Protein AF-A0A804L1J5-F1 (afdb_monomer)

pLDDT: mean 78.16, std 24.47, range [20.45, 98.81]

Foldseek 3Di:
DDDPPPVVVVVVPPDPPPDAWDKAKDDKDFQFAPDDADQDWADFFPQLQVAFFWDKDKAKFDDQAADCPCVLVLLSVLQNHLCNLVQLLQFFWDADPVRGIITRSPRRHEIEIEMEIAAAPCSVPDVLFDDCNRVVSQFDDDPPDPGSRSHRQKHWYWYAYPSNMIMIMIIHGQSSADLVLVVLSVVCSVCSSVVHHRPDRFDRHPCVNHADVVHDDPDPPCVPDDFDDDPLRVVVVVDDDDTGDDDDDPVNLVVQFCLLCVVVPDPGDDSCLSVLLVVVLVVCVVSVPDLPGDDDDFDWADCQVVDPDDPDRRHGTDRDDPPVSVVSSVSSNVSNLVVPVVPVPSNPPSPPPDDDDDDDDDDDDDRDPPDPPRDDDDD

Radius of gyration: 24.92 Å; Cα contacts (8 Å, |Δi|>4): 531; chains: 1; bounding box: 66×62×69 Å

Mean predicted aligned error: 11.74 Å

Nearest PDB structures (foldseek):
  5kjv-assembly2_B  TM=8.142E-01  e=4.757E-25  Coleus scutellarioides
  5kjs-assembly1_A  TM=8.021E-01  e=4.110E-24  Arabidopsis thaliana
  6dd2-assembly2_B  TM=7.872E-01  e=3.160E-23  Selaginella moellendorffii
  6dd2-assembly1_A  TM=8.219E-01  e=1.437E-20  Selaginella moellendorffii
  6lpw-assembly1_B  TM=8.010E-01  e=3.756E-19  Arabidopsis thaliana

InterPro domains:
  IPR023213 Chloramphenicol acetyltransferase-like domain superfamily [G3DSA:3.30.559.10] (17-226)
  IPR023213 Chloramphenicol acetyltransferase-like domain superfamily [G3DSA:3.30.559.10] (227-311)
  IPR050317 Plant and Fungal Acyltransferase [PTHR31642] (28-308)

Solvent-accessible surface area (backbone atoms only — not comparable to full-atom values): 23106 Å² total; per-residue (Å²): 138,85,82,94,70,78,65,71,78,66,61,79,76,72,72,87,66,76,84,72,91,55,66,53,72,53,76,76,41,65,45,31,35,73,50,94,63,78,76,46,78,43,75,53,32,72,53,27,65,74,44,82,47,74,46,75,51,76,46,81,44,85,36,99,49,84,80,46,86,55,48,58,60,44,51,51,55,13,45,13,52,40,27,52,72,47,37,67,39,15,13,38,47,45,68,45,97,85,72,40,65,30,30,41,19,74,47,64,18,23,41,40,29,48,29,42,31,91,42,48,67,75,76,75,55,68,77,82,47,61,42,68,80,63,57,46,69,51,28,69,74,71,85,87,51,87,49,74,58,68,39,52,38,27,30,38,17,36,34,40,26,74,51,30,22,36,32,45,8,32,34,34,37,35,45,72,25,23,77,66,26,46,51,49,52,52,49,36,31,53,29,37,50,69,74,41,77,60,92,72,73,75,54,84,71,44,70,87,56,54,76,60,87,74,75,79,84,90,66,88,58,68,80,78,56,86,74,85,75,51,75,66,58,55,56,59,73,71,49,87,84,82,68,79,70,83,89,76,54,71,66,60,51,51,54,46,27,48,56,42,30,68,85,65,79,40,88,73,64,53,70,64,39,41,49,52,19,50,51,53,51,52,50,44,59,74,67,61,63,56,89,85,61,83,84,83,90,85,58,76,28,80,60,71,85,73,51,93,70,71,90,63,40,61,48,48,56,42,66,64,63,54,75,65,55,55,50,50,24,52,55,34,32,58,35,56,47,66,74,42,80,88,61,58,83,79,64,79,79,68,83,82,75,79,86,79,87,74,94,71,85,94,69,89,78,77,86,74,84,85,63,82,78,69,84,75,85,78,134

Organism: Musa acuminata subsp. malaccensis (NCBI:txid214687)

Sequence (379 aa):
MVSEHGEAAAEENLTAKMFQLSVEQGEASLVPPEKETERVLYFLSNLDQNIAVIVRTVYCFKSPDQGNEKAGDVIREALSKVLVHYYPLAGRLTVSSERKLIVDCTGEGAVFVEAIADCEMEQIGDIAKPDPSMLGKLVYDVPGAKNMLEIPPLVAQVTKFKCGGFILGLAMNHCMFDGLGAMEFVNSWCETARGLPLSVPPFMDRTVLEARDPPLLEFPHHEFREIPDSPRTISLYQEEMLYKSFYFDPHRIEHLKSRATGDGVLHSCTTFEALSALVWRARTAALRVEHDQQTKLLFAVDGRGASREAVLVRGGTGSEGSEDDHGRIHEVCHRLLRGDQSEAASYRNASDNHLVQADFPRHGLRVGEAGAVGAGGIA

Secondary structure (DSSP, 8-state):
-----SSHHHHTTS--------EEE---EEE--SS-----EEE--HHHHS---EEEEEEEE--SSS--TTHHHHHHHHHHHHTTTSGGGGSEEEE-TTS-EEEE-----EEEEEEEESS-GGGG--TTS--HHHHGGGS---TT--SGGGS-SEEEEEEEETTS-EEEEEEEETTT--HHHHHHHHHHHHHHHTTPPPSSPPP---GGGPPPSS----S--GGG---PPPHHHHHHTTSPPPP------HHHHHHHHHHHHTTSSSS---HHHHHHHHHHHHHHHHHT--TT--------B-GGGT-SS----S---B----HHHHHHHHHHHHHHHHT-TTTTTSSTTSS-S--------------------------

Structure (mmCIF, N/CA/C/O backbone):
data_AF-A0A804L1J5-F1
#
_entry.id   AF-A0A804L1J5-F1
#
loop_
_atom_site.group_PDB
_atom_site.id
_atom_site.type_symbol
_atom_site.label_atom_id
_atom_site.label_alt_id
_atom_site.label_comp_id
_atom_site.label_asym_id
_atom_site.label_entity_id
_atom_site.label_seq_id
_atom_site.pdbx_PDB_ins_code
_atom_site.Cartn_x
_atom_site.Cartn_y
_atom_site.Cartn_z
_atom_site.occupancy
_atom_site.B_iso_or_equiv
_atom_site.auth_seq_id
_atom_site.auth_comp_id
_atom_site.auth_asym_id
_atom_site.auth_atom_id
_atom_site.pdbx_PDB_model_num
ATOM 1 N N . MET A 1 1 ? 41.853 36.250 35.404 1.00 33.12 1 MET A N 1
ATOM 2 C CA . MET A 1 1 ? 41.734 35.939 33.963 1.00 33.12 1 MET A CA 1
ATOM 3 C C . MET A 1 1 ? 42.213 34.504 33.795 1.00 33.12 1 MET A C 1
ATOM 5 O O . MET A 1 1 ? 43.406 34.278 33.894 1.00 33.12 1 MET A O 1
ATOM 9 N N . VAL A 1 2 ? 41.328 33.548 34.085 1.00 31.73 2 VAL A N 1
ATOM 10 C CA . VAL A 1 2 ? 40.518 32.759 33.126 1.00 31.73 2 VAL A CA 1
ATOM 11 C C . VAL A 1 2 ? 41.376 31.773 32.329 1.00 31.73 2 VAL A C 1
ATOM 13 O O . VAL A 1 2 ? 42.109 32.168 31.432 1.00 31.73 2 VAL A O 1
ATOM 16 N N . SER A 1 3 ? 41.222 30.486 32.635 1.00 31.06 3 SER A N 1
ATOM 17 C CA . SER A 1 3 ? 40.802 29.506 31.624 1.00 31.06 3 SER A CA 1
ATOM 18 C C . SER A 1 3 ? 40.162 28.298 32.318 1.00 31.06 3 SER A C 1
ATOM 20 O O . SER A 1 3 ? 40.757 27.242 32.500 1.00 31.06 3 SER A O 1
ATOM 22 N N . GLU A 1 4 ? 38.908 28.499 32.724 1.00 38.34 4 GLU A N 1
ATOM 23 C CA . GLU A 1 4 ? 37.916 27.443 32.941 1.00 38.34 4 GLU A CA 1
ATOM 24 C C . GLU A 1 4 ? 37.546 26.836 31.574 1.00 38.34 4 GLU A C 1
ATOM 26 O O . GLU A 1 4 ? 36.521 27.174 30.996 1.00 38.34 4 GLU A O 1
ATOM 31 N N . HIS A 1 5 ? 38.404 26.004 30.984 1.00 38.53 5 HIS A N 1
ATOM 32 C CA . HIS A 1 5 ? 38.094 25.338 29.703 1.00 38.53 5 HIS A CA 1
ATOM 33 C C . HIS A 1 5 ? 38.388 23.829 29.708 1.00 38.53 5 HIS A C 1
ATOM 35 O O . HIS A 1 5 ? 38.413 23.201 28.655 1.00 38.53 5 HIS A O 1
ATOM 41 N N . GLY A 1 6 ? 38.582 23.233 30.891 1.00 33.94 6 GLY A N 1
ATOM 42 C CA . GLY A 1 6 ? 38.856 21.798 31.043 1.00 33.94 6 GLY A CA 1
ATOM 43 C C . GLY A 1 6 ? 37.666 20.932 31.472 1.00 33.94 6 GLY A C 1
ATOM 44 O O . GLY A 1 6 ? 37.711 19.728 31.251 1.00 33.94 6 GLY A O 1
ATOM 45 N N . GLU A 1 7 ? 36.609 21.513 32.050 1.00 34.03 7 GLU A N 1
ATOM 46 C CA . GLU A 1 7 ? 35.455 20.751 32.574 1.00 34.03 7 GLU A CA 1
ATOM 47 C C . GLU A 1 7 ? 34.210 20.813 31.672 1.00 34.03 7 GLU A C 1
ATOM 49 O O . GLU A 1 7 ? 33.418 19.877 31.666 1.00 34.03 7 GLU A O 1
ATOM 54 N N . ALA A 1 8 ? 34.082 21.824 30.803 1.00 35.75 8 ALA A N 1
ATOM 55 C CA . ALA A 1 8 ? 32.923 21.962 29.909 1.00 35.75 8 ALA A CA 1
ATOM 56 C C . ALA A 1 8 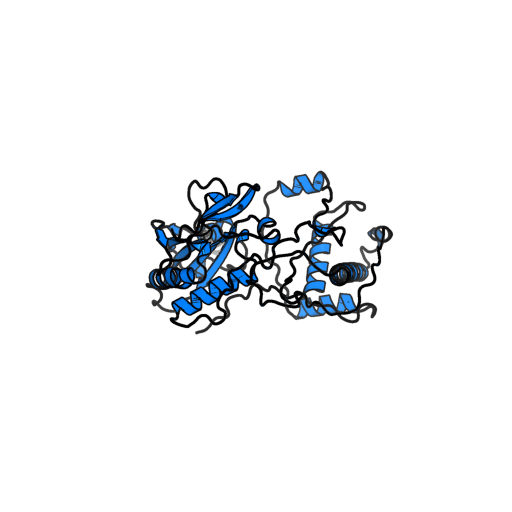? 32.917 20.972 28.722 1.00 35.75 8 ALA A C 1
ATOM 58 O O . ALA A 1 8 ? 31.867 20.699 28.153 1.00 35.75 8 ALA A O 1
ATOM 59 N N . ALA A 1 9 ? 34.069 20.397 28.357 1.00 34.94 9 ALA A N 1
ATOM 60 C CA . ALA A 1 9 ? 34.169 19.412 27.270 1.00 34.94 9 ALA A CA 1
ATOM 61 C C . ALA A 1 9 ? 33.899 17.963 27.727 1.00 34.94 9 ALA A C 1
ATOM 63 O O . ALA A 1 9 ? 33.833 17.056 26.898 1.00 34.94 9 ALA A O 1
ATOM 64 N N . ALA A 1 10 ? 33.751 17.736 29.037 1.00 31.44 10 ALA A N 1
ATOM 65 C CA . ALA A 1 10 ? 33.447 16.427 29.614 1.00 31.44 10 ALA A CA 1
ATOM 66 C C . ALA A 1 10 ? 31.962 16.264 30.000 1.00 31.44 10 ALA A C 1
ATOM 68 O O . ALA A 1 10 ? 31.524 15.138 30.231 1.00 31.44 10 ALA A O 1
ATOM 69 N N . GLU A 1 11 ? 31.173 17.346 30.001 1.00 32.41 11 GLU A N 1
ATOM 70 C CA . GLU A 1 11 ? 29.721 17.308 30.250 1.00 32.41 11 GLU A CA 1
ATOM 71 C C . GLU A 1 11 ? 28.862 17.246 28.971 1.00 32.41 11 GLU A C 1
ATOM 73 O O . GLU A 1 11 ? 27.702 16.851 29.045 1.00 32.41 11 GLU A O 1
ATOM 78 N N . GLU A 1 12 ? 29.418 17.499 27.780 1.00 34.03 12 GLU A N 1
ATOM 79 C CA . GLU A 1 12 ? 28.693 17.338 26.499 1.00 34.03 12 GLU A CA 1
ATOM 80 C C . GLU A 1 12 ? 28.608 15.884 25.994 1.00 34.03 12 GLU A C 1
ATOM 82 O O . GLU A 1 12 ? 28.005 15.616 24.957 1.00 34.03 12 GLU A O 1
ATOM 87 N N . ASN A 1 13 ? 29.165 14.918 26.735 1.00 38.91 13 ASN A N 1
ATOM 88 C CA . ASN A 1 13 ? 29.140 13.494 26.371 1.00 38.91 13 ASN A CA 1
ATOM 89 C C . ASN A 1 13 ? 28.249 12.631 27.284 1.00 38.91 13 ASN A C 1
ATOM 91 O O . ASN A 1 13 ? 28.328 11.401 27.280 1.00 38.91 13 ASN A O 1
ATOM 95 N N . LEU A 1 14 ? 27.363 13.267 28.055 1.00 41.00 14 LEU A N 1
ATOM 96 C CA . LEU A 1 14 ? 26.318 12.599 28.824 1.00 41.00 14 LEU A CA 1
ATOM 97 C C . LEU A 1 14 ? 24.977 12.716 28.088 1.00 41.00 14 LEU A C 1
ATOM 99 O O . LEU A 1 14 ? 24.255 13.701 28.182 1.00 41.00 14 LEU A O 1
ATOM 103 N N . THR A 1 15 ? 24.614 11.622 27.415 1.00 42.25 15 THR A N 1
ATOM 104 C CA . THR A 1 15 ? 23.247 11.259 27.003 1.00 42.25 15 THR A CA 1
ATOM 105 C C . THR A 1 15 ? 22.626 11.972 25.794 1.00 42.25 15 THR A C 1
ATOM 107 O O . THR A 1 15 ? 21.500 12.456 25.861 1.00 42.25 15 THR A O 1
ATOM 110 N N . ALA A 1 16 ? 23.209 11.808 24.602 1.00 43.53 16 ALA A N 1
ATOM 111 C CA . ALA A 1 16 ? 22.346 11.551 23.444 1.00 43.53 16 ALA A CA 1
ATOM 112 C C . ALA A 1 16 ? 21.761 10.136 23.607 1.00 43.53 16 ALA A C 1
ATOM 114 O O . ALA A 1 16 ? 22.229 9.174 23.001 1.00 43.53 16 ALA A O 1
ATOM 115 N N . LYS A 1 17 ? 20.781 9.969 24.509 1.00 50.00 17 LYS A N 1
ATOM 116 C CA . LYS A 1 17 ? 19.948 8.761 24.503 1.00 50.00 17 LYS A CA 1
ATOM 117 C C . LYS A 1 17 ? 19.371 8.674 23.095 1.00 50.00 17 LYS A C 1
ATOM 119 O O . LYS A 1 17 ? 18.612 9.558 22.705 1.00 50.00 17 LYS A O 1
ATOM 124 N N . MET A 1 18 ? 19.756 7.650 22.331 1.00 66.88 18 MET A N 1
ATOM 125 C CA . MET A 1 18 ? 19.078 7.342 21.075 1.00 66.88 18 MET A CA 1
ATOM 126 C C . MET A 1 18 ? 17.587 7.261 21.391 1.00 66.88 18 MET A C 1
ATOM 128 O O . MET A 1 18 ? 17.177 6.465 22.238 1.00 66.88 18 MET A O 1
ATOM 132 N N . PHE A 1 19 ? 16.799 8.148 20.786 1.00 81.00 19 PHE A N 1
ATOM 133 C CA . PHE A 1 19 ? 15.357 8.131 20.950 1.00 81.00 19 PHE A CA 1
ATOM 134 C C . PHE A 1 19 ? 14.851 6.765 20.487 1.00 81.00 19 PHE A C 1
ATOM 136 O O . PHE A 1 19 ? 15.069 6.367 19.343 1.00 81.00 19 PHE A O 1
ATOM 143 N N . GLN A 1 20 ? 14.216 6.030 21.394 1.00 83.88 20 GLN A N 1
ATOM 144 C CA . GLN A 1 20 ? 13.633 4.736 21.090 1.00 83.88 20 GLN A CA 1
ATOM 145 C C . GLN A 1 20 ? 12.122 4.867 21.183 1.00 83.88 20 GLN A C 1
ATOM 147 O O . GLN A 1 20 ? 11.570 5.062 22.265 1.00 83.88 20 GLN A O 1
ATOM 152 N N . LEU A 1 21 ? 11.456 4.737 20.038 1.00 90.19 21 LEU A N 1
ATOM 153 C CA . LEU A 1 21 ? 10.003 4.747 19.986 1.00 90.19 21 LEU A CA 1
ATOM 154 C C . LEU A 1 21 ? 9.443 3.561 20.789 1.00 90.19 21 LEU A C 1
ATOM 156 O O . LEU A 1 21 ? 9.771 2.400 20.509 1.00 90.19 21 LEU A O 1
ATOM 160 N N . SER A 1 22 ? 8.594 3.869 21.766 1.00 91.94 22 SER A N 1
ATOM 161 C CA . SER A 1 22 ? 7.787 2.908 22.516 1.00 91.94 22 SER A CA 1
ATOM 162 C C . SER A 1 22 ? 6.323 3.108 22.143 1.00 91.94 22 SER A C 1
ATOM 164 O O . SER A 1 22 ? 5.825 4.233 22.204 1.00 91.94 22 SER A O 1
ATOM 166 N N . VAL A 1 23 ? 5.660 2.028 21.738 1.00 95.44 23 VAL A N 1
ATOM 167 C CA . VAL A 1 23 ? 4.247 2.018 21.352 1.00 95.44 23 VAL A CA 1
ATOM 168 C C . VAL A 1 23 ? 3.551 0.963 22.198 1.00 95.44 23 VAL A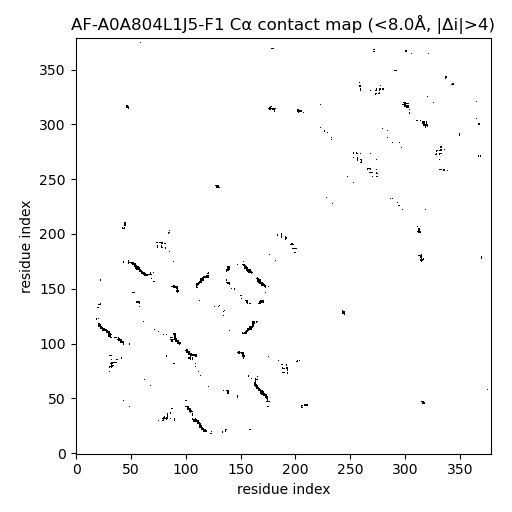 C 1
ATOM 170 O O . VAL A 1 23 ? 3.905 -0.213 22.134 1.00 95.44 23 VAL A O 1
ATOM 173 N N . GLU A 1 24 ? 2.577 1.386 22.992 1.00 96.69 24 GLU A N 1
ATOM 174 C CA . GLU A 1 24 ? 1.679 0.501 23.722 1.00 96.69 24 GLU A CA 1
ATOM 175 C C . GLU A 1 24 ? 0.472 0.201 22.832 1.00 96.69 24 GLU A C 1
ATOM 177 O O . GLU A 1 24 ? -0.347 1.079 22.558 1.00 96.69 24 GLU A O 1
ATOM 182 N N . GLN A 1 25 ? 0.399 -1.027 22.323 1.00 96.44 25 GLN A N 1
ATOM 183 C CA . GLN A 1 25 ? -0.711 -1.498 21.498 1.00 96.44 25 GLN A CA 1
ATOM 184 C C . GLN A 1 25 ? -1.848 -1.998 22.393 1.00 96.44 25 GLN A C 1
ATOM 186 O O . GLN A 1 25 ? -1.617 -2.781 23.314 1.00 96.44 25 GLN A O 1
ATOM 191 N N . GLY A 1 26 ? -3.071 -1.558 22.108 1.00 95.50 26 GLY A N 1
ATOM 192 C CA . GLY A 1 26 ? -4.281 -2.082 22.729 1.00 95.50 26 GLY A CA 1
ATOM 193 C C . GLY A 1 26 ? -4.686 -3.450 22.174 1.00 95.50 26 GLY A C 1
ATOM 194 O O . GLY A 1 26 ? -3.988 -4.062 21.364 1.00 95.50 26 GLY A O 1
ATOM 195 N N . GLU A 1 27 ? -5.853 -3.927 22.605 1.00 96.12 27 GLU A N 1
ATOM 196 C CA . GLU A 1 27 ? -6.418 -5.183 22.116 1.00 96.12 27 GLU A CA 1
ATOM 197 C C . GLU A 1 27 ? -6.824 -5.069 20.639 1.00 96.12 27 GLU A C 1
ATOM 199 O O . GLU A 1 27 ? -7.492 -4.117 20.221 1.00 96.12 27 GLU A O 1
ATOM 204 N N . ALA A 1 28 ? -6.417 -6.058 19.842 1.00 97.44 28 ALA A N 1
ATOM 205 C CA . ALA A 1 28 ? -6.827 -6.159 18.452 1.00 97.44 28 ALA A CA 1
ATOM 206 C C . ALA A 1 28 ? -8.290 -6.579 18.345 1.00 97.44 28 ALA A C 1
ATOM 208 O O . ALA A 1 28 ? -8.759 -7.482 19.031 1.00 97.44 28 ALA A O 1
ATOM 209 N N . SER A 1 29 ? -9.002 -5.935 17.430 1.00 97.44 29 SER A N 1
ATOM 210 C CA . SER A 1 29 ? -10.422 -6.175 17.188 1.00 97.44 29 SER A CA 1
ATOM 211 C C . SER A 1 29 ? -10.684 -6.328 15.698 1.00 97.44 29 SER A C 1
ATOM 213 O O . SER A 1 29 ? -9.943 -5.789 14.876 1.00 97.44 29 SER A O 1
ATOM 215 N N . LEU A 1 30 ? -11.738 -7.059 15.347 1.00 98.31 30 LEU A N 1
ATOM 216 C CA . LEU A 1 30 ? -12.201 -7.154 13.969 1.00 98.31 30 LEU A CA 1
ATOM 217 C C . LEU A 1 30 ? -13.267 -6.092 13.706 1.00 98.31 30 LEU A C 1
ATOM 219 O O . LEU A 1 30 ? -14.214 -5.947 14.480 1.00 98.31 30 LEU A O 1
ATOM 223 N N . VAL A 1 31 ? -13.109 -5.358 12.608 1.00 98.75 31 VAL A N 1
ATOM 224 C CA . VAL A 1 31 ? -14.075 -4.372 12.120 1.00 98.75 31 VAL A CA 1
ATOM 225 C C . VAL A 1 31 ? -14.792 -4.970 10.911 1.00 98.75 31 VAL A C 1
ATOM 227 O O . VAL A 1 31 ? -14.225 -4.961 9.813 1.00 98.75 31 VAL A O 1
ATOM 230 N N . PRO A 1 32 ? -16.002 -5.529 11.089 1.00 98.56 32 PRO A N 1
ATOM 231 C CA . PRO A 1 32 ? -16.785 -6.054 9.981 1.00 98.56 32 PRO A CA 1
ATOM 232 C C . PRO A 1 32 ? -17.377 -4.911 9.138 1.00 98.56 32 PRO A C 1
ATOM 234 O O . PRO A 1 32 ? -17.463 -3.769 9.611 1.00 98.56 32 PRO A O 1
ATOM 237 N N . PRO A 1 33 ? -17.825 -5.199 7.905 1.00 98.62 33 PRO A N 1
ATOM 238 C CA . PRO A 1 33 ? -18.632 -4.266 7.130 1.00 98.62 33 PRO A CA 1
ATOM 239 C C . PRO A 1 33 ? -19.902 -3.852 7.896 1.00 98.62 33 PRO A C 1
ATOM 241 O O . PRO A 1 33 ? -20.498 -4.664 8.600 1.00 98.62 33 PRO A O 1
ATOM 244 N N . GLU A 1 34 ? -20.343 -2.599 7.745 1.00 98.44 34 GLU A N 1
ATOM 245 C CA . GLU A 1 34 ? -21.527 -2.055 8.444 1.00 98.44 34 GLU A CA 1
ATOM 246 C C . GLU A 1 34 ? -22.817 -2.814 8.080 1.00 98.44 34 GLU A C 1
ATOM 248 O O . GLU A 1 34 ? -23.763 -2.899 8.864 1.00 98.44 34 GLU A O 1
ATOM 253 N N . LYS A 1 35 ? -22.859 -3.365 6.867 1.00 97.62 35 LYS A N 1
ATOM 254 C CA . LYS A 1 35 ? -23.992 -4.100 6.303 1.00 97.62 35 LYS A CA 1
ATOM 255 C C . LYS A 1 35 ? -23.518 -5.459 5.824 1.00 97.62 35 LYS A C 1
ATOM 257 O O . LYS A 1 35 ? -22.356 -5.606 5.461 1.00 97.62 35 LYS A O 1
ATOM 262 N N . GLU A 1 36 ? -24.424 -6.431 5.778 1.00 96.81 36 GLU A N 1
ATOM 263 C CA . GLU A 1 36 ? -24.100 -7.735 5.204 1.00 96.81 36 GLU A CA 1
ATOM 264 C C . GLU A 1 36 ? -23.660 -7.584 3.741 1.00 96.81 36 GLU A C 1
ATOM 266 O O . GLU A 1 36 ? -24.314 -6.911 2.942 1.00 96.81 36 GLU A O 1
ATOM 271 N N . THR A 1 37 ? -22.522 -8.194 3.423 1.00 96.88 37 THR A N 1
ATOM 272 C CA . THR A 1 37 ? -21.909 -8.202 2.095 1.00 96.88 37 THR A CA 1
ATOM 273 C C . THR A 1 37 ? -22.022 -9.585 1.470 1.00 96.88 37 THR A C 1
ATOM 275 O O . THR A 1 37 ? -22.339 -10.571 2.139 1.00 96.88 37 THR A O 1
ATOM 278 N N . GLU A 1 38 ? -21.733 -9.673 0.177 1.00 92.12 38 GLU A N 1
ATOM 279 C CA . GLU A 1 38 ? -21.726 -10.942 -0.542 1.00 92.12 38 GLU A CA 1
ATOM 280 C C . GLU A 1 38 ? -20.745 -11.942 0.090 1.00 92.12 38 GLU A C 1
ATOM 282 O O . GLU A 1 38 ? -19.582 -11.624 0.346 1.00 92.12 38 GLU A O 1
ATOM 287 N N . ARG A 1 39 ? -21.229 -13.166 0.334 1.00 95.12 39 ARG A N 1
ATOM 288 C CA . ARG A 1 39 ? -20.425 -14.290 0.829 1.00 95.12 39 ARG A CA 1
ATOM 289 C C . ARG A 1 39 ? -20.045 -15.186 -0.338 1.00 95.12 39 ARG A C 1
ATOM 291 O O . ARG A 1 39 ? -20.744 -16.148 -0.654 1.00 95.12 39 ARG A O 1
ATOM 298 N N . VAL A 1 40 ? -18.972 -14.805 -1.016 1.00 96.19 40 VAL A N 1
ATOM 299 C CA . VAL A 1 40 ? -18.487 -15.441 -2.243 1.00 96.19 40 VAL A CA 1
ATOM 300 C C . VAL A 1 40 ? -17.008 -15.788 -2.131 1.00 96.19 40 VAL A C 1
ATOM 302 O O . VAL A 1 40 ? -16.281 -15.226 -1.313 1.00 96.19 40 VAL A O 1
ATOM 305 N N . LEU A 1 41 ? -16.557 -16.699 -2.991 1.00 97.00 41 LEU A N 1
ATOM 306 C CA . LEU A 1 41 ? -15.136 -16.870 -3.263 1.00 97.00 41 LEU A CA 1
ATOM 307 C C . LEU A 1 41 ? -14.732 -15.848 -4.322 1.00 97.00 41 LEU A C 1
ATOM 309 O O . LEU A 1 41 ? -15.104 -15.959 -5.489 1.00 97.00 41 LEU A O 1
ATOM 313 N N . TYR A 1 42 ? -13.996 -14.838 -3.895 1.00 96.19 42 TYR A N 1
ATOM 314 C CA . TYR A 1 42 ? -13.536 -13.749 -4.731 1.00 96.19 42 TYR A CA 1
ATOM 315 C C . TYR A 1 42 ? -12.293 -14.161 -5.524 1.00 96.19 42 TYR A C 1
ATOM 317 O O . TYR A 1 42 ? -11.266 -14.555 -4.958 1.00 96.19 42 TYR A O 1
ATOM 325 N N . PHE A 1 43 ? -12.408 -14.072 -6.847 1.00 95.44 43 PHE A N 1
ATOM 326 C CA . PHE A 1 43 ? -11.356 -14.418 -7.794 1.00 95.44 43 PHE A CA 1
ATOM 327 C C . PHE A 1 43 ? -10.193 -13.418 -7.734 1.00 95.44 43 PHE A C 1
ATOM 329 O O . PHE A 1 43 ? -10.411 -12.208 -7.741 1.00 95.44 43 PHE A O 1
ATOM 336 N N . LEU A 1 44 ? -8.960 -13.932 -7.727 1.00 94.38 44 LEU A N 1
ATOM 337 C CA . LEU A 1 44 ? -7.735 -13.155 -7.916 1.00 94.38 44 LEU A CA 1
ATOM 338 C C . LEU A 1 44 ? -7.100 -13.541 -9.255 1.00 94.38 44 LEU A C 1
ATOM 340 O O . LEU A 1 44 ? -6.895 -14.723 -9.548 1.00 94.38 44 LEU A O 1
ATOM 344 N N . SER A 1 45 ? -6.789 -12.532 -10.062 1.00 92.19 45 SER A N 1
ATOM 345 C CA . SER A 1 45 ? -6.226 -12.701 -11.401 1.00 92.19 45 SER A CA 1
ATOM 346 C C . SER A 1 45 ? -4.778 -13.200 -11.356 1.00 92.19 45 SER A C 1
ATOM 348 O O . SER A 1 45 ? -4.135 -13.234 -10.305 1.00 92.19 45 SER A O 1
ATOM 350 N N . ASN A 1 46 ? -4.213 -13.549 -12.514 1.00 89.50 46 ASN A N 1
ATOM 351 C CA . ASN A 1 46 ? -2.793 -13.909 -12.594 1.00 89.50 46 ASN A CA 1
ATOM 352 C C . ASN A 1 46 ? -1.874 -12.752 -12.153 1.00 89.50 46 ASN A C 1
ATOM 354 O O . ASN A 1 46 ? -0.822 -13.004 -11.571 1.00 89.50 46 ASN A O 1
ATOM 358 N N . LEU A 1 47 ? -2.276 -11.493 -12.376 1.00 87.25 47 LEU A N 1
ATOM 359 C CA . LEU A 1 47 ? -1.503 -10.323 -11.941 1.00 87.25 47 LEU A CA 1
ATOM 360 C C . LEU A 1 47 ? -1.467 -10.194 -10.414 1.00 87.25 47 LEU A C 1
ATOM 362 O O . LEU A 1 47 ? -0.439 -9.832 -9.849 1.00 87.25 47 LEU A O 1
ATOM 366 N N . ASP A 1 48 ? -2.557 -10.562 -9.749 1.00 89.25 48 ASP A N 1
ATOM 367 C CA . ASP A 1 48 ? -2.684 -10.500 -8.289 1.00 89.25 48 ASP A CA 1
ATOM 368 C C . ASP A 1 48 ? -1.840 -11.560 -7.581 1.00 89.25 48 ASP A C 1
ATOM 370 O O . ASP A 1 48 ? -1.455 -11.400 -6.423 1.00 89.25 48 ASP A O 1
ATOM 374 N N . GLN A 1 49 ? -1.536 -12.649 -8.284 1.00 85.81 49 GLN A N 1
ATOM 375 C CA . GLN A 1 49 ? -0.735 -13.750 -7.759 1.00 85.81 49 GLN A CA 1
ATOM 376 C C . GLN A 1 49 ? 0.772 -13.508 -7.880 1.00 85.81 49 GLN A C 1
ATOM 378 O O . GLN A 1 49 ? 1.544 -14.155 -7.175 1.00 85.81 49 GLN A O 1
ATOM 383 N N . ASN A 1 50 ? 1.199 -12.560 -8.720 1.00 76.25 50 ASN A N 1
ATOM 384 C CA . ASN A 1 50 ? 2.618 -12.271 -8.936 1.00 76.25 50 ASN A CA 1
ATOM 385 C C . ASN A 1 50 ? 3.292 -11.622 -7.720 1.00 76.25 50 ASN A C 1
ATOM 387 O O . ASN A 1 50 ? 4.494 -11.797 -7.522 1.00 76.25 50 ASN A O 1
ATOM 391 N N . ILE A 1 51 ? 2.543 -10.866 -6.910 1.00 75.06 51 ILE A N 1
ATOM 392 C CA . ILE A 1 51 ? 3.085 -10.133 -5.763 1.00 75.06 51 ILE A CA 1
ATOM 393 C C . ILE A 1 51 ? 2.283 -10.484 -4.512 1.00 75.06 51 ILE A C 1
ATOM 395 O O . ILE A 1 51 ? 1.321 -9.825 -4.127 1.00 75.06 51 ILE A O 1
ATOM 399 N N . ALA A 1 52 ? 2.723 -11.551 -3.858 1.00 78.06 52 ALA A N 1
ATOM 400 C CA . ALA A 1 52 ? 2.099 -12.109 -2.671 1.00 78.06 52 ALA A CA 1
ATOM 401 C C . ALA A 1 52 ? 2.835 -11.634 -1.398 1.00 78.06 52 ALA A C 1
ATOM 403 O O . ALA A 1 52 ? 3.451 -12.423 -0.682 1.00 78.06 52 ALA A O 1
ATOM 404 N N . VAL A 1 53 ? 2.832 -10.318 -1.146 1.00 86.19 53 VAL A N 1
ATOM 405 C CA . VAL A 1 53 ? 3.523 -9.700 0.006 1.00 86.19 53 VAL A CA 1
ATOM 406 C C . VAL A 1 53 ? 2.602 -8.767 0.787 1.00 86.19 53 VAL A C 1
ATOM 408 O O . VAL A 1 53 ? 1.647 -8.216 0.244 1.00 86.19 53 VAL A O 1
ATOM 411 N N . ILE A 1 54 ? 2.911 -8.553 2.066 1.00 90.62 54 ILE A N 1
ATOM 412 C CA . ILE A 1 54 ? 2.246 -7.528 2.874 1.00 90.62 54 ILE A CA 1
ATOM 413 C C . ILE A 1 54 ? 2.986 -6.203 2.696 1.00 90.62 54 ILE A C 1
ATOM 415 O O . ILE A 1 54 ? 4.154 -6.079 3.067 1.00 90.62 54 ILE A O 1
ATOM 419 N N . VAL A 1 55 ? 2.296 -5.203 2.155 1.00 91.56 55 VAL A N 1
ATOM 420 C CA . VAL A 1 55 ? 2.800 -3.833 2.039 1.00 91.56 55 VAL A CA 1
ATOM 421 C C . VAL A 1 55 ? 2.462 -3.078 3.311 1.00 91.56 55 VAL A C 1
ATOM 423 O O . VAL A 1 55 ? 1.308 -3.057 3.741 1.00 91.56 55 VAL A O 1
ATOM 426 N N . ARG A 1 56 ? 3.473 -2.437 3.899 1.00 92.81 56 ARG A N 1
ATOM 427 C CA . ARG A 1 56 ? 3.317 -1.595 5.084 1.00 92.81 56 ARG A CA 1
ATOM 428 C C . ARG A 1 56 ? 3.429 -0.125 4.713 1.00 92.81 56 ARG A C 1
ATOM 430 O O . ARG A 1 56 ? 4.391 0.272 4.060 1.00 92.81 56 ARG A O 1
ATOM 437 N N . THR A 1 57 ? 2.479 0.684 5.162 1.00 93.12 57 THR A N 1
ATOM 438 C CA . THR A 1 57 ? 2.477 2.140 4.954 1.00 93.12 57 THR A CA 1
ATOM 439 C C . THR A 1 57 ? 2.124 2.858 6.244 1.00 93.12 57 THR A C 1
ATOM 441 O O . THR A 1 57 ? 1.316 2.357 7.020 1.00 93.12 57 THR A O 1
ATOM 444 N N . VAL A 1 58 ? 2.681 4.048 6.450 1.00 93.50 58 VAL A N 1
ATOM 445 C CA . VAL A 1 58 ? 2.368 4.911 7.594 1.00 93.50 58 VAL A CA 1
ATOM 446 C C . VAL A 1 58 ? 1.924 6.284 7.097 1.00 93.50 58 VAL A C 1
ATOM 448 O O . VAL A 1 58 ? 2.576 6.875 6.238 1.00 93.50 58 VAL A O 1
ATOM 451 N N . TYR A 1 59 ? 0.825 6.796 7.645 1.00 93.44 59 TYR A N 1
ATOM 452 C CA . TYR A 1 59 ? 0.289 8.125 7.348 1.00 93.44 59 TYR A CA 1
ATOM 453 C C . TYR A 1 59 ? 0.310 8.962 8.617 1.00 93.44 59 TYR A C 1
ATOM 455 O O . TYR A 1 59 ? -0.213 8.547 9.648 1.00 93.44 59 TYR A O 1
ATOM 463 N N . CYS A 1 60 ? 0.937 10.130 8.543 1.00 92.44 60 CYS A N 1
ATOM 464 C CA . CYS A 1 60 ? 1.200 10.986 9.690 1.00 92.44 60 CYS A CA 1
ATOM 465 C C . CYS A 1 60 ? 0.278 12.203 9.677 1.00 92.44 60 CYS A C 1
ATOM 467 O O . CYS A 1 60 ? 0.264 12.969 8.713 1.00 92.44 60 CYS A O 1
ATOM 469 N N . PHE A 1 61 ? -0.462 12.385 10.768 1.00 91.94 61 PHE A N 1
ATOM 470 C CA . PHE A 1 61 ? -1.413 13.470 10.949 1.00 91.94 61 PHE A CA 1
ATOM 471 C C . PHE A 1 61 ? -0.947 14.341 12.109 1.00 91.94 61 PHE A C 1
ATOM 473 O O . PHE A 1 61 ? -1.037 13.972 13.283 1.00 91.94 61 PHE A O 1
ATOM 480 N N . LYS A 1 62 ? -0.394 15.507 11.763 1.00 89.50 62 LYS A N 1
ATOM 481 C CA . LYS A 1 62 ? 0.018 16.521 12.737 1.00 89.50 62 LYS A CA 1
ATOM 482 C C . LYS A 1 62 ? -1.214 17.217 13.293 1.00 89.50 62 LYS A C 1
ATOM 484 O O . LYS A 1 62 ? -2.137 17.519 12.546 1.00 89.50 62 LYS A O 1
ATOM 489 N N . SER A 1 63 ? -1.180 17.511 14.586 1.00 82.38 63 SER A N 1
ATOM 490 C CA . SER A 1 63 ? -2.163 18.366 15.236 1.00 82.38 63 SER A CA 1
ATOM 491 C C . SER A 1 63 ? -1.416 19.479 15.959 1.00 82.38 63 SER A C 1
ATOM 493 O O . SER A 1 63 ? -0.552 19.155 16.774 1.00 82.38 63 SER A O 1
ATOM 495 N N . PRO A 1 64 ? -1.672 20.761 15.647 1.00 67.06 64 PRO A N 1
ATOM 496 C CA . PRO A 1 64 ? -1.122 21.868 16.424 1.00 67.06 64 PRO A CA 1
ATOM 497 C C . PRO A 1 64 ? -1.816 22.012 17.790 1.00 67.06 64 PRO A C 1
ATOM 499 O O . PRO A 1 64 ? -1.194 22.510 18.721 1.00 67.06 64 PRO A O 1
ATOM 502 N N . ASP A 1 65 ? -3.056 21.524 17.917 1.00 65.00 65 ASP A N 1
ATOM 503 C CA . ASP A 1 65 ? -3.870 21.567 19.137 1.00 65.00 65 ASP A CA 1
ATOM 504 C C . ASP A 1 65 ? -4.414 20.173 19.515 1.00 65.00 65 ASP A C 1
ATOM 506 O O . ASP A 1 65 ? -4.441 19.248 18.697 1.00 65.00 65 ASP A O 1
ATOM 510 N N . GLN A 1 66 ? -4.891 20.020 20.754 1.00 64.62 66 GLN A N 1
ATOM 511 C CA . GLN A 1 66 ? -5.713 18.874 21.171 1.00 64.62 66 GLN A CA 1
ATOM 512 C C . GLN A 1 66 ? -7.048 18.898 20.393 1.00 64.62 66 GLN A C 1
ATOM 514 O O . GLN A 1 66 ? -7.660 19.957 20.253 1.00 64.62 66 GLN A O 1
ATOM 519 N N . GLY A 1 67 ? -7.478 17.763 19.834 1.00 67.38 67 GLY A N 1
ATOM 520 C CA . GLY A 1 67 ? -8.636 17.701 18.926 1.00 67.38 67 GLY A CA 1
ATOM 521 C C . GLY A 1 67 ? -8.814 16.391 18.145 1.00 67.38 67 GLY A C 1
ATOM 522 O O . GLY A 1 67 ? -9.880 16.151 17.576 1.00 67.38 67 GLY A O 1
ATOM 523 N N . ASN A 1 68 ? -7.803 15.514 18.130 1.00 82.25 68 ASN A N 1
ATOM 524 C CA . ASN A 1 68 ? -7.861 14.202 17.468 1.00 82.25 68 ASN A CA 1
ATOM 525 C C . ASN A 1 68 ? -8.089 13.037 18.448 1.00 82.25 68 ASN A C 1
ATOM 527 O O . ASN A 1 68 ? -7.794 11.884 18.129 1.00 82.25 68 ASN A O 1
ATOM 531 N N . GLU A 1 69 ? -8.620 13.289 19.646 1.00 85.19 69 GLU A N 1
ATOM 532 C CA . GLU A 1 69 ? -8.810 12.258 20.680 1.00 85.19 69 GLU A CA 1
ATOM 533 C C . GLU A 1 69 ? -9.694 11.107 20.171 1.00 85.19 69 GLU A C 1
ATOM 535 O O . GLU A 1 69 ? -9.454 9.934 20.478 1.00 85.19 69 GLU A O 1
ATOM 540 N N . LYS A 1 70 ? -10.673 11.455 19.325 1.00 90.50 70 LYS A N 1
ATOM 541 C CA . LYS A 1 70 ? -11.633 10.544 18.687 1.00 90.50 70 LYS A CA 1
ATOM 542 C C . LYS A 1 70 ? -11.183 10.005 17.327 1.00 90.50 70 LYS A C 1
ATOM 544 O O . LYS A 1 70 ? -11.972 9.347 16.657 1.00 90.50 70 LYS A O 1
ATOM 549 N N . ALA A 1 71 ? -9.946 10.268 16.890 1.00 93.06 71 ALA A N 1
ATOM 550 C CA . ALA A 1 71 ? -9.476 9.818 15.577 1.00 93.06 71 ALA A CA 1
ATOM 551 C C . ALA A 1 71 ? -9.612 8.296 15.410 1.00 93.06 71 ALA A C 1
ATOM 553 O O . ALA A 1 71 ? -10.086 7.840 14.376 1.00 93.06 71 ALA A O 1
ATOM 554 N N . GLY A 1 72 ? -9.277 7.524 16.450 1.00 96.00 72 GLY A N 1
ATOM 555 C CA . GLY A 1 72 ? -9.451 6.067 16.461 1.00 96.00 72 GLY A CA 1
ATOM 556 C C . GLY A 1 72 ? -10.896 5.642 16.191 1.00 96.00 72 GLY A C 1
ATOM 557 O O . GLY A 1 72 ? -11.131 4.853 15.279 1.00 96.00 72 GLY A O 1
ATOM 558 N N . ASP A 1 73 ? -11.859 6.229 16.908 1.00 96.75 73 ASP A N 1
ATOM 559 C CA . ASP A 1 73 ? -13.290 5.931 16.759 1.00 96.75 73 ASP A CA 1
ATOM 560 C C . ASP A 1 73 ? -13.806 6.278 15.358 1.00 96.75 73 ASP A C 1
ATOM 562 O O . ASP A 1 73 ? -14.446 5.454 14.708 1.00 96.75 73 ASP A O 1
ATOM 566 N N . VAL A 1 74 ? -13.486 7.481 14.866 1.00 97.38 74 VAL A N 1
ATOM 567 C CA . VAL A 1 74 ? -13.927 7.962 13.546 1.00 97.38 74 VAL A CA 1
ATOM 568 C C . VAL A 1 74 ? -13.361 7.086 12.431 1.00 97.38 74 VAL A C 1
ATOM 570 O O . VAL A 1 74 ? -14.090 6.676 11.529 1.00 97.38 74 VAL A O 1
ATOM 573 N N . ILE A 1 75 ? -12.066 6.769 12.497 1.00 98.19 75 ILE A N 1
ATOM 574 C CA . ILE A 1 75 ? -11.386 5.935 11.503 1.00 98.19 75 ILE A CA 1
ATOM 575 C C . ILE A 1 75 ? -11.960 4.510 11.528 1.00 98.19 75 ILE A C 1
ATOM 577 O O . ILE A 1 75 ? -12.242 3.944 10.470 1.00 98.19 75 ILE A O 1
ATOM 581 N N . ARG A 1 76 ? -12.197 3.946 12.717 1.00 98.62 76 ARG A N 1
ATOM 582 C CA . ARG A 1 76 ? -12.815 2.625 12.903 1.00 98.62 76 ARG A CA 1
ATOM 583 C C . ARG A 1 76 ? -14.238 2.566 12.342 1.00 98.62 76 ARG A C 1
ATOM 585 O O . ARG A 1 76 ? -14.569 1.632 11.615 1.00 98.62 76 ARG A O 1
ATOM 592 N N . GLU A 1 77 ? -15.080 3.549 12.652 1.00 98.62 77 GLU A N 1
ATOM 593 C CA . GLU A 1 77 ? -16.458 3.615 12.148 1.00 98.62 77 GLU A CA 1
ATOM 594 C C . GLU A 1 77 ? -16.478 3.751 10.620 1.00 98.62 77 GLU A C 1
ATOM 596 O O . GLU A 1 77 ? -17.207 3.041 9.924 1.00 98.62 77 GLU A O 1
ATOM 601 N N . ALA A 1 78 ? -15.623 4.621 10.081 1.00 98.75 78 ALA A N 1
ATOM 602 C CA . ALA A 1 78 ? -15.474 4.792 8.645 1.00 98.75 78 ALA A CA 1
ATOM 603 C C . ALA A 1 78 ? -14.975 3.520 7.952 1.00 98.75 78 ALA A C 1
ATOM 605 O O . ALA A 1 78 ? -15.377 3.255 6.819 1.00 98.75 78 ALA A O 1
ATOM 606 N N . LEU A 1 79 ? -14.141 2.720 8.630 1.00 98.81 79 LEU A N 1
ATOM 607 C CA . LEU A 1 79 ? -13.646 1.453 8.098 1.00 98.81 79 LEU A CA 1
ATOM 608 C C . LEU A 1 79 ? -14.801 0.475 7.897 1.00 98.81 79 LEU A C 1
ATOM 610 O O . LEU A 1 79 ? -14.951 -0.092 6.821 1.00 98.81 79 LEU A O 1
ATOM 614 N N . SER A 1 80 ? -15.665 0.337 8.902 1.00 98.81 80 SER A N 1
ATOM 615 C CA . SER A 1 80 ? -16.850 -0.519 8.806 1.00 98.81 80 SER A CA 1
ATOM 616 C C . SER A 1 80 ? -17.745 -0.123 7.624 1.00 98.81 80 SER A C 1
ATOM 618 O O . SER A 1 80 ? -18.182 -0.974 6.850 1.00 98.81 80 SER A O 1
ATOM 620 N N . LYS A 1 81 ? -17.950 1.180 7.407 1.00 98.75 81 LYS A N 1
ATOM 621 C CA . LYS A 1 81 ? -18.752 1.700 6.289 1.00 98.75 81 LYS A CA 1
ATOM 622 C C . LYS A 1 81 ? -18.100 1.465 4.926 1.00 98.75 81 LYS A C 1
ATOM 624 O O . LYS A 1 81 ? -18.756 0.965 4.014 1.00 98.75 81 LYS A O 1
ATOM 629 N N . VAL A 1 82 ? -16.815 1.790 4.771 1.00 98.56 82 VAL A N 1
ATOM 630 C CA . VAL A 1 82 ? -16.123 1.649 3.477 1.00 98.56 82 VAL A CA 1
ATOM 631 C C . VAL A 1 82 ? -15.940 0.178 3.087 1.00 98.56 82 VAL A C 1
ATOM 633 O O . VAL A 1 82 ? -15.992 -0.151 1.902 1.00 98.56 82 VAL A O 1
ATOM 636 N N . LEU A 1 83 ? -15.826 -0.731 4.064 1.00 98.56 83 LEU A N 1
ATOM 637 C CA . LEU A 1 83 ? -15.763 -2.176 3.828 1.00 98.56 83 LEU A CA 1
ATOM 638 C C . LEU A 1 83 ? -17.035 -2.748 3.187 1.00 98.56 83 LEU A C 1
ATOM 640 O O . LEU A 1 83 ? -16.969 -3.827 2.615 1.00 98.56 83 LEU A O 1
ATOM 644 N N . VAL A 1 84 ? -18.168 -2.038 3.193 1.00 98.19 84 VAL A N 1
ATOM 645 C CA . VAL A 1 84 ? -19.342 -2.444 2.397 1.00 98.19 84 VAL A CA 1
ATOM 646 C C . VAL A 1 84 ? -19.029 -2.387 0.897 1.00 98.19 84 VAL A C 1
ATOM 648 O O . VAL A 1 84 ? -19.453 -3.253 0.138 1.00 98.19 84 VAL A O 1
ATOM 651 N N . HIS A 1 85 ? -18.255 -1.388 0.467 1.00 97.06 85 HIS A N 1
ATOM 652 C CA . HIS A 1 85 ? -17.835 -1.226 -0.927 1.00 97.06 85 HIS A CA 1
ATOM 653 C C . HIS A 1 85 ? -16.601 -2.073 -1.259 1.00 97.06 85 HIS A C 1
ATOM 655 O O . HIS A 1 85 ? -16.483 -2.584 -2.368 1.00 97.06 85 HIS A O 1
ATOM 661 N N . TYR A 1 86 ? -15.705 -2.246 -0.285 1.00 97.44 86 TYR A N 1
ATOM 662 C CA . TYR A 1 86 ? -14.471 -3.028 -0.394 1.00 97.44 86 TYR A CA 1
ATOM 663 C C . TYR A 1 86 ? -14.577 -4.363 0.355 1.00 97.44 86 TYR A C 1
ATOM 665 O O . TYR A 1 86 ? -13.669 -4.758 1.089 1.00 97.44 86 TYR A O 1
ATOM 673 N N . TYR A 1 87 ? -15.694 -5.067 0.164 1.00 97.56 87 TYR A N 1
ATOM 674 C CA . TYR A 1 87 ? -16.045 -6.266 0.932 1.00 97.56 87 TYR A CA 1
ATOM 675 C C . TYR A 1 87 ? -15.003 -7.398 0.921 1.00 97.56 87 TYR A C 1
ATOM 677 O O . TYR A 1 87 ? -14.870 -8.055 1.958 1.00 97.56 87 TYR A O 1
ATOM 685 N N . PRO A 1 88 ? -14.189 -7.622 -0.139 1.00 97.62 88 PRO A N 1
ATOM 686 C CA . PRO A 1 88 ? -13.158 -8.657 -0.085 1.00 97.62 88 PRO A CA 1
ATOM 687 C C . PRO A 1 88 ? -12.112 -8.409 1.009 1.00 97.62 88 PRO A C 1
ATOM 689 O O . PRO A 1 88 ? -11.542 -9.358 1.539 1.00 97.62 88 PRO A O 1
ATOM 692 N N . LEU A 1 89 ? -11.890 -7.157 1.426 1.00 97.44 89 LEU A N 1
ATOM 693 C CA . LEU A 1 89 ? -10.945 -6.849 2.504 1.00 97.44 89 LEU A CA 1
ATOM 694 C C . LEU A 1 89 ? -11.396 -7.325 3.884 1.00 97.44 89 LEU A C 1
ATOM 696 O O . LEU A 1 89 ? -10.565 -7.475 4.778 1.00 97.44 89 LEU A O 1
ATOM 700 N N . ALA A 1 90 ? -12.692 -7.585 4.052 1.00 98.00 90 ALA A N 1
ATOM 701 C CA . ALA A 1 90 ? -13.252 -8.176 5.260 1.00 98.00 90 ALA A CA 1
ATOM 702 C C . ALA A 1 90 ? -13.227 -9.717 5.248 1.00 98.00 90 ALA A C 1
ATOM 704 O O . ALA A 1 90 ? -13.715 -10.337 6.193 1.00 98.00 90 ALA A O 1
ATOM 705 N N . GLY A 1 91 ? -12.702 -10.334 4.184 1.00 97.69 91 GLY A N 1
ATOM 706 C CA . GLY A 1 91 ? -12.590 -11.783 4.032 1.00 97.69 91 GLY A CA 1
ATOM 707 C C . GLY A 1 91 ? -11.288 -12.371 4.578 1.00 97.69 91 GLY A C 1
ATOM 708 O O . GLY A 1 91 ? -10.579 -11.761 5.385 1.00 97.69 91 GLY A O 1
ATOM 709 N N . ARG A 1 92 ? -10.958 -13.579 4.121 1.00 97.31 92 ARG A N 1
ATOM 710 C CA . ARG A 1 92 ? -9.710 -14.292 4.427 1.00 97.31 92 ARG A CA 1
ATOM 711 C C . ARG A 1 92 ? -9.085 -14.825 3.149 1.00 97.31 92 ARG A C 1
ATOM 713 O O . ARG A 1 92 ? -9.785 -15.358 2.292 1.00 97.31 92 ARG A O 1
ATOM 720 N N . LEU A 1 93 ? -7.766 -14.697 3.023 1.00 95.56 93 LEU A N 1
ATOM 721 C CA . LEU A 1 93 ? -7.055 -15.361 1.937 1.00 95.56 93 LEU A CA 1
ATOM 722 C C . LEU A 1 93 ? -7.121 -16.876 2.127 1.00 95.56 93 LEU A C 1
ATOM 724 O O . LEU A 1 93 ? -6.931 -17.392 3.226 1.00 95.56 93 LEU A O 1
ATOM 728 N N . THR A 1 94 ? -7.336 -17.588 1.031 1.00 95.50 94 THR A N 1
ATOM 729 C CA . THR A 1 94 ? -7.273 -19.046 0.992 1.00 95.50 94 THR A CA 1
ATOM 730 C C . THR A 1 94 ? -6.761 -19.510 -0.369 1.00 95.50 94 THR A C 1
ATOM 732 O O . THR A 1 94 ? -6.444 -18.706 -1.248 1.00 95.50 94 THR A O 1
ATOM 735 N N . VAL A 1 95 ? -6.627 -20.820 -0.532 1.00 95.62 95 VAL A N 1
ATOM 736 C CA . VAL A 1 95 ? -6.115 -21.448 -1.747 1.00 95.62 95 VAL A CA 1
ATOM 737 C C . VAL A 1 95 ? -7.231 -22.272 -2.376 1.00 95.62 95 VAL A C 1
ATOM 739 O O . VAL A 1 95 ? -7.828 -23.128 -1.723 1.00 95.62 95 VAL A O 1
ATOM 742 N N . SER A 1 96 ? -7.519 -22.012 -3.648 1.00 94.50 96 SER A N 1
ATOM 743 C CA . SER A 1 96 ? -8.523 -22.750 -4.411 1.00 94.50 96 SER A CA 1
ATOM 744 C C . SER A 1 96 ? -8.081 -24.190 -4.697 1.00 94.50 96 SER A C 1
ATOM 746 O O . SER A 1 96 ? -6.914 -24.562 -4.538 1.00 94.50 96 SER A O 1
ATOM 748 N N . SER A 1 97 ? -9.000 -25.012 -5.208 1.00 93.62 97 SER A N 1
ATOM 749 C CA . SER A 1 97 ? -8.688 -26.358 -5.712 1.00 93.62 97 SER A CA 1
ATOM 750 C C . SER A 1 97 ? -7.637 -26.359 -6.833 1.00 93.62 97 SER A C 1
ATOM 752 O O . SER A 1 97 ? -6.914 -27.341 -6.991 1.00 93.62 97 SER A O 1
ATOM 754 N N . GLU A 1 98 ? -7.506 -25.254 -7.571 1.00 91.44 98 GLU A N 1
ATOM 755 C CA . GLU A 1 98 ? -6.494 -25.048 -8.617 1.00 91.44 98 GLU A CA 1
ATOM 756 C C . GLU A 1 98 ? -5.139 -24.574 -8.075 1.00 91.44 98 GLU A C 1
ATOM 758 O O . GLU A 1 98 ? -4.237 -24.276 -8.853 1.00 91.44 98 GLU A O 1
ATOM 763 N N . ARG A 1 99 ? -4.975 -24.501 -6.747 1.00 92.56 99 ARG A N 1
ATOM 764 C CA . ARG A 1 99 ? -3.774 -23.978 -6.076 1.00 92.56 99 ARG A CA 1
ATOM 765 C C . ARG A 1 99 ? -3.501 -22.496 -6.346 1.00 92.56 99 ARG A C 1
ATOM 767 O O . ARG A 1 99 ? -2.360 -22.056 -6.240 1.00 92.56 99 ARG A O 1
ATOM 774 N N . LYS A 1 100 ? -4.546 -21.732 -6.664 1.00 92.94 100 LYS A N 1
ATOM 775 C CA . LYS A 1 100 ? -4.483 -20.276 -6.825 1.00 92.94 100 LYS A CA 1
ATOM 776 C C . LYS A 1 100 ? -4.930 -19.585 -5.548 1.00 92.94 100 LYS A C 1
ATOM 778 O O . LYS A 1 100 ? -5.812 -20.094 -4.853 1.00 92.94 100 LYS A O 1
ATOM 783 N N . LEU A 1 101 ? -4.352 -18.424 -5.256 1.00 94.19 101 LEU A N 1
ATOM 784 C CA . LEU A 1 101 ? -4.870 -17.565 -4.193 1.00 94.19 101 LEU A CA 1
ATOM 785 C C . LEU A 1 101 ? -6.272 -17.076 -4.567 1.00 94.19 101 LEU A C 1
ATOM 787 O O . LEU A 1 101 ? -6.516 -16.695 -5.708 1.00 94.19 101 LEU A O 1
ATOM 791 N N . ILE A 1 102 ? -7.176 -17.082 -3.596 1.00 95.94 102 ILE A N 1
ATOM 792 C CA . ILE A 1 102 ? -8.516 -16.493 -3.671 1.00 95.94 102 ILE A CA 1
ATOM 793 C C . ILE A 1 102 ? -8.841 -15.856 -2.318 1.00 95.94 102 ILE A C 1
ATOM 795 O O . ILE A 1 102 ? -8.145 -16.101 -1.327 1.00 95.94 102 ILE A O 1
ATOM 799 N N . VAL A 1 103 ? -9.913 -15.070 -2.252 1.00 97.06 103 VAL A N 1
ATOM 800 C CA . VAL A 1 103 ? -10.420 -14.561 -0.972 1.00 97.06 103 VAL A CA 1
ATOM 801 C C . VAL A 1 103 ? -11.773 -15.184 -0.673 1.00 97.06 103 VAL A C 1
ATOM 803 O O . VAL A 1 103 ? -12.700 -15.078 -1.465 1.00 97.06 103 VAL A O 1
ATOM 806 N N . ASP A 1 104 ? -11.894 -15.823 0.483 1.00 97.88 104 ASP A N 1
ATOM 807 C CA . ASP A 1 104 ? -13.187 -16.196 1.044 1.00 97.88 104 ASP A CA 1
ATOM 808 C C . ASP A 1 104 ? -13.795 -14.962 1.720 1.00 97.88 104 ASP A C 1
ATOM 810 O O . ASP A 1 104 ? -13.280 -14.479 2.735 1.00 97.88 104 ASP A O 1
ATOM 814 N N . CYS A 1 105 ? -14.847 -14.390 1.130 1.00 98.00 105 CYS A N 1
ATOM 815 C CA . CYS A 1 105 ? -15.522 -13.200 1.645 1.00 98.00 105 CYS A CA 1
ATOM 816 C C . CYS A 1 105 ? -16.418 -13.547 2.841 1.00 98.00 105 CYS A C 1
ATOM 818 O O . CYS A 1 105 ? -17.644 -13.477 2.776 1.00 98.00 105 CYS A O 1
ATOM 820 N N . THR A 1 106 ? -15.790 -13.896 3.964 1.00 97.62 106 THR A N 1
ATOM 821 C CA . THR A 1 106 ? -16.477 -14.273 5.207 1.00 97.62 106 THR A CA 1
ATOM 822 C C . THR A 1 106 ? -17.209 -13.107 5.876 1.00 97.62 106 THR A C 1
ATOM 824 O O . THR A 1 106 ? 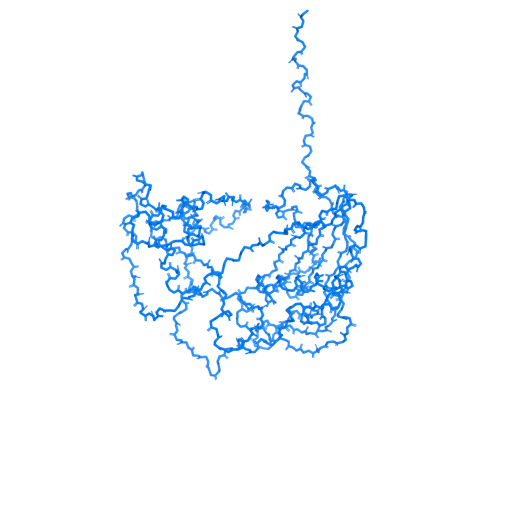-18.143 -13.330 6.645 1.00 97.62 106 THR A O 1
ATOM 827 N N . GLY A 1 107 ? -16.790 -11.866 5.598 1.00 97.38 107 GLY A N 1
ATOM 828 C CA . GLY A 1 107 ? -17.318 -10.659 6.236 1.00 97.38 107 GLY A CA 1
ATOM 829 C C . GLY A 1 107 ? -16.879 -10.487 7.695 1.00 97.38 107 GLY A C 1
ATOM 830 O O . GLY A 1 107 ? -17.382 -9.598 8.375 1.00 97.38 107 GLY A O 1
ATOM 831 N N . GLU A 1 108 ? -15.939 -11.307 8.184 1.00 96.50 108 GLU A N 1
ATOM 832 C CA . GLU A 1 108 ? -15.426 -11.239 9.561 1.00 96.50 108 GLU A CA 1
ATOM 833 C C . GLU A 1 108 ? -14.774 -9.893 9.890 1.00 96.50 108 GLU A C 1
ATOM 835 O O . GLU A 1 108 ? -14.744 -9.495 11.052 1.00 96.50 108 GLU A O 1
ATOM 840 N N . GLY A 1 109 ? -14.256 -9.194 8.879 1.00 97.62 109 GLY A N 1
ATOM 841 C CA . GLY A 1 109 ? -13.723 -7.848 9.021 1.00 97.62 109 GLY A CA 1
ATOM 842 C C . GLY A 1 109 ? -12.205 -7.752 8.955 1.00 97.62 109 GLY A C 1
ATOM 843 O O . GLY A 1 109 ? -11.483 -8.756 8.937 1.00 97.62 109 GLY A O 1
ATOM 844 N N . ALA A 1 110 ? -11.746 -6.504 8.913 1.00 98.31 110 ALA A N 1
ATOM 845 C CA . ALA A 1 110 ? -10.337 -6.128 8.961 1.00 98.31 110 ALA A CA 1
ATOM 846 C C . ALA A 1 110 ? -9.845 -6.037 10.412 1.00 98.31 110 ALA A C 1
ATOM 848 O O . ALA A 1 110 ? -10.626 -5.736 11.315 1.00 98.31 110 ALA A O 1
ATOM 849 N N . VAL A 1 111 ? -8.550 -6.258 10.648 1.00 98.50 111 VAL A N 1
ATOM 850 C CA . VAL A 1 111 ? -7.967 -6.086 11.990 1.00 98.50 111 VAL A CA 1
ATOM 851 C C . VAL A 1 111 ? -7.755 -4.605 12.260 1.00 98.50 111 VAL A C 1
ATOM 853 O O . VAL A 1 111 ? -7.183 -3.897 11.434 1.00 98.50 111 VAL A O 1
ATOM 856 N N . PHE A 1 112 ? -8.174 -4.149 13.436 1.00 98.69 112 PHE A N 1
ATOM 857 C CA . PHE A 1 112 ? -8.012 -2.777 13.886 1.00 98.69 112 PHE A CA 1
ATOM 858 C C . PHE A 1 112 ? -7.490 -2.721 15.320 1.00 98.69 112 PHE A C 1
ATOM 860 O O . PHE A 1 112 ? -8.044 -3.360 16.223 1.00 98.69 112 PHE A O 1
ATOM 867 N N . VAL A 1 113 ? -6.447 -1.919 15.523 1.00 98.25 113 VAL A N 1
ATOM 868 C CA . VAL A 1 113 ? -5.771 -1.717 16.808 1.00 98.25 113 VAL A CA 1
ATOM 869 C C . VAL A 1 113 ? -5.631 -0.225 17.080 1.00 98.25 113 VAL A C 1
ATOM 871 O O . VAL A 1 113 ? -5.199 0.541 16.221 1.00 98.25 113 VAL A O 1
ATOM 874 N N . GLU A 1 114 ? -5.953 0.193 18.298 1.00 98.06 114 GLU A N 1
ATOM 875 C CA . GLU A 1 114 ? -5.548 1.506 18.801 1.00 98.06 114 GLU A CA 1
ATOM 876 C C . GLU A 1 114 ? -4.298 1.350 19.651 1.00 98.06 114 GLU A C 1
ATOM 878 O O . GLU A 1 114 ? -4.149 0.377 20.386 1.00 98.06 114 GLU A O 1
ATOM 883 N N . ALA A 1 115 ? -3.389 2.306 19.535 1.00 97.50 115 ALA A N 1
ATOM 884 C CA . ALA A 1 115 ? -2.130 2.307 20.248 1.00 97.50 115 ALA A CA 1
ATOM 885 C C . AL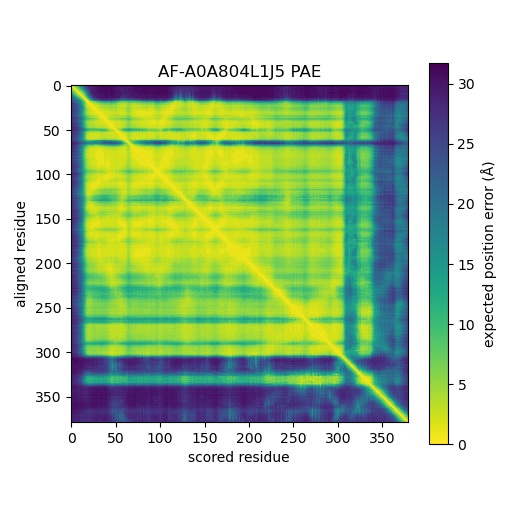A A 1 115 ? -1.792 3.713 20.747 1.00 97.50 115 ALA A C 1
ATOM 887 O O . ALA A 1 115 ? -2.276 4.718 20.218 1.00 97.50 115 ALA A O 1
ATOM 888 N N . ILE A 1 116 ? -0.928 3.788 21.752 1.00 96.25 116 ILE A N 1
ATOM 889 C CA . ILE A 1 116 ? -0.450 5.043 22.330 1.00 96.25 116 ILE A CA 1
ATOM 890 C C . ILE A 1 116 ? 1.075 5.040 22.287 1.00 96.25 116 ILE A C 1
ATOM 892 O O . ILE A 1 116 ? 1.717 4.070 22.683 1.00 96.25 116 ILE A O 1
ATOM 896 N N . ALA A 1 117 ? 1.662 6.126 21.795 1.00 95.44 117 ALA A N 1
ATOM 897 C CA . ALA A 1 117 ? 3.094 6.363 21.875 1.00 95.44 117 ALA A CA 1
ATOM 898 C C . ALA A 1 117 ? 3.386 7.370 22.992 1.00 95.44 117 ALA A C 1
ATOM 900 O O . ALA A 1 117 ? 2.822 8.466 23.021 1.00 95.44 117 ALA A O 1
ATOM 901 N N . ASP A 1 118 ? 4.308 7.026 23.894 1.00 91.88 118 ASP A N 1
ATOM 902 C CA . ASP A 1 118 ? 4.673 7.862 25.050 1.00 91.88 118 ASP A CA 1
ATOM 903 C C . ASP A 1 118 ? 5.618 9.030 24.679 1.00 91.88 118 ASP A C 1
ATOM 905 O O . ASP A 1 118 ? 6.493 9.440 25.443 1.00 91.88 118 ASP A O 1
ATOM 909 N N . CYS A 1 119 ? 5.453 9.594 23.486 1.00 92.75 119 CYS A N 1
ATOM 910 C CA . CYS A 1 119 ? 6.287 10.659 22.945 1.00 92.75 119 CYS A CA 1
ATOM 911 C C . CYS A 1 119 ? 5.467 11.656 22.120 1.00 92.75 119 CYS A C 1
ATOM 913 O O . CYS A 1 119 ? 4.299 11.434 21.789 1.00 92.75 119 CYS A O 1
ATOM 915 N N . GLU A 1 120 ? 6.093 12.773 21.781 1.00 91.62 120 GLU A N 1
ATOM 916 C CA . GLU A 1 120 ? 5.604 13.680 20.755 1.00 91.62 120 GLU A CA 1
ATOM 917 C C . GLU A 1 120 ? 6.009 13.177 19.373 1.00 91.62 120 GLU A C 1
ATOM 919 O O . GLU A 1 120 ? 7.040 12.525 19.189 1.00 91.62 120 GLU A O 1
ATOM 924 N N . MET A 1 121 ? 5.194 13.497 18.374 1.00 90.00 121 MET A N 1
ATOM 925 C CA . MET A 1 121 ? 5.426 13.026 17.013 1.00 90.00 121 MET A CA 1
ATOM 926 C C . MET A 1 121 ? 6.675 13.652 16.375 1.00 90.00 121 MET A C 1
ATOM 928 O O . MET A 1 121 ? 7.313 13.024 15.536 1.00 90.00 121 MET A O 1
ATOM 932 N N . GLU A 1 122 ? 7.076 14.854 16.806 1.00 89.50 122 GLU A N 1
ATOM 933 C CA . GLU A 1 122 ? 8.317 15.504 16.357 1.00 89.50 122 GLU A CA 1
ATOM 934 C C . GLU A 1 122 ? 9.570 14.710 16.746 1.00 89.50 122 GLU A C 1
ATOM 936 O O . GLU A 1 122 ? 10.562 14.727 16.018 1.00 89.50 122 GLU A O 1
ATOM 941 N N . GLN A 1 123 ? 9.511 13.950 17.846 1.00 90.06 123 GLN A N 1
ATOM 942 C CA . GLN A 1 123 ? 10.634 13.141 18.327 1.00 90.06 123 GLN A CA 1
ATOM 943 C C . GLN A 1 123 ? 10.921 11.926 17.431 1.00 90.06 123 GLN A C 1
ATOM 945 O O . GLN A 1 123 ? 12.041 11.423 17.440 1.00 90.06 123 GLN A O 1
ATOM 950 N N . ILE A 1 124 ? 9.945 11.483 16.626 1.00 87.06 124 ILE A N 1
ATOM 951 C CA . ILE A 1 124 ? 10.129 10.438 15.600 1.00 87.06 124 ILE A CA 1
ATOM 952 C C . ILE A 1 124 ? 11.062 10.940 14.485 1.00 87.06 124 ILE A C 1
ATOM 954 O O . ILE A 1 124 ? 11.766 10.159 13.848 1.00 87.06 124 ILE A O 1
ATOM 958 N N . GLY A 1 125 ? 11.106 12.257 14.270 1.00 85.38 125 GLY A N 1
ATOM 959 C CA . GLY A 1 125 ? 11.918 12.884 13.239 1.00 85.38 125 GLY A CA 1
ATOM 960 C C . GLY A 1 125 ? 11.320 12.751 11.838 1.00 85.38 125 GL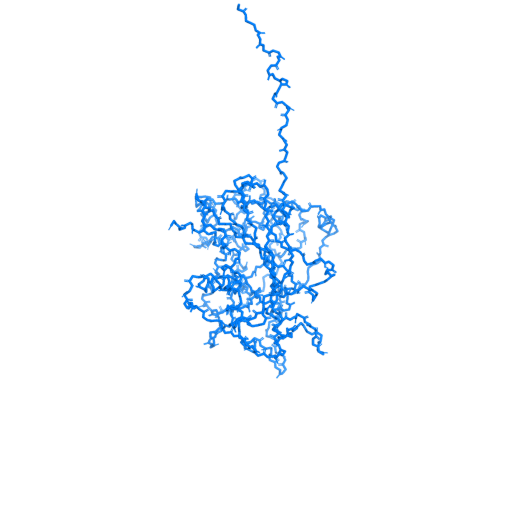Y A C 1
ATOM 961 O O . GLY A 1 125 ? 10.106 12.775 11.634 1.00 85.38 125 GLY A O 1
ATOM 962 N N . ASP A 1 126 ? 12.203 12.685 10.843 1.00 82.19 126 ASP A N 1
ATOM 963 C CA . ASP A 1 126 ? 11.828 12.664 9.431 1.00 82.19 126 ASP A CA 1
ATOM 964 C C . ASP A 1 126 ? 11.398 11.261 8.987 1.00 82.19 126 ASP A C 1
ATOM 966 O O . ASP A 1 126 ? 12.230 10.426 8.635 1.00 82.19 126 ASP A O 1
ATOM 970 N N . ILE A 1 127 ? 10.085 11.029 8.960 1.00 80.25 127 ILE A N 1
ATOM 971 C CA . ILE A 1 127 ? 9.478 9.767 8.513 1.00 80.25 127 ILE A CA 1
ATOM 972 C C . ILE A 1 127 ? 9.695 9.468 7.021 1.00 80.25 127 ILE A C 1
ATOM 974 O O . ILE A 1 127 ? 9.433 8.349 6.586 1.00 80.25 127 ILE A O 1
ATOM 978 N N . ALA A 1 128 ? 10.176 10.434 6.223 1.00 78.38 128 ALA A N 1
ATOM 979 C CA . ALA A 1 128 ? 10.589 10.168 4.844 1.00 78.38 128 ALA A CA 1
ATOM 980 C C . ALA A 1 128 ? 11.908 9.377 4.780 1.00 78.38 128 ALA A C 1
ATOM 982 O O . ALA A 1 128 ? 12.299 8.890 3.713 1.00 78.38 128 ALA A O 1
ATOM 983 N N . LYS A 1 129 ? 12.606 9.234 5.914 1.00 81.69 129 LYS A N 1
ATOM 984 C CA . LYS A 1 129 ? 13.727 8.311 6.068 1.00 81.69 129 LYS A CA 1
ATOM 985 C C . LYS A 1 129 ? 13.172 6.937 6.447 1.00 81.69 129 LYS A C 1
ATOM 987 O O . LYS A 1 129 ? 12.547 6.813 7.498 1.00 81.69 129 LYS A O 1
ATOM 992 N N . PRO A 1 130 ? 13.398 5.897 5.629 1.00 75.38 130 PRO A N 1
ATOM 993 C CA . PRO A 1 130 ? 12.923 4.574 5.955 1.00 75.38 130 PRO A CA 1
ATOM 994 C C . PRO A 1 130 ? 13.738 4.046 7.132 1.00 75.38 130 PRO A C 1
ATOM 996 O O . PRO A 1 130 ? 14.948 3.856 7.030 1.00 75.38 130 PRO A O 1
ATOM 999 N N . ASP A 1 131 ? 13.049 3.797 8.236 1.00 85.12 131 ASP A N 1
ATOM 1000 C CA . ASP A 1 131 ? 13.571 3.078 9.389 1.00 85.12 131 ASP A CA 1
ATOM 1001 C C . ASP A 1 131 ? 12.608 1.924 9.682 1.00 85.12 131 ASP A C 1
ATOM 1003 O O . ASP A 1 131 ? 11.619 2.112 10.395 1.00 85.12 131 ASP A O 1
ATOM 1007 N N . PRO A 1 132 ? 12.842 0.730 9.111 1.00 83.19 132 PRO A N 1
ATOM 1008 C CA . PRO A 1 132 ? 11.954 -0.410 9.317 1.00 83.19 132 PRO A CA 1
ATOM 1009 C C . PRO A 1 132 ? 11.799 -0.793 10.791 1.00 83.19 132 PRO A C 1
ATOM 1011 O O . PRO A 1 132 ? 10.740 -1.271 11.188 1.00 83.19 132 PRO A O 1
ATOM 1014 N N . SER A 1 133 ? 12.829 -0.564 11.612 1.00 85.62 133 SER A N 1
ATOM 1015 C CA . SER A 1 133 ? 12.817 -0.928 13.030 1.00 85.62 133 SER A CA 1
ATOM 1016 C C . SER A 1 133 ? 11.904 -0.015 13.851 1.00 85.62 133 SER A C 1
ATOM 1018 O O . SER A 1 133 ? 11.179 -0.476 14.736 1.00 85.62 133 SER A O 1
ATOM 1020 N N . MET A 1 134 ? 11.911 1.283 13.541 1.00 88.38 134 MET A N 1
ATOM 1021 C CA . MET A 1 134 ? 11.088 2.286 14.204 1.00 88.38 134 MET A CA 1
ATOM 1022 C C . MET A 1 134 ? 9.681 2.324 13.607 1.00 88.38 134 MET A C 1
ATOM 1024 O O . MET A 1 134 ? 8.702 2.166 14.334 1.00 88.38 134 MET A O 1
ATOM 1028 N N . LEU A 1 135 ? 9.574 2.490 12.284 1.00 86.56 135 LEU A N 1
ATOM 1029 C CA . LEU A 1 135 ? 8.298 2.592 11.572 1.00 86.56 135 LEU A CA 1
ATOM 1030 C C . LEU A 1 135 ? 7.508 1.283 11.633 1.00 86.56 135 LEU A C 1
ATOM 1032 O O . LEU A 1 135 ? 6.281 1.314 11.640 1.00 86.56 135 LEU A O 1
ATOM 1036 N N . GLY A 1 136 ? 8.191 0.140 11.754 1.00 88.31 136 GLY A N 1
ATOM 1037 C CA . GLY A 1 136 ? 7.552 -1.157 11.956 1.00 88.31 136 GLY A CA 1
ATOM 1038 C C . GLY A 1 136 ? 6.680 -1.208 13.211 1.00 88.31 136 GLY A C 1
ATOM 1039 O O . GLY A 1 136 ? 5.624 -1.820 13.173 1.00 88.31 136 GLY A O 1
ATOM 1040 N N . LYS A 1 137 ? 7.038 -0.489 14.287 1.00 92.25 137 LYS A N 1
ATOM 1041 C CA . LYS A 1 137 ? 6.229 -0.414 15.524 1.00 92.25 137 LYS A CA 1
ATOM 1042 C C . LYS A 1 137 ? 4.921 0.363 15.350 1.00 92.25 137 LYS A C 1
ATOM 1044 O O . LYS A 1 137 ? 4.015 0.259 16.176 1.00 92.25 137 LYS A O 1
ATOM 1049 N N . LEU A 1 138 ? 4.834 1.175 14.299 1.00 95.06 138 LEU A N 1
ATOM 1050 C CA . LEU A 1 138 ? 3.654 1.974 13.970 1.00 95.06 138 LEU A CA 1
ATOM 1051 C C . LEU A 1 138 ? 2.651 1.202 13.108 1.00 95.06 138 LEU A C 1
ATOM 1053 O O . LEU A 1 138 ? 1.572 1.721 12.842 1.00 95.06 138 LEU A O 1
ATOM 1057 N N . VAL A 1 139 ? 2.981 -0.024 12.696 1.00 95.88 139 VAL A N 1
ATOM 1058 C CA . VAL A 1 139 ? 2.101 -0.922 11.946 1.00 95.88 139 VAL A CA 1
ATOM 1059 C C . VAL A 1 139 ? 1.901 -2.188 12.770 1.00 95.88 139 VAL A C 1
ATOM 1061 O O . VAL A 1 139 ? 2.866 -2.785 13.237 1.00 95.88 139 VAL A O 1
ATOM 1064 N N . TYR A 1 140 ? 0.651 -2.599 12.965 1.00 96.75 140 TYR A N 1
ATOM 1065 C CA . TYR A 1 140 ? 0.366 -3.783 13.767 1.00 96.75 140 TYR A CA 1
ATOM 1066 C C . TYR A 1 140 ? 0.765 -5.065 13.030 1.00 96.75 140 TYR A C 1
ATOM 1068 O O . TYR A 1 140 ? 0.381 -5.276 11.878 1.00 96.75 140 TYR A O 1
ATOM 1076 N N . ASP A 1 141 ? 1.498 -5.929 13.726 1.00 93.44 141 ASP A N 1
ATOM 1077 C CA . ASP A 1 141 ? 1.821 -7.281 13.288 1.00 93.44 141 ASP A CA 1
ATOM 1078 C C . ASP A 1 141 ? 0.873 -8.278 13.945 1.00 93.44 141 ASP A C 1
ATOM 1080 O O . ASP A 1 141 ? 0.715 -8.263 15.163 1.00 93.44 141 ASP A O 1
ATOM 1084 N N . VAL A 1 142 ? 0.268 -9.165 13.150 1.00 93.94 142 VAL A N 1
ATOM 1085 C CA . VAL A 1 142 ? -0.638 -10.206 13.657 1.00 93.94 142 VAL A CA 1
ATOM 1086 C C . VAL A 1 142 ? 0.185 -11.259 14.410 1.00 93.94 142 VAL A C 1
ATOM 1088 O O . VAL A 1 142 ? 0.942 -12.005 13.776 1.00 93.94 142 VAL A O 1
ATOM 1091 N N . PRO A 1 143 ? 0.071 -11.357 15.750 1.00 93.12 143 PRO A N 1
ATOM 1092 C CA . PRO A 1 143 ? 0.939 -12.231 16.525 1.00 93.12 143 PRO A CA 1
ATOM 1093 C C . PRO A 1 143 ? 0.714 -13.700 16.170 1.00 93.12 143 PRO A C 1
ATOM 1095 O O . PRO A 1 143 ? -0.414 -14.186 16.145 1.00 93.12 143 PRO A O 1
ATOM 1098 N N . GLY A 1 144 ? 1.805 -14.425 15.925 1.00 91.94 144 GLY A N 1
ATOM 1099 C CA . GLY A 1 144 ? 1.766 -15.862 15.647 1.00 91.94 144 GLY A CA 1
ATOM 1100 C C . GLY A 1 144 ? 1.403 -16.247 14.210 1.00 91.94 144 GLY A C 1
ATOM 1101 O O . GLY A 1 144 ? 1.467 -17.438 13.908 1.00 91.94 144 GLY A O 1
ATOM 1102 N N . ALA A 1 145 ? 1.092 -15.286 13.332 1.00 93.44 145 ALA A N 1
ATOM 1103 C CA . ALA A 1 145 ? 0.888 -15.554 11.912 1.00 93.44 145 ALA A CA 1
ATOM 1104 C C . ALA A 1 145 ? 2.192 -16.054 11.268 1.00 93.44 145 ALA A C 1
ATOM 1106 O O . ALA A 1 145 ? 3.232 -15.395 11.329 1.00 93.44 145 ALA A O 1
ATOM 1107 N N . LYS A 1 146 ? 2.148 -17.238 10.656 1.00 90.75 146 LYS A N 1
ATOM 1108 C CA . LYS A 1 146 ? 3.329 -17.901 10.072 1.00 90.75 146 LYS A CA 1
ATOM 1109 C C . LYS A 1 146 ? 3.525 -17.591 8.596 1.00 90.75 146 LYS A C 1
ATOM 1111 O O . LYS A 1 146 ? 4.608 -17.798 8.057 1.00 90.75 146 LYS A O 1
ATOM 1116 N N . ASN A 1 147 ? 2.460 -17.178 7.927 1.00 90.06 147 ASN A N 1
ATOM 1117 C CA . ASN A 1 147 ? 2.432 -16.896 6.501 1.00 90.06 147 ASN A CA 1
ATOM 1118 C C . ASN A 1 147 ? 1.307 -15.898 6.198 1.00 90.06 147 ASN A C 1
ATOM 1120 O O . ASN A 1 147 ? 0.474 -15.595 7.049 1.00 90.06 147 ASN A O 1
ATOM 1124 N N . MET A 1 148 ? 1.277 -15.403 4.964 1.00 88.12 148 MET A N 1
ATOM 1125 C CA . MET A 1 148 ? 0.323 -14.381 4.529 1.00 88.12 148 MET A CA 1
ATOM 1126 C C . MET A 1 148 ? -1.150 -14.817 4.536 1.00 88.12 148 MET A C 1
ATOM 1128 O O . MET A 1 148 ? -2.011 -13.947 4.541 1.00 88.12 148 MET A O 1
ATOM 1132 N N . LEU A 1 149 ? -1.457 -16.122 4.515 1.00 92.69 149 LEU A N 1
ATOM 1133 C CA . LEU A 1 149 ? -2.845 -16.609 4.557 1.00 92.69 149 LEU A CA 1
ATOM 1134 C C . LEU A 1 149 ? -3.450 -16.444 5.957 1.00 92.69 149 LEU A C 1
ATOM 1136 O O . LEU A 1 149 ? -4.660 -16.318 6.106 1.00 92.69 149 LEU A O 1
ATOM 1140 N N . GLU A 1 150 ? -2.597 -16.429 6.982 1.00 93.88 150 GLU A N 1
ATOM 1141 C CA . GLU A 1 150 ? -2.981 -16.231 8.383 1.00 93.88 150 GLU A CA 1
ATOM 1142 C C . GLU A 1 150 ? -3.117 -14.741 8.748 1.00 93.88 150 GLU A C 1
ATOM 1144 O O . GLU A 1 150 ? -3.538 -14.409 9.855 1.00 93.88 150 GLU A O 1
ATOM 1149 N N . ILE A 1 151 ? -2.774 -13.837 7.824 1.00 94.94 151 ILE A N 1
ATOM 1150 C CA . ILE A 1 151 ? -2.896 -12.388 7.996 1.00 94.94 151 ILE A CA 1
ATOM 1151 C C . ILE A 1 151 ? -4.147 -11.922 7.238 1.00 94.94 151 ILE A C 1
ATOM 1153 O O . ILE A 1 151 ? -4.246 -12.151 6.029 1.00 94.94 151 ILE A O 1
ATOM 1157 N N . PRO A 1 152 ? -5.107 -11.251 7.901 1.00 96.12 152 PRO A N 1
ATOM 1158 C CA . PRO A 1 152 ? -6.254 -10.666 7.217 1.00 96.12 152 PRO A CA 1
ATOM 1159 C C . PRO A 1 152 ? -5.832 -9.697 6.099 1.00 96.12 152 PRO A C 1
ATOM 1161 O O . PRO A 1 152 ? -4.791 -9.049 6.223 1.00 96.12 152 PRO A O 1
ATOM 1164 N N . PRO A 1 153 ? -6.626 -9.553 5.018 1.00 96.50 153 PRO A N 1
ATOM 1165 C CA . PRO A 1 153 ? -6.233 -8.746 3.857 1.00 96.50 153 PRO A CA 1
ATOM 1166 C C . PRO A 1 153 ? -5.882 -7.289 4.191 1.00 96.50 153 PRO A C 1
ATOM 1168 O O . PRO A 1 153 ? -5.071 -6.674 3.494 1.00 96.50 153 PRO A O 1
ATOM 1171 N N . LEU A 1 154 ? -6.491 -6.755 5.255 1.00 98.00 154 LEU A N 1
ATOM 1172 C CA . LEU A 1 154 ? -6.253 -5.425 5.792 1.00 98.00 154 LEU A CA 1
ATOM 1173 C C . LEU A 1 154 ? -6.063 -5.481 7.314 1.00 98.00 154 LEU A C 1
ATOM 1175 O O . LEU A 1 154 ? -6.902 -6.005 8.053 1.00 98.00 154 LEU A O 1
ATOM 1179 N N . VAL A 1 155 ? -4.980 -4.857 7.765 1.00 98.31 155 VAL A N 1
ATOM 1180 C CA . VAL A 1 155 ? -4.670 -4.588 9.168 1.00 98.31 155 VAL A CA 1
ATOM 1181 C C . VAL A 1 155 ? -4.403 -3.092 9.316 1.00 98.31 155 VAL A C 1
ATOM 1183 O O . VAL A 1 155 ? -3.617 -2.521 8.558 1.00 98.31 155 VAL A O 1
ATOM 1186 N N . ALA A 1 156 ? -5.039 -2.457 10.296 1.00 98.50 156 ALA A N 1
ATOM 1187 C CA . ALA A 1 156 ? -4.895 -1.037 10.583 1.00 98.50 156 ALA A CA 1
ATOM 1188 C C . ALA A 1 156 ? -4.543 -0.794 12.056 1.00 98.50 156 ALA A C 1
ATOM 1190 O O . ALA A 1 156 ? -5.120 -1.395 12.962 1.00 98.50 156 ALA A O 1
ATOM 1191 N N . GLN A 1 157 ? -3.618 0.132 12.289 1.00 98.44 157 GLN A N 1
ATOM 1192 C CA . GLN A 1 157 ? -3.241 0.622 13.607 1.00 98.44 157 GLN A CA 1
ATOM 1193 C C . GLN A 1 157 ? -3.373 2.143 13.647 1.00 98.44 157 GLN A C 1
ATOM 1195 O O . GLN A 1 157 ? -2.800 2.830 12.804 1.00 98.44 157 GLN A O 1
ATOM 1200 N N . VAL A 1 158 ? -4.072 2.679 14.646 1.00 98.19 158 VAL A N 1
ATOM 1201 C CA . VAL A 1 158 ? -4.078 4.119 14.942 1.00 98.19 158 VAL A CA 1
ATOM 1202 C C . VAL A 1 158 ? -3.247 4.364 16.194 1.00 98.19 158 VAL A C 1
ATOM 1204 O O . VAL A 1 158 ? -3.660 4.006 17.294 1.00 98.19 158 VAL A O 1
ATOM 1207 N N . THR A 1 159 ? -2.078 4.982 16.036 1.00 97.19 159 THR A N 1
ATOM 1208 C CA . THR A 1 159 ? -1.176 5.327 17.142 1.00 97.19 159 THR A CA 1
ATOM 1209 C C . THR A 1 159 ? -1.310 6.804 17.501 1.00 97.19 159 THR A C 1
ATOM 1211 O O . THR A 1 159 ? -0.967 7.665 16.692 1.00 97.19 159 THR A O 1
ATOM 1214 N N . LYS A 1 160 ? -1.792 7.109 18.709 1.00 95.38 160 LYS A N 1
ATOM 1215 C CA . LYS A 1 160 ? -1.951 8.477 19.238 1.00 95.38 160 LYS A CA 1
ATOM 1216 C C . LYS A 1 160 ? -0.673 8.936 19.954 1.00 95.38 160 LYS A C 1
ATOM 1218 O O . LYS A 1 160 ? -0.053 8.148 20.666 1.00 95.38 160 LYS A O 1
ATOM 1223 N N . PHE A 1 161 ? -0.302 10.206 19.788 1.00 93.88 161 PHE A N 1
ATOM 1224 C CA . PHE A 1 161 ? 0.883 10.830 20.395 1.00 93.88 161 PHE A CA 1
ATOM 1225 C C . PHE A 1 161 ? 0.494 11.899 21.422 1.00 93.88 161 PHE A C 1
ATOM 1227 O O . PHE A 1 161 ? -0.602 12.460 21.366 1.00 93.88 161 PHE A O 1
ATOM 1234 N N . LYS A 1 162 ? 1.422 12.246 22.326 1.00 91.69 162 LYS A N 1
ATOM 1235 C CA . LYS A 1 162 ? 1.203 13.255 23.386 1.00 91.69 162 LYS A CA 1
ATOM 1236 C C . LYS A 1 162 ? 0.802 14.634 22.859 1.00 91.69 162 LYS A C 1
ATOM 1238 O O . LYS A 1 162 ? 0.033 15.334 23.509 1.00 91.69 162 LYS A O 1
ATOM 1243 N N . CYS A 1 163 ? 1.296 15.006 21.680 1.00 90.31 163 CYS A N 1
ATOM 1244 C CA . CYS A 1 163 ? 0.996 16.285 21.037 1.00 90.31 163 CYS A CA 1
ATOM 1245 C C . CYS A 1 163 ? -0.398 16.345 20.381 1.00 90.31 163 CYS A C 1
ATOM 1247 O O . CYS A 1 163 ? -0.716 17.331 19.730 1.00 90.31 163 CYS A O 1
ATOM 1249 N N . GLY A 1 164 ? -1.219 15.293 20.483 1.00 91.19 164 GLY A N 1
ATOM 1250 C CA . GLY A 1 164 ? -2.518 15.215 19.804 1.00 91.19 164 GLY A CA 1
ATOM 1251 C C . GLY A 1 164 ? -2.428 14.822 18.324 1.00 91.19 164 GLY A C 1
ATOM 1252 O O . GLY A 1 164 ? -3.452 14.614 17.676 1.00 91.19 164 GLY A O 1
ATOM 1253 N N . GLY A 1 165 ? -1.221 14.680 17.770 1.00 93.44 165 GLY A N 1
ATOM 1254 C CA . GLY A 1 165 ? -1.015 14.026 16.479 1.00 93.44 165 GLY A CA 1
ATOM 1255 C C . GLY A 1 165 ? -1.287 12.520 16.549 1.00 93.44 165 GLY A C 1
ATOM 1256 O O . GLY A 1 165 ? -1.226 11.908 17.620 1.00 93.44 165 GLY A O 1
ATOM 1257 N N . PHE A 1 166 ? -1.558 11.906 15.402 1.00 95.25 166 PHE A N 1
ATOM 1258 C CA . PHE A 1 166 ? -1.694 10.455 15.295 1.00 95.25 166 PHE A CA 1
ATOM 1259 C C . PHE A 1 166 ? -1.073 9.921 14.004 1.00 95.25 166 PHE A C 1
ATOM 1261 O O . PHE A 1 166 ? -0.895 10.645 13.023 1.00 95.25 166 PHE A O 1
ATOM 1268 N N . ILE A 1 167 ? -0.748 8.630 14.008 1.00 95.50 167 ILE A N 1
ATOM 1269 C CA . ILE A 1 167 ? -0.293 7.895 12.829 1.00 95.50 167 ILE A CA 1
ATOM 1270 C C . ILE A 1 167 ? -1.283 6.776 12.526 1.00 95.50 167 ILE A C 1
ATOM 1272 O O . ILE A 1 167 ? -1.671 6.034 13.425 1.00 95.50 167 ILE A O 1
ATOM 1276 N N . LEU A 1 168 ? -1.665 6.651 11.256 1.00 97.44 168 LEU A N 1
ATOM 1277 C CA . LEU A 1 168 ? -2.362 5.485 10.725 1.00 97.44 168 LEU A CA 1
ATOM 1278 C C . LEU A 1 168 ? -1.334 4.566 10.058 1.00 97.44 168 LEU A C 1
ATOM 1280 O O . LEU A 1 168 ? -0.797 4.896 9.001 1.00 97.44 168 LEU A O 1
ATOM 1284 N N . GLY A 1 169 ? -1.044 3.429 10.679 1.00 97.62 169 GLY A N 1
ATOM 1285 C CA . GLY A 1 169 ? -0.231 2.368 10.097 1.00 97.62 169 GLY A CA 1
ATOM 1286 C C . GLY A 1 169 ? -1.106 1.307 9.452 1.00 97.62 169 GLY A C 1
ATOM 1287 O O . GLY A 1 169 ? -2.030 0.806 10.086 1.00 97.62 169 GLY A O 1
ATOM 1288 N N . LEU A 1 170 ? -0.810 0.945 8.208 1.00 97.75 170 LEU A N 1
ATOM 1289 C CA . LEU A 1 170 ? -1.530 -0.085 7.465 1.00 97.75 170 LEU A CA 1
ATOM 1290 C C . LEU A 1 170 ? -0.588 -1.217 7.083 1.00 97.75 170 LEU A C 1
ATOM 1292 O O . LEU A 1 170 ? 0.535 -0.966 6.647 1.00 97.75 170 LEU A O 1
ATOM 1296 N N . ALA A 1 171 ? -1.088 -2.441 7.187 1.00 96.62 171 ALA A N 1
ATOM 1297 C CA . ALA A 1 171 ? -0.549 -3.619 6.531 1.00 96.62 171 ALA A CA 1
ATOM 1298 C C . ALA A 1 171 ? -1.630 -4.161 5.586 1.00 96.62 171 ALA A C 1
ATOM 1300 O O . ALA A 1 171 ? -2.716 -4.547 6.018 1.00 96.62 171 ALA A O 1
ATOM 1301 N N . MET A 1 172 ? -1.342 -4.134 4.286 1.00 94.56 172 MET A N 1
ATOM 1302 C CA . MET A 1 172 ? -2.270 -4.522 3.222 1.00 94.56 172 MET A CA 1
ATOM 1303 C C . MET A 1 172 ? -1.661 -5.638 2.388 1.00 94.56 172 MET A C 1
ATOM 1305 O O . MET A 1 172 ? -0.491 -5.570 2.010 1.00 94.56 172 MET A O 1
ATOM 1309 N N . ASN A 1 173 ? -2.449 -6.660 2.078 1.00 92.56 173 ASN A N 1
ATOM 1310 C CA . ASN A 1 173 ? -1.996 -7.716 1.187 1.00 92.56 173 ASN A CA 1
ATOM 1311 C C . ASN A 1 173 ? -1.968 -7.218 -0.266 1.00 92.56 173 ASN A C 1
ATOM 1313 O O . ASN A 1 173 ? -2.998 -6.809 -0.801 1.00 92.56 173 ASN A O 1
ATOM 1317 N N . HIS A 1 174 ? -0.799 -7.259 -0.909 1.00 90.94 174 HIS A N 1
ATOM 1318 C CA . HIS A 1 174 ? -0.602 -6.734 -2.263 1.00 90.94 174 HIS A CA 1
ATOM 1319 C C . HIS A 1 174 ? -1.395 -7.515 -3.327 1.00 90.94 174 HIS A C 1
ATOM 1321 O O . HIS A 1 174 ? -1.699 -6.970 -4.384 1.00 90.94 174 HIS A O 1
ATOM 1327 N N . CYS A 1 175 ? -1.841 -8.746 -3.051 1.00 91.31 175 CYS A N 1
ATOM 1328 C CA . CYS A 1 175 ? -2.752 -9.432 -3.973 1.00 91.31 175 CYS A CA 1
ATOM 1329 C C . CYS A 1 175 ? -4.110 -8.711 -4.100 1.00 91.31 175 CYS A C 1
ATOM 1331 O O . CYS A 1 175 ? -4.847 -8.914 -5.061 1.00 91.31 175 CYS A O 1
ATOM 1333 N N . MET A 1 176 ? -4.458 -7.855 -3.133 1.00 91.75 176 MET A N 1
ATOM 1334 C CA . MET A 1 176 ? -5.696 -7.083 -3.157 1.00 91.75 176 MET A CA 1
ATOM 1335 C C . MET A 1 176 ? -5.559 -5.772 -3.919 1.00 91.75 176 MET A C 1
ATOM 1337 O O . MET A 1 176 ? -6.552 -5.297 -4.457 1.00 91.75 176 MET A O 1
ATOM 1341 N N . PHE A 1 177 ? -4.373 -5.176 -3.992 1.00 87.19 177 PHE A N 1
ATOM 1342 C CA . PHE A 1 177 ? -4.207 -3.858 -4.592 1.00 87.19 177 PHE A CA 1
ATOM 1343 C C . PHE A 1 177 ? -2.823 -3.688 -5.192 1.00 87.19 177 PHE A C 1
ATOM 1345 O O . PHE A 1 177 ? -1.831 -4.124 -4.620 1.00 87.19 177 PHE A O 1
ATOM 1352 N N . ASP A 1 178 ? -2.753 -2.936 -6.282 1.00 86.94 178 ASP A N 1
ATOM 1353 C CA . ASP A 1 178 ? -1.534 -2.210 -6.609 1.00 86.94 178 ASP A CA 1
ATOM 1354 C C . ASP A 1 178 ? -1.490 -0.860 -5.877 1.00 86.94 178 ASP A C 1
ATOM 1356 O O . ASP A 1 178 ? -2.394 -0.505 -5.120 1.00 86.94 178 ASP A O 1
ATOM 1360 N N . GLY A 1 179 ? -0.440 -0.074 -6.125 1.00 85.19 179 GLY A N 1
ATOM 1361 C CA . GLY A 1 179 ? -0.279 1.235 -5.491 1.00 85.19 179 GLY A CA 1
ATOM 1362 C C . GLY A 1 179 ? -1.465 2.182 -5.717 1.00 85.19 179 GLY A C 1
ATOM 1363 O O . GLY A 1 179 ? -1.880 2.858 -4.779 1.00 85.19 179 GLY A O 1
ATOM 1364 N N . LEU A 1 180 ? -2.040 2.210 -6.926 1.00 88.62 180 LEU A N 1
ATOM 1365 C CA . LEU A 1 180 ? -3.187 3.072 -7.238 1.00 88.62 180 LEU A CA 1
ATOM 1366 C C . LEU A 1 180 ? -4.458 2.610 -6.517 1.00 88.62 180 LEU A C 1
ATOM 1368 O O . LEU A 1 180 ? -5.080 3.411 -5.818 1.00 88.62 180 LEU A O 1
ATOM 1372 N N . GLY A 1 181 ? -4.788 1.318 -6.606 1.00 90.12 181 GLY A N 1
ATOM 1373 C CA . GLY A 1 181 ? -5.943 0.744 -5.918 1.00 90.12 181 GLY A CA 1
ATOM 1374 C C . GLY A 1 181 ? -5.880 0.908 -4.402 1.00 90.12 181 GLY A C 1
ATOM 1375 O O . GLY A 1 181 ? -6.878 1.241 -3.763 1.00 90.12 181 GLY A O 1
ATOM 1376 N N . ALA A 1 182 ? -4.689 0.749 -3.819 1.00 92.31 182 ALA A N 1
ATOM 1377 C CA . ALA A 1 182 ? -4.479 0.944 -2.390 1.00 92.31 182 ALA A CA 1
ATOM 1378 C C . ALA A 1 182 ? -4.747 2.401 -1.981 1.00 92.31 182 ALA A C 1
ATOM 1380 O O . ALA A 1 182 ? -5.422 2.649 -0.983 1.00 92.31 182 ALA A O 1
ATOM 1381 N N . MET A 1 183 ? -4.266 3.374 -2.762 1.00 93.56 183 MET A N 1
ATOM 1382 C CA . MET A 1 183 ? -4.502 4.794 -2.477 1.00 93.56 183 MET A CA 1
ATOM 1383 C C . MET A 1 183 ? -5.964 5.189 -2.653 1.00 93.56 183 MET A C 1
ATOM 1385 O O . MET A 1 183 ? -6.470 6.018 -1.905 1.00 93.56 183 MET A O 1
ATOM 1389 N N . GLU A 1 184 ? -6.679 4.595 -3.599 1.00 94.88 184 GLU A N 1
ATOM 1390 C CA . GLU A 1 184 ? -8.113 4.843 -3.764 1.00 94.88 184 GLU A CA 1
ATOM 1391 C C . GLU A 1 184 ? -8.949 4.254 -2.648 1.00 94.88 184 GLU A C 1
ATOM 1393 O O . GLU A 1 184 ? -9.899 4.903 -2.211 1.00 94.88 184 GLU A O 1
ATOM 1398 N N . PHE A 1 185 ? -8.577 3.075 -2.153 1.00 97.06 185 PHE A N 1
ATOM 1399 C CA . PHE A 1 185 ? -9.162 2.532 -0.939 1.00 97.06 185 PHE A CA 1
ATOM 1400 C C . PHE A 1 185 ? -8.952 3.496 0.237 1.00 97.06 185 PHE A C 1
ATOM 1402 O O . PHE A 1 185 ? -9.921 3.872 0.899 1.00 97.06 185 PHE A O 1
ATOM 1409 N N . VAL A 1 186 ? -7.718 3.965 0.460 1.00 97.50 186 VAL A N 1
ATOM 1410 C CA . VAL A 1 186 ? -7.410 4.924 1.537 1.00 97.50 186 VAL A CA 1
ATOM 1411 C C . VAL A 1 186 ? -8.182 6.235 1.352 1.00 97.50 186 VAL A C 1
ATOM 1413 O O . VAL A 1 186 ? -8.791 6.721 2.302 1.00 97.50 186 VAL A O 1
ATOM 1416 N N . ASN A 1 187 ? -8.246 6.778 0.134 1.00 97.31 187 ASN A N 1
ATOM 1417 C CA . ASN A 1 187 ? -9.023 7.982 -0.169 1.00 97.31 187 ASN A CA 1
ATOM 1418 C C . ASN A 1 187 ? -10.523 7.771 0.084 1.00 97.31 187 ASN A C 1
ATOM 1420 O O . ASN A 1 187 ? -11.150 8.606 0.732 1.00 97.31 187 ASN A O 1
ATOM 1424 N N . SER A 1 188 ? -11.082 6.638 -0.351 1.00 98.31 188 SER A N 1
ATOM 1425 C CA . SER A 1 188 ? -12.484 6.261 -0.113 1.00 98.31 188 SER A CA 1
ATOM 1426 C C . SER A 1 188 ? -12.790 6.167 1.382 1.00 98.31 188 SER A C 1
ATOM 1428 O O . SER A 1 188 ? -13.839 6.610 1.857 1.00 98.31 188 SER A O 1
ATOM 1430 N N . TRP A 1 189 ? -11.856 5.609 2.150 1.00 98.44 189 TRP A N 1
ATOM 1431 C CA . TRP A 1 189 ? -11.966 5.512 3.598 1.00 98.44 189 TRP A CA 1
ATOM 1432 C C . TRP A 1 189 ? -11.922 6.896 4.258 1.00 98.44 189 TRP A C 1
ATOM 1434 O O . TRP A 1 189 ? -12.761 7.194 5.109 1.00 98.44 189 TRP A O 1
ATOM 1444 N N . CYS A 1 190 ? -11.028 7.783 3.812 1.00 97.75 190 CYS A N 1
ATOM 1445 C CA . CYS A 1 190 ? -10.976 9.178 4.250 1.00 97.75 190 CYS A CA 1
ATOM 1446 C C . CYS A 1 190 ? -12.254 9.962 3.906 1.00 97.75 190 CYS A C 1
ATOM 1448 O O . CYS A 1 190 ? -12.749 10.722 4.737 1.00 97.75 190 CYS A O 1
ATOM 1450 N N . GLU A 1 191 ? -12.808 9.794 2.704 1.00 98.44 191 GLU A N 1
ATOM 1451 C CA . GLU A 1 191 ? -14.084 10.401 2.302 1.00 98.44 191 GLU A CA 1
ATOM 1452 C C . GLU A 1 191 ? -15.218 9.933 3.213 1.00 98.44 191 GLU A C 1
ATOM 1454 O O . GLU A 1 191 ? -15.951 10.753 3.768 1.00 98.44 191 GLU A O 1
ATOM 1459 N N . THR A 1 192 ? -15.277 8.627 3.466 1.00 98.38 192 THR A N 1
ATOM 1460 C CA . THR A 1 192 ? -16.252 8.019 4.375 1.00 98.38 192 THR A CA 1
ATOM 1461 C C . THR A 1 192 ? -16.113 8.563 5.801 1.00 98.38 192 THR A C 1
ATOM 1463 O O . THR A 1 192 ? -17.115 8.910 6.425 1.00 98.38 192 THR A O 1
ATOM 1466 N N . ALA A 1 193 ? -14.883 8.723 6.304 1.00 97.50 193 ALA A N 1
ATOM 1467 C CA . ALA A 1 193 ? -14.606 9.316 7.617 1.00 97.50 193 ALA A CA 1
ATOM 1468 C C . ALA A 1 193 ? -15.061 10.777 7.723 1.00 97.50 193 ALA A C 1
ATOM 1470 O O . ALA A 1 193 ? -15.440 11.238 8.797 1.00 97.50 193 ALA A O 1
ATOM 1471 N N . ARG A 1 194 ? -15.077 11.498 6.599 1.00 96.69 194 ARG A N 1
ATOM 1472 C CA . ARG A 1 194 ? -15.582 12.874 6.495 1.00 96.69 194 ARG A CA 1
ATOM 1473 C C . ARG A 1 194 ? -17.092 12.949 6.248 1.00 96.69 194 ARG A C 1
ATOM 1475 O O . ARG A 1 194 ? -17.622 14.051 6.130 1.00 96.69 194 ARG A O 1
ATOM 1482 N N . GLY A 1 195 ? -17.780 11.811 6.141 1.00 97.19 195 GLY A N 1
ATOM 1483 C CA . GLY A 1 195 ? -19.201 11.751 5.792 1.00 97.19 195 GLY A CA 1
ATOM 1484 C C . GLY A 1 195 ? -19.493 12.145 4.340 1.00 97.19 195 GLY A C 1
ATOM 1485 O O . GLY A 1 195 ? -20.604 12.577 4.035 1.00 97.19 195 GLY A O 1
ATOM 1486 N N . LEU A 1 196 ? -18.502 12.036 3.455 1.00 98.06 196 LEU A N 1
ATOM 1487 C CA . LEU A 1 196 ? -18.633 12.313 2.028 1.00 98.06 196 LEU A CA 1
ATOM 1488 C C . LEU A 1 196 ? -18.943 11.022 1.254 1.00 98.06 196 LEU A C 1
ATOM 1490 O O . LEU A 1 196 ? -18.527 9.939 1.673 1.00 98.06 196 LEU A O 1
ATOM 1494 N N . PRO A 1 197 ? -19.662 11.112 0.120 1.00 96.44 197 PRO A N 1
ATOM 1495 C CA . PRO A 1 197 ? -19.789 9.984 -0.794 1.00 96.44 197 PRO A CA 1
ATOM 1496 C C . PRO A 1 197 ? -18.434 9.651 -1.431 1.00 96.44 197 PRO A C 1
ATOM 1498 O O . PRO A 1 197 ? -17.581 10.528 -1.569 1.00 96.44 197 PRO A O 1
ATOM 1501 N N . LEU A 1 198 ? -18.275 8.400 -1.869 1.00 95.88 198 LEU A N 1
ATOM 1502 C CA . LEU A 1 198 ? -17.072 7.972 -2.580 1.00 95.88 198 LEU A CA 1
ATOM 1503 C C . LEU A 1 198 ? -16.954 8.698 -3.923 1.00 95.88 198 LEU A C 1
ATOM 1505 O O . LEU A 1 198 ? -17.851 8.584 -4.763 1.00 95.88 198 LEU A O 1
ATOM 1509 N N . SER A 1 199 ? -15.839 9.393 -4.152 1.00 95.69 199 SER A N 1
ATOM 1510 C CA . SER A 1 199 ? -15.580 10.060 -5.437 1.00 95.69 199 SER A CA 1
ATOM 1511 C C . SER A 1 199 ? -15.365 9.053 -6.565 1.00 95.69 199 SER A C 1
ATOM 1513 O O . SER A 1 199 ? -15.755 9.293 -7.708 1.00 95.69 199 SER A O 1
ATOM 1515 N N . VAL A 1 200 ? -14.742 7.917 -6.243 1.00 92.62 200 VAL A N 1
ATOM 1516 C CA . VAL A 1 200 ? -14.492 6.810 -7.171 1.00 92.62 200 VAL A CA 1
ATOM 1517 C C . VAL A 1 200 ? -14.951 5.514 -6.502 1.00 92.62 200 VAL A C 1
ATOM 1519 O O . VAL A 1 200 ? -14.185 4.903 -5.759 1.00 92.62 200 VAL A O 1
ATOM 1522 N N . PRO A 1 201 ? -16.207 5.086 -6.718 1.00 92.25 201 PRO A N 1
ATOM 1523 C CA . PRO A 1 201 ? -16.674 3.797 -6.227 1.00 92.25 201 PRO A CA 1
ATOM 1524 C C . PRO A 1 201 ? -15.832 2.653 -6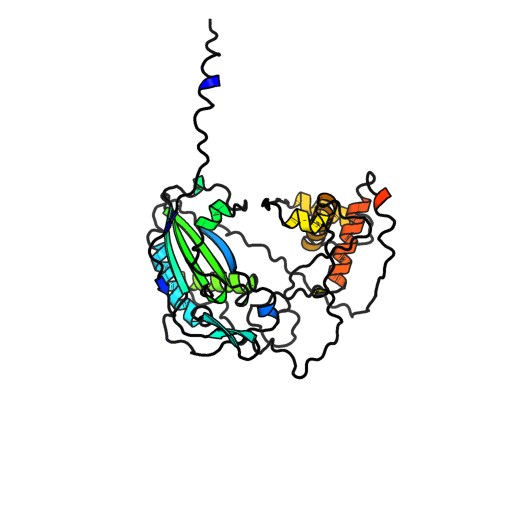.810 1.00 92.25 201 PRO A C 1
ATOM 1526 O O . PRO A 1 201 ? -15.516 2.690 -8.005 1.00 92.25 201 PRO A O 1
ATOM 1529 N N . PRO A 1 202 ? -15.486 1.626 -6.016 1.00 93.50 202 PRO A N 1
ATOM 1530 C CA . PRO A 1 202 ? -14.733 0.504 -6.541 1.00 93.50 202 PRO A CA 1
ATOM 1531 C C . PRO A 1 202 ? -15.597 -0.322 -7.494 1.00 93.50 202 PRO A C 1
ATOM 1533 O O . PRO A 1 202 ? -16.737 -0.675 -7.188 1.00 93.50 202 PRO A O 1
ATOM 1536 N N . PHE A 1 203 ? -15.026 -0.694 -8.633 1.00 90.69 203 PHE A N 1
ATOM 1537 C CA . PHE A 1 203 ? -15.463 -1.888 -9.348 1.00 90.69 203 PHE A CA 1
ATOM 1538 C C . PHE A 1 203 ? -14.844 -3.083 -8.597 1.00 90.69 203 PHE A C 1
ATOM 1540 O O . PHE A 1 203 ? -13.725 -2.955 -8.110 1.00 90.69 203 PHE A O 1
ATOM 1547 N N . MET A 1 204 ? -15.532 -4.218 -8.454 1.00 89.56 204 MET A N 1
ATOM 1548 C CA . MET A 1 204 ? -15.004 -5.371 -7.696 1.00 89.56 204 MET A CA 1
ATOM 1549 C C . MET A 1 204 ? -14.899 -6.658 -8.520 1.00 89.56 204 MET A C 1
ATOM 1551 O O . MET A 1 204 ? -14.414 -7.652 -8.001 1.00 89.56 204 MET A O 1
ATOM 1555 N N . ASP A 1 205 ? -15.259 -6.664 -9.801 1.00 90.31 205 ASP A N 1
ATOM 1556 C CA . ASP A 1 205 ? -15.161 -7.868 -10.630 1.00 90.31 205 ASP A CA 1
ATOM 1557 C C . ASP A 1 205 ? -13.785 -7.987 -11.310 1.00 90.31 205 ASP A C 1
ATOM 1559 O O . ASP A 1 205 ? -13.434 -7.199 -12.190 1.00 90.31 205 ASP A O 1
ATOM 1563 N N . ARG A 1 206 ? -13.001 -8.990 -10.898 1.00 91.50 206 ARG A N 1
ATOM 1564 C CA . ARG A 1 206 ? -11.665 -9.275 -11.453 1.00 91.50 206 ARG A CA 1
ATOM 1565 C C . ARG A 1 206 ? -11.668 -10.239 -12.626 1.00 91.50 206 ARG A C 1
ATOM 1567 O O . ARG A 1 206 ? -10.609 -10.451 -13.213 1.00 91.50 206 ARG A O 1
ATOM 1574 N N . THR A 1 207 ? -12.815 -10.802 -12.999 1.00 91.81 207 THR A N 1
ATOM 1575 C CA . THR A 1 207 ? -12.894 -11.707 -14.157 1.00 91.81 207 THR A CA 1
ATOM 1576 C C . THR A 1 207 ? -12.568 -10.988 -15.470 1.00 91.81 207 THR A C 1
ATOM 1578 O O . THR A 1 207 ? -12.140 -11.609 -16.434 1.00 91.81 207 THR A O 1
ATOM 1581 N N . VAL A 1 208 ? -12.612 -9.650 -15.484 1.00 88.94 208 VAL A N 1
ATOM 1582 C CA . VAL A 1 208 ? -12.101 -8.820 -16.591 1.00 88.94 208 VAL A CA 1
ATOM 1583 C C . VAL A 1 208 ? -10.604 -9.016 -16.878 1.00 88.94 208 VAL A C 1
ATOM 1585 O O . VAL A 1 208 ? -10.147 -8.680 -17.967 1.00 88.94 208 VAL A O 1
ATOM 1588 N N . LEU A 1 209 ? -9.841 -9.548 -15.916 1.00 89.94 209 LEU A N 1
ATOM 1589 C CA . LEU A 1 209 ? -8.424 -9.911 -16.044 1.00 89.94 209 LEU A CA 1
ATOM 1590 C C . LEU A 1 209 ? -8.218 -11.434 -16.122 1.00 89.94 209 LEU A C 1
ATOM 1592 O O . LEU A 1 209 ? -7.098 -11.923 -15.947 1.00 89.94 209 LEU A O 1
ATOM 1596 N N . GLU A 1 210 ? -9.286 -12.204 -16.322 1.00 91.06 210 GLU A N 1
ATOM 1597 C CA . GLU A 1 210 ? -9.189 -13.647 -16.481 1.00 91.06 210 GLU A CA 1
ATOM 1598 C C . GLU A 1 210 ? -8.455 -13.991 -17.783 1.00 91.06 210 GLU A C 1
ATOM 1600 O O . GLU A 1 210 ? -8.651 -13.378 -18.836 1.00 91.06 210 GLU A O 1
ATOM 1605 N N . ALA A 1 211 ? -7.553 -14.968 -17.702 1.00 89.94 211 ALA A N 1
ATOM 1606 C CA . ALA A 1 211 ? -6.828 -15.425 -18.873 1.00 89.94 211 ALA A CA 1
ATOM 1607 C C . ALA A 1 211 ? -7.778 -16.134 -19.848 1.00 89.94 211 ALA A C 1
ATOM 1609 O O . ALA A 1 211 ? -8.726 -16.803 -19.444 1.00 89.94 211 ALA A O 1
ATOM 1610 N N . ARG A 1 212 ? -7.479 -16.034 -21.147 1.00 91.31 212 ARG A N 1
ATOM 1611 C CA . ARG A 1 212 ? -8.179 -16.793 -22.193 1.00 91.31 212 ARG A CA 1
ATOM 1612 C C . ARG A 1 212 ? -8.130 -18.297 -21.894 1.00 91.31 212 ARG A C 1
ATOM 1614 O O . ARG A 1 212 ? -7.094 -18.793 -21.451 1.00 91.31 212 ARG A O 1
ATOM 1621 N N . ASP A 1 213 ? -9.206 -19.006 -22.229 1.00 91.50 213 ASP A N 1
ATOM 1622 C CA . ASP A 1 213 ? -9.269 -20.469 -22.205 1.00 91.50 213 ASP A CA 1
ATOM 1623 C C . ASP A 1 213 ? -9.580 -21.017 -23.619 1.00 91.50 213 ASP A C 1
ATOM 1625 O O . ASP A 1 213 ? -10.687 -20.805 -24.124 1.00 91.50 213 ASP A O 1
ATOM 1629 N N . PRO A 1 214 ? -8.618 -21.667 -24.309 1.00 94.12 214 PRO A N 1
ATOM 1630 C CA . PRO A 1 214 ? -7.255 -21.943 -23.855 1.00 94.12 214 PRO A CA 1
ATOM 1631 C C . PRO A 1 214 ? -6.361 -20.686 -23.863 1.00 94.12 214 PRO A C 1
ATOM 1633 O O . PRO A 1 214 ? -6.595 -19.761 -24.651 1.00 94.12 214 PRO A O 1
ATOM 1636 N N . PRO A 1 215 ? -5.285 -20.658 -23.054 1.00 92.31 215 PRO A N 1
ATOM 1637 C CA . PRO A 1 215 ? -4.306 -19.580 -23.106 1.00 92.31 215 PRO A CA 1
ATOM 1638 C C . PRO A 1 215 ? -3.656 -19.478 -24.489 1.00 92.31 215 PRO A C 1
ATOM 1640 O O . PRO A 1 215 ? -3.232 -20.481 -25.066 1.00 92.31 215 PRO A O 1
ATOM 1643 N N . LEU A 1 216 ? -3.526 -18.253 -25.000 1.00 92.75 216 LEU A N 1
ATOM 1644 C CA . LEU A 1 216 ? -2.790 -17.954 -26.227 1.00 92.75 216 LEU A CA 1
ATOM 1645 C C . LEU A 1 216 ? -1.605 -17.045 -25.889 1.00 92.75 216 LEU A C 1
ATOM 1647 O O . LEU A 1 216 ? -1.795 -15.946 -25.368 1.00 92.75 216 LEU A O 1
ATOM 1651 N N . LEU A 1 217 ? -0.394 -17.522 -26.180 1.00 89.38 217 LEU A N 1
ATOM 1652 C CA . LEU A 1 217 ? 0.859 -16.799 -25.972 1.00 89.38 217 LEU A CA 1
ATOM 1653 C C . LEU A 1 217 ? 1.267 -16.128 -27.286 1.00 89.38 217 LEU A C 1
ATOM 1655 O O . LEU A 1 217 ? 1.593 -16.811 -28.254 1.00 89.38 217 LEU A O 1
ATOM 1659 N N . GLU A 1 218 ? 1.227 -14.799 -27.319 1.00 91.62 218 GLU A N 1
ATOM 1660 C CA . GLU A 1 218 ? 1.618 -14.002 -28.495 1.00 91.62 218 GLU A CA 1
ATOM 1661 C C . GLU A 1 218 ? 3.037 -13.433 -28.357 1.00 91.62 218 GLU A C 1
ATOM 1663 O O . GLU A 1 218 ? 3.680 -13.121 -29.358 1.00 91.62 218 GLU A O 1
ATOM 1668 N N . PHE A 1 219 ? 3.547 -13.366 -27.124 1.00 87.44 219 PHE A N 1
ATOM 1669 C CA . PHE A 1 219 ? 4.840 -12.786 -26.783 1.00 87.44 219 PHE A CA 1
ATOM 1670 C C . PHE A 1 219 ? 5.685 -13.766 -25.959 1.00 87.44 219 PHE A C 1
ATOM 1672 O O . PHE A 1 219 ? 5.142 -14.625 -25.261 1.00 87.44 219 PHE A O 1
ATOM 1679 N N . PRO A 1 220 ? 7.023 -13.655 -26.011 1.00 84.75 220 PRO A N 1
ATOM 1680 C CA . PRO A 1 220 ? 7.921 -14.530 -25.258 1.00 84.75 220 PRO A CA 1
ATOM 1681 C C . PRO A 1 220 ? 7.985 -14.210 -23.756 1.00 84.75 220 PRO A C 1
ATOM 1683 O O . PRO A 1 220 ? 8.596 -14.977 -23.014 1.00 84.75 220 PRO A O 1
ATOM 1686 N N . HIS A 1 221 ? 7.401 -13.088 -23.321 1.00 84.06 221 HIS A N 1
ATOM 1687 C CA . HIS A 1 221 ? 7.334 -12.635 -21.931 1.00 84.06 221 HIS A CA 1
ATOM 1688 C C . HIS A 1 221 ? 8.690 -12.649 -21.194 1.00 84.06 221 HIS A C 1
ATOM 1690 O O . HIS A 1 221 ? 8.892 -13.317 -20.173 1.00 84.06 221 HIS A O 1
ATOM 1696 N N . HIS A 1 222 ? 9.668 -11.920 -21.742 1.00 83.06 222 HIS A N 1
ATOM 1697 C CA . HIS A 1 222 ? 11.025 -11.846 -21.193 1.00 83.06 222 HIS A CA 1
ATOM 1698 C C . HIS A 1 222 ? 11.093 -11.256 -19.781 1.00 83.06 222 HIS A C 1
ATOM 1700 O O . HIS A 1 222 ? 12.071 -11.504 -19.072 1.00 83.06 222 HIS A O 1
ATOM 1706 N N . GLU A 1 223 ? 10.073 -10.525 -19.346 1.00 79.38 223 GLU A N 1
ATOM 1707 C CA . GLU A 1 223 ? 9.893 -10.035 -17.986 1.00 79.38 223 GLU A CA 1
ATOM 1708 C C . GLU A 1 223 ? 9.966 -11.176 -16.958 1.00 79.38 223 GLU A C 1
ATOM 1710 O O . GLU A 1 223 ? 10.723 -11.049 -15.993 1.00 79.38 223 GLU A O 1
ATOM 1715 N N . PHE A 1 224 ? 9.358 -12.336 -17.241 1.00 82.06 224 PHE A N 1
ATOM 1716 C CA . PHE A 1 224 ? 9.376 -13.521 -16.368 1.00 82.06 224 PHE A CA 1
ATOM 1717 C C . PHE A 1 224 ? 10.604 -14.422 -16.558 1.00 82.06 224 PHE A C 1
ATOM 1719 O O . PHE A 1 224 ? 10.761 -15.420 -15.857 1.00 82.06 224 PHE A O 1
ATOM 1726 N N . ARG A 1 225 ? 11.507 -14.095 -17.493 1.00 84.94 225 ARG A N 1
ATOM 1727 C CA . ARG A 1 225 ? 12.742 -14.864 -17.689 1.00 84.94 225 ARG A CA 1
ATOM 1728 C C . ARG A 1 225 ? 13.690 -14.675 -16.505 1.00 84.94 225 ARG A C 1
ATOM 1730 O O . ARG A 1 225 ? 14.128 -13.553 -16.237 1.00 84.94 225 ARG A O 1
ATOM 1737 N N . GLU A 1 226 ? 14.085 -15.776 -15.879 1.00 85.38 226 GLU A N 1
ATOM 1738 C CA . GLU A 1 226 ? 15.123 -15.783 -14.849 1.00 85.38 226 GLU A CA 1
ATOM 1739 C C . GLU A 1 226 ? 16.507 -15.487 -15.444 1.00 85.38 226 GLU A C 1
ATOM 1741 O O . GLU A 1 226 ? 16.867 -15.969 -16.524 1.00 85.38 226 GLU A O 1
ATOM 1746 N N . ILE A 1 227 ? 17.289 -14.682 -14.724 1.00 85.19 227 ILE A N 1
ATOM 1747 C CA . ILE A 1 227 ? 18.701 -14.425 -15.011 1.00 85.19 227 ILE A CA 1
ATOM 1748 C C . ILE A 1 227 ? 19.484 -14.919 -13.793 1.00 85.19 227 ILE A C 1
ATOM 1750 O O . ILE A 1 227 ? 19.146 -14.520 -12.679 1.00 85.19 227 ILE A O 1
ATOM 1754 N N . PRO A 1 228 ? 20.500 -15.781 -13.971 1.00 84.81 228 PRO A N 1
ATOM 1755 C CA . PRO A 1 228 ? 21.255 -16.306 -12.846 1.00 84.81 228 PRO A CA 1
ATOM 1756 C C . PRO A 1 228 ? 22.044 -15.186 -12.163 1.00 84.81 228 PRO A C 1
ATOM 1758 O O . PRO A 1 228 ? 22.782 -14.442 -12.816 1.00 84.81 228 PRO A O 1
ATOM 1761 N N . ASP A 1 229 ? 21.914 -15.095 -10.842 1.00 80.88 229 ASP A N 1
ATOM 1762 C CA . ASP A 1 229 ? 22.755 -14.223 -10.031 1.00 80.88 229 ASP A CA 1
ATOM 1763 C C . ASP A 1 229 ? 24.166 -14.809 -9.891 1.00 80.88 229 ASP A C 1
ATOM 1765 O O . ASP A 1 229 ? 24.356 -16.015 -9.712 1.00 80.88 229 ASP A O 1
ATOM 1769 N N . SER A 1 230 ? 25.175 -13.937 -9.915 1.00 84.00 230 SER A N 1
ATOM 1770 C CA . SER A 1 230 ? 26.545 -14.343 -9.598 1.00 84.00 230 SER A CA 1
ATOM 1771 C C . SER A 1 230 ? 26.657 -14.769 -8.121 1.00 84.00 230 SER A C 1
ATOM 1773 O O . SER A 1 230 ? 25.960 -14.202 -7.271 1.00 84.00 230 SER A O 1
ATOM 1775 N N . PRO A 1 231 ? 27.583 -15.679 -7.752 1.00 85.19 231 PRO A N 1
ATOM 1776 C CA . PRO A 1 231 ? 27.814 -16.053 -6.351 1.00 85.19 231 PRO A CA 1
ATOM 1777 C C . PRO A 1 231 ? 28.060 -14.851 -5.431 1.00 85.19 231 PRO A C 1
ATOM 1779 O O . PRO A 1 231 ? 27.640 -14.837 -4.275 1.00 85.19 231 PRO A O 1
ATOM 1782 N N . ARG A 1 232 ? 28.710 -13.808 -5.959 1.00 84.06 232 ARG A N 1
ATOM 1783 C CA . ARG A 1 232 ? 28.960 -12.564 -5.234 1.00 84.06 232 ARG A CA 1
ATOM 1784 C C . ARG A 1 232 ? 27.676 -11.774 -4.993 1.00 84.06 232 ARG A C 1
ATOM 1786 O O . ARG A 1 232 ? 27.465 -11.308 -3.879 1.00 84.06 232 ARG A O 1
ATOM 1793 N N . THR A 1 233 ? 26.815 -11.653 -6.002 1.00 81.56 233 THR A N 1
ATOM 1794 C CA . THR A 1 233 ? 25.501 -11.008 -5.863 1.00 81.56 233 THR A CA 1
ATOM 1795 C C . THR A 1 233 ? 24.650 -11.728 -4.813 1.00 81.56 233 THR A C 1
ATOM 1797 O O . THR A 1 233 ? 24.079 -11.075 -3.944 1.00 81.56 233 THR A O 1
ATOM 1800 N N . ILE A 1 234 ? 24.643 -13.066 -4.834 1.00 85.00 234 ILE A N 1
ATOM 1801 C CA . ILE A 1 234 ? 23.929 -13.897 -3.851 1.00 85.00 234 ILE A CA 1
ATOM 1802 C C . ILE A 1 234 ? 24.422 -13.611 -2.427 1.00 85.00 234 ILE A C 1
ATOM 1804 O O . ILE A 1 234 ? 23.607 -13.418 -1.530 1.00 85.00 234 ILE A O 1
ATOM 1808 N N . SER A 1 235 ? 25.742 -13.548 -2.219 1.00 87.12 235 SER A N 1
ATOM 1809 C CA . SER A 1 235 ? 26.322 -13.234 -0.907 1.00 87.12 235 SER A CA 1
ATOM 1810 C C . SER A 1 235 ? 25.895 -11.857 -0.398 1.00 87.12 235 SER A C 1
ATOM 1812 O O . SER A 1 235 ? 25.599 -11.717 0.783 1.00 87.12 235 SER A O 1
ATOM 1814 N N . LEU A 1 236 ? 25.841 -10.848 -1.272 1.00 85.12 236 LEU A N 1
ATOM 1815 C CA . LEU A 1 236 ? 25.446 -9.489 -0.887 1.00 85.12 236 LEU A CA 1
ATOM 1816 C C . LEU A 1 236 ? 23.981 -9.418 -0.437 1.00 85.12 236 LEU A C 1
ATOM 1818 O O . LEU A 1 236 ? 23.663 -8.660 0.472 1.00 85.12 236 LEU A O 1
ATOM 1822 N N . TYR A 1 237 ? 23.089 -10.219 -1.025 1.00 81.88 237 TYR A N 1
ATOM 1823 C CA . TYR A 1 237 ? 21.680 -10.266 -0.615 1.00 81.88 237 TYR A CA 1
ATOM 1824 C C . TYR A 1 237 ? 21.438 -10.957 0.734 1.00 81.88 237 TYR A C 1
ATOM 1826 O O . TYR A 1 237 ? 20.321 -10.910 1.243 1.00 81.88 237 TYR A O 1
ATOM 1834 N N . GLN A 1 238 ? 22.457 -11.596 1.315 1.00 87.31 238 GLN A N 1
ATOM 1835 C CA . GLN A 1 238 ? 22.388 -12.176 2.660 1.00 87.31 238 GLN A CA 1
ATOM 1836 C C . GLN A 1 238 ? 22.811 -11.185 3.751 1.00 87.31 238 GLN A C 1
ATOM 1838 O O . GLN A 1 238 ? 22.592 -11.451 4.932 1.00 87.31 238 GLN A O 1
ATOM 1843 N N . GLU A 1 239 ? 23.432 -10.067 3.373 1.00 88.50 239 GLU A N 1
ATOM 1844 C CA . GLU A 1 239 ? 23.838 -9.028 4.313 1.00 88.50 239 GLU A CA 1
ATOM 1845 C C . GLU A 1 239 ? 22.637 -8.204 4.796 1.00 88.50 239 GLU A C 1
ATOM 1847 O O . GLU A 1 239 ? 21.565 -8.175 4.185 1.00 88.50 239 GLU A O 1
ATOM 1852 N N . GLU A 1 240 ? 22.818 -7.511 5.921 1.00 86.81 240 GLU A N 1
ATOM 1853 C CA . GLU A 1 240 ? 21.803 -6.601 6.439 1.00 86.81 240 GLU A CA 1
ATOM 1854 C C . GLU A 1 240 ? 21.576 -5.437 5.463 1.00 86.81 240 GLU A C 1
ATOM 1856 O O . GLU A 1 240 ? 22.483 -4.667 5.134 1.00 86.81 240 GLU A O 1
ATOM 1861 N N . MET A 1 241 ? 20.332 -5.292 5.010 1.00 85.00 241 MET A N 1
ATOM 1862 C CA . MET A 1 241 ? 19.952 -4.253 4.063 1.00 85.00 241 MET A CA 1
ATOM 1863 C C . MET A 1 241 ? 19.765 -2.910 4.769 1.00 85.00 241 MET A C 1
ATOM 1865 O O . MET A 1 241 ? 18.867 -2.736 5.593 1.00 85.00 241 MET A O 1
ATOM 1869 N N . LEU A 1 242 ? 20.577 -1.928 4.379 1.00 85.81 242 LEU A N 1
ATOM 1870 C CA . LEU A 1 242 ? 20.435 -0.549 4.833 1.00 85.81 242 LEU A CA 1
ATOM 1871 C C . LEU A 1 242 ? 19.479 0.228 3.928 1.00 85.81 242 LEU A C 1
ATOM 1873 O O . LEU A 1 242 ? 19.653 0.280 2.709 1.00 85.81 242 LEU A O 1
ATOM 1877 N N . TYR A 1 243 ? 18.519 0.913 4.540 1.00 85.31 243 TYR A N 1
ATOM 1878 C CA . TYR A 1 243 ? 17.557 1.747 3.830 1.00 85.31 243 TYR A CA 1
ATOM 1879 C C . TYR A 1 243 ? 18.009 3.209 3.822 1.00 85.31 243 TYR A C 1
ATOM 1881 O O . TYR A 1 243 ? 18.414 3.760 4.847 1.00 85.31 243 TYR A O 1
ATOM 1889 N N . LYS A 1 244 ? 17.959 3.853 2.651 1.00 85.75 244 LYS A N 1
ATOM 1890 C CA . LYS A 1 244 ? 18.308 5.270 2.476 1.00 85.75 244 LYS A CA 1
ATOM 1891 C C . LYS A 1 244 ? 17.379 5.943 1.475 1.00 85.75 244 LYS A C 1
ATOM 1893 O O . LYS A 1 244 ? 17.093 5.380 0.423 1.00 85.75 244 LYS A O 1
ATOM 1898 N N . SER A 1 245 ? 16.995 7.179 1.784 1.00 88.00 245 SER A N 1
ATOM 1899 C CA . SER A 1 245 ? 16.287 8.067 0.858 1.00 88.00 245 SER A CA 1
ATOM 1900 C C . SER A 1 245 ? 17.263 9.003 0.157 1.00 88.00 245 SER A C 1
ATOM 1902 O O . SER A 1 245 ? 18.152 9.580 0.786 1.00 88.00 245 SER A O 1
ATOM 1904 N N . PHE A 1 246 ? 17.066 9.182 -1.147 1.00 89.94 246 PHE A N 1
ATOM 1905 C CA . PHE A 1 246 ? 17.830 10.112 -1.973 1.00 89.94 246 PHE A CA 1
ATOM 1906 C C . PHE A 1 246 ? 16.890 11.178 -2.524 1.00 89.94 246 PHE A C 1
ATOM 1908 O O . PHE A 1 246 ? 15.941 10.869 -3.240 1.00 89.94 246 PHE A O 1
ATOM 1915 N N . TYR A 1 247 ? 17.162 12.436 -2.187 1.00 90.19 247 TYR A N 1
ATOM 1916 C CA . TYR A 1 247 ? 16.367 13.567 -2.646 1.00 90.19 247 TYR A CA 1
ATOM 1917 C C . TYR A 1 247 ? 16.956 14.176 -3.925 1.00 90.19 247 TYR A C 1
ATOM 1919 O O . TYR A 1 247 ? 18.143 14.528 -3.985 1.00 90.19 247 TYR A O 1
ATOM 1927 N N . PHE A 1 248 ? 16.100 14.323 -4.935 1.00 92.00 248 PHE A N 1
ATOM 1928 C CA . PHE A 1 248 ? 16.409 14.955 -6.212 1.00 92.00 248 PHE A CA 1
ATOM 1929 C C . PHE A 1 248 ? 15.532 16.192 -6.378 1.00 92.00 248 PHE A C 1
ATOM 1931 O O . PHE A 1 248 ? 14.349 16.087 -6.688 1.00 92.00 248 PHE A O 1
ATOM 1938 N N . ASP A 1 249 ? 16.118 17.366 -6.159 1.00 94.81 249 ASP A N 1
ATOM 1939 C CA . ASP A 1 249 ? 15.442 18.629 -6.435 1.00 94.81 249 ASP A CA 1
ATOM 1940 C C . ASP A 1 249 ? 15.240 18.849 -7.953 1.00 94.81 249 ASP 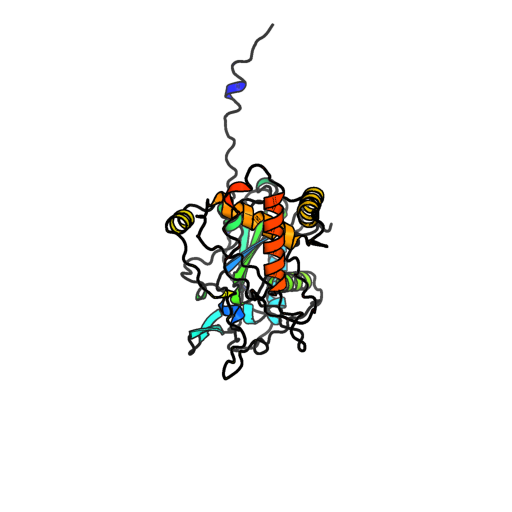A C 1
ATOM 1942 O O . ASP A 1 249 ? 15.926 18.222 -8.774 1.00 94.81 249 ASP A O 1
ATOM 1946 N N . PRO A 1 250 ? 14.326 19.757 -8.353 1.00 96.19 250 PRO A N 1
ATOM 1947 C CA . PRO A 1 250 ? 14.035 20.021 -9.761 1.00 96.19 250 PRO A CA 1
ATOM 1948 C C . PRO A 1 250 ? 15.264 20.383 -10.605 1.00 96.19 250 PRO A C 1
ATOM 1950 O O . PRO A 1 250 ? 15.361 19.946 -11.750 1.00 96.19 250 PRO A O 1
ATOM 1953 N N . HIS A 1 251 ? 16.233 21.112 -10.041 1.00 96.44 251 HIS A N 1
ATOM 1954 C CA . HIS A 1 251 ? 17.449 21.502 -10.755 1.00 96.44 251 HIS A CA 1
ATOM 1955 C C . HIS A 1 251 ? 18.351 20.287 -11.028 1.00 96.44 251 HIS A C 1
ATOM 1957 O O . HIS A 1 251 ? 18.865 20.130 -12.136 1.00 96.44 251 HIS A O 1
ATOM 1963 N N . ARG A 1 252 ? 18.509 19.369 -10.063 1.00 95.06 252 ARG A N 1
ATOM 1964 C CA . ARG A 1 252 ? 19.220 18.093 -10.288 1.00 95.06 252 ARG A CA 1
ATOM 1965 C C . ARG A 1 252 ? 18.542 17.237 -11.355 1.00 95.06 252 ARG A C 1
ATOM 1967 O O . ARG A 1 252 ? 19.237 16.626 -12.166 1.00 95.06 252 ARG A O 1
ATOM 1974 N N . ILE A 1 253 ? 17.210 17.195 -11.365 1.00 95.69 253 ILE A N 1
ATOM 1975 C CA . ILE A 1 253 ? 16.435 16.456 -12.371 1.00 95.69 253 ILE A CA 1
ATOM 1976 C C . ILE A 1 253 ? 16.644 17.064 -13.763 1.00 95.69 253 ILE A C 1
ATOM 1978 O O . ILE A 1 253 ? 16.907 16.335 -14.719 1.00 95.69 253 ILE A O 1
ATOM 1982 N N . GLU A 1 254 ? 16.565 18.386 -13.894 1.00 95.00 254 GLU A N 1
ATOM 1983 C CA . GLU A 1 254 ? 16.790 19.086 -15.163 1.00 95.00 254 GLU A CA 1
ATOM 1984 C C . GLU A 1 254 ? 18.228 18.905 -15.670 1.00 95.00 254 GLU A C 1
ATOM 1986 O O . GLU A 1 254 ? 18.455 18.605 -16.847 1.00 95.00 254 GLU A O 1
ATOM 1991 N N . HIS A 1 255 ? 19.212 18.977 -14.771 1.00 94.06 255 HIS A N 1
ATOM 1992 C CA . HIS A 1 255 ? 20.600 18.672 -15.098 1.00 94.06 255 HIS A CA 1
ATOM 1993 C C . HIS A 1 255 ? 20.771 17.230 -15.611 1.00 94.06 255 HIS A C 1
ATOM 1995 O O . HIS A 1 255 ? 21.470 16.986 -16.594 1.00 94.06 255 HIS A O 1
ATOM 2001 N N . LEU A 1 256 ? 20.098 16.258 -14.993 1.00 93.19 256 LEU A N 1
ATOM 2002 C CA . LEU A 1 256 ? 20.147 14.865 -15.434 1.00 93.19 256 LEU A CA 1
ATOM 2003 C C . LEU A 1 256 ? 19.508 14.670 -16.819 1.00 93.19 256 LEU A C 1
ATOM 2005 O O . LEU A 1 256 ? 20.085 13.997 -17.674 1.00 93.19 256 LEU A O 1
ATOM 2009 N N . LYS A 1 257 ? 18.353 15.300 -17.061 1.00 93.88 257 LYS A N 1
ATOM 2010 C CA . LYS A 1 257 ? 17.665 15.273 -18.361 1.00 93.88 257 LYS A CA 1
ATOM 2011 C C . LYS A 1 257 ? 18.510 15.909 -19.462 1.00 93.88 257 LYS A C 1
ATOM 2013 O O . LYS A 1 257 ? 18.677 15.305 -20.514 1.00 93.88 257 LYS A O 1
ATOM 2018 N N . SER A 1 258 ? 19.099 17.078 -19.206 1.00 92.06 258 SER A N 1
ATOM 2019 C CA . SER A 1 258 ? 19.959 17.771 -20.179 1.00 92.06 258 SER A CA 1
ATOM 2020 C C . SER A 1 258 ? 21.218 16.975 -20.528 1.00 92.06 258 SER A C 1
ATOM 2022 O O . SER A 1 258 ? 21.591 16.919 -21.698 1.00 92.06 258 SER A O 1
ATOM 2024 N N . ARG A 1 259 ? 21.834 16.274 -19.563 1.00 91.25 259 ARG A N 1
ATOM 2025 C CA . ARG A 1 259 ? 22.915 15.313 -19.851 1.00 91.25 259 ARG A CA 1
ATOM 2026 C C . ARG A 1 259 ? 22.456 14.180 -20.767 1.00 91.25 259 ARG A C 1
ATOM 2028 O O . ARG A 1 259 ? 23.220 13.757 -21.628 1.00 91.25 259 ARG A O 1
ATOM 2035 N N . ALA A 1 260 ? 21.236 13.684 -20.574 1.00 88.75 260 ALA A N 1
ATOM 2036 C CA . ALA A 1 260 ? 20.677 12.610 -21.387 1.00 88.75 260 ALA A CA 1
ATOM 2037 C C . ALA A 1 260 ? 20.308 13.055 -22.813 1.00 88.75 260 ALA A C 1
ATOM 2039 O O . ALA A 1 260 ? 20.330 12.228 -23.714 1.00 88.75 260 ALA A O 1
ATOM 2040 N N . THR A 1 261 ? 19.987 14.332 -23.040 1.00 90.00 261 THR A N 1
ATOM 2041 C CA . THR A 1 261 ? 19.578 14.854 -24.361 1.00 90.00 261 THR A CA 1
ATOM 2042 C C . THR A 1 261 ? 20.654 15.693 -25.060 1.00 90.00 261 THR A C 1
ATOM 2044 O O . THR A 1 261 ? 20.456 16.133 -26.190 1.00 90.00 261 THR A O 1
ATOM 2047 N N . GLY A 1 262 ? 21.789 15.956 -24.405 1.00 85.94 262 GLY A N 1
ATOM 2048 C CA . GLY A 1 262 ? 22.793 16.928 -24.857 1.00 85.94 262 GLY A CA 1
ATOM 2049 C C . GLY A 1 262 ? 23.515 16.581 -26.163 1.00 85.94 262 GLY A C 1
ATOM 2050 O O . GLY A 1 262 ? 24.077 17.473 -26.792 1.00 85.94 262 GLY A O 1
ATOM 2051 N N . ASP A 1 263 ? 23.485 15.317 -26.596 1.00 81.50 263 ASP A N 1
ATOM 2052 C CA . ASP A 1 263 ? 24.057 14.870 -27.875 1.00 81.50 263 ASP A CA 1
ATOM 2053 C C . ASP A 1 263 ? 23.084 14.988 -29.064 1.00 81.50 263 ASP A C 1
ATOM 2055 O O . ASP A 1 263 ? 23.461 14.702 -30.200 1.00 81.50 263 ASP A O 1
ATOM 2059 N N . GLY A 1 264 ? 21.841 15.417 -28.812 1.00 78.81 264 GLY A N 1
ATOM 2060 C CA . GLY A 1 264 ? 20.809 15.637 -29.825 1.00 78.81 264 GLY A CA 1
ATOM 2061 C C . GLY A 1 264 ? 20.162 14.368 -30.389 1.00 78.81 264 GLY A C 1
ATOM 2062 O O . GLY A 1 264 ? 19.259 14.485 -31.216 1.00 78.81 264 GLY A O 1
ATOM 2063 N N . VAL A 1 265 ? 20.578 13.172 -29.953 1.00 80.25 265 VAL A N 1
ATOM 2064 C CA . VAL A 1 265 ? 20.017 11.900 -30.440 1.00 80.25 265 VAL A CA 1
ATOM 2065 C C . VAL A 1 265 ? 18.697 11.576 -29.738 1.00 80.25 265 VAL A C 1
ATOM 2067 O O . VAL A 1 265 ? 17.736 11.166 -30.384 1.00 80.25 265 VAL A O 1
ATOM 2070 N N . LEU A 1 266 ? 18.627 11.797 -28.422 1.00 83.75 266 LEU A N 1
ATOM 2071 C CA . LEU A 1 266 ? 17.360 11.790 -27.690 1.00 83.75 266 LEU A CA 1
ATOM 2072 C C . LEU A 1 266 ? 16.775 13.203 -27.686 1.00 83.75 266 LEU A C 1
ATOM 2074 O O . LEU A 1 266 ? 17.340 14.118 -27.093 1.00 83.75 266 LEU A O 1
ATOM 2078 N N . HIS A 1 267 ? 15.614 13.373 -28.319 1.00 83.31 267 HIS A N 1
ATOM 2079 C CA . HIS A 1 267 ? 14.921 14.666 -28.365 1.00 83.31 267 HIS A CA 1
ATOM 2080 C C . HIS A 1 267 ? 14.276 15.065 -27.030 1.00 83.31 267 HIS A C 1
ATOM 2082 O O . HIS A 1 267 ? 14.050 16.247 -26.782 1.00 83.31 267 HIS A O 1
ATOM 2088 N N . SER A 1 268 ? 13.954 14.093 -26.177 1.00 88.19 268 SER A N 1
ATOM 2089 C CA . SER A 1 268 ? 13.338 14.316 -24.870 1.00 88.19 268 SER A CA 1
ATOM 2090 C C . SER A 1 268 ? 13.682 13.184 -23.906 1.00 88.19 268 SER A C 1
ATOM 2092 O O . SER A 1 268 ? 13.946 12.058 -24.330 1.00 88.19 268 SER A O 1
ATOM 2094 N N . CYS A 1 269 ? 13.656 13.496 -22.610 1.00 90.25 269 CYS A N 1
ATOM 2095 C CA . CYS A 1 269 ? 13.864 12.551 -21.519 1.00 90.25 269 CYS A CA 1
ATOM 2096 C C . CYS A 1 269 ? 12.926 12.913 -20.356 1.00 90.25 269 CYS A C 1
ATOM 2098 O O . CYS A 1 269 ? 12.926 14.043 -19.855 1.00 90.25 269 CYS A O 1
ATOM 2100 N N . THR A 1 270 ? 12.083 11.968 -19.959 1.00 92.62 270 THR A N 1
ATOM 2101 C CA . THR A 1 270 ? 11.163 12.081 -18.825 1.00 92.62 270 THR A CA 1
ATOM 2102 C C . THR A 1 270 ? 11.920 11.987 -17.499 1.00 92.62 270 THR A C 1
ATOM 2104 O O . THR A 1 270 ? 13.084 11.588 -17.440 1.00 92.62 270 THR A O 1
ATOM 2107 N N . THR A 1 271 ? 11.281 12.397 -16.398 1.00 93.25 271 THR A N 1
ATOM 2108 C CA . THR A 1 271 ? 11.886 12.282 -15.057 1.00 93.25 271 THR A CA 1
ATOM 2109 C C . THR A 1 271 ? 12.145 10.823 -14.703 1.00 93.25 271 THR A C 1
ATOM 2111 O O . THR A 1 271 ? 13.226 10.499 -14.214 1.00 93.25 271 THR A O 1
ATOM 2114 N N . PHE A 1 272 ? 11.172 9.956 -14.996 1.00 89.38 272 PHE A N 1
ATOM 2115 C CA . PHE A 1 272 ? 11.268 8.524 -14.759 1.00 89.38 272 PHE A CA 1
ATOM 2116 C C . PHE A 1 272 ? 12.439 7.903 -15.523 1.00 89.38 272 PHE A C 1
ATOM 2118 O O . PHE A 1 272 ? 13.279 7.261 -14.904 1.00 89.38 272 PHE A O 1
ATOM 2125 N N . GLU A 1 273 ? 12.563 8.157 -16.830 1.00 90.12 273 GLU A N 1
ATOM 2126 C CA . GLU A 1 273 ? 13.676 7.621 -17.626 1.00 90.12 273 GLU A CA 1
ATOM 2127 C C . GLU A 1 273 ? 15.037 8.061 -17.079 1.00 90.12 273 GLU A C 1
ATOM 2129 O O . GLU A 1 273 ? 15.937 7.240 -16.893 1.00 90.12 273 GLU A O 1
ATOM 2134 N N . ALA A 1 274 ? 15.173 9.356 -16.776 1.00 92.44 274 ALA A N 1
ATOM 2135 C CA . ALA A 1 274 ? 16.398 9.937 -16.249 1.00 92.44 274 ALA A CA 1
ATOM 2136 C C . ALA A 1 274 ? 16.810 9.292 -14.914 1.00 92.44 274 ALA A C 1
ATOM 2138 O O . ALA A 1 274 ? 17.951 8.842 -14.763 1.00 92.44 274 ALA A O 1
ATOM 2139 N N . LEU A 1 275 ? 15.887 9.228 -13.948 1.00 94.31 275 LEU A N 1
ATOM 2140 C CA . LEU A 1 275 ? 16.156 8.690 -12.614 1.00 94.31 275 LEU A CA 1
ATOM 2141 C C . LEU A 1 275 ? 16.350 7.172 -12.629 1.00 94.31 275 LEU A C 1
ATOM 2143 O O . LEU A 1 275 ? 17.298 6.691 -12.012 1.00 94.31 275 LEU A O 1
ATOM 2147 N N . SER A 1 276 ? 15.524 6.423 -13.362 1.00 89.75 276 SER A N 1
ATOM 2148 C CA . SER A 1 276 ? 15.651 4.967 -13.490 1.00 89.75 276 SER A CA 1
ATOM 2149 C C . SER A 1 276 ? 16.999 4.576 -14.093 1.00 89.75 276 SER A C 1
ATOM 2151 O O . SER A 1 276 ? 17.699 3.726 -13.542 1.00 89.75 276 SER A O 1
ATOM 2153 N N . ALA A 1 277 ? 17.431 5.259 -15.158 1.00 90.44 277 ALA A N 1
ATOM 2154 C CA . ALA A 1 277 ? 18.748 5.048 -15.753 1.00 90.44 277 ALA A CA 1
ATOM 2155 C C . ALA A 1 277 ? 19.893 5.384 -14.782 1.00 90.44 277 ALA A C 1
ATOM 2157 O O . ALA A 1 277 ? 20.882 4.651 -14.695 1.00 90.44 277 ALA A O 1
ATOM 2158 N N . LEU A 1 278 ? 19.773 6.483 -14.028 1.00 93.56 278 LEU A N 1
ATOM 2159 C CA . LEU A 1 278 ? 20.764 6.862 -13.022 1.00 93.56 278 LEU A CA 1
ATOM 2160 C C . LEU A 1 278 ? 20.876 5.814 -11.910 1.00 93.56 278 LEU A C 1
ATOM 2162 O O . LEU A 1 278 ? 21.989 5.399 -11.586 1.00 93.56 278 LEU A O 1
ATOM 2166 N N . VAL A 1 279 ? 19.748 5.387 -11.337 1.00 92.00 279 VAL A N 1
ATOM 2167 C CA . VAL A 1 279 ? 19.703 4.404 -10.247 1.00 92.00 279 VAL A CA 1
ATOM 2168 C C . VAL A 1 279 ? 20.216 3.052 -10.724 1.00 92.00 279 VAL A C 1
ATOM 2170 O O . VAL A 1 279 ? 21.035 2.440 -10.038 1.00 92.00 279 VAL A O 1
ATOM 2173 N N . TRP A 1 280 ? 19.809 2.603 -11.913 1.00 91.44 280 TRP A N 1
ATOM 2174 C CA . TRP A 1 280 ? 20.283 1.341 -12.476 1.00 91.44 280 TRP A CA 1
ATOM 2175 C C . TRP A 1 280 ? 21.800 1.353 -12.690 1.00 91.44 280 TRP A C 1
ATOM 2177 O O . TRP A 1 280 ? 22.490 0.420 -12.264 1.00 91.44 280 TRP A O 1
ATOM 2187 N N . ARG A 1 281 ? 22.347 2.446 -13.242 1.00 89.81 281 ARG A N 1
ATOM 2188 C CA . ARG A 1 281 ? 23.799 2.626 -13.385 1.00 89.81 281 ARG A CA 1
ATOM 2189 C C . ARG A 1 281 ? 24.508 2.617 -12.032 1.00 89.81 281 ARG A C 1
ATOM 2191 O O . ARG A 1 281 ? 25.464 1.868 -11.846 1.00 89.81 281 ARG A O 1
ATOM 2198 N N . ALA A 1 282 ? 24.034 3.427 -11.087 1.00 92.25 282 ALA A N 1
ATOM 2199 C CA . ALA A 1 282 ? 24.639 3.552 -9.765 1.00 92.25 282 ALA A CA 1
ATOM 2200 C C . ALA A 1 282 ? 24.629 2.219 -9.004 1.00 92.25 282 ALA A C 1
ATOM 2202 O O . ALA A 1 282 ? 25.641 1.844 -8.417 1.00 92.25 282 ALA A O 1
ATOM 2203 N N . ARG A 1 283 ? 23.521 1.467 -9.064 1.00 89.50 283 ARG A N 1
ATOM 2204 C CA . ARG A 1 283 ? 23.401 0.137 -8.452 1.00 89.50 283 ARG A CA 1
ATOM 2205 C C . ARG A 1 283 ? 24.375 -0.856 -9.079 1.00 89.50 283 ARG A C 1
ATOM 2207 O O . ARG A 1 283 ? 25.068 -1.558 -8.351 1.00 89.50 283 ARG A O 1
ATOM 2214 N N . THR A 1 284 ? 24.458 -0.894 -10.407 1.00 88.75 284 THR A N 1
ATOM 2215 C CA . THR A 1 284 ? 25.365 -1.801 -11.132 1.00 88.75 284 THR A CA 1
ATOM 2216 C C . THR A 1 284 ? 26.828 -1.522 -10.777 1.00 88.75 284 THR A C 1
ATOM 2218 O O . THR A 1 284 ? 27.575 -2.446 -10.455 1.00 88.75 284 THR A O 1
ATOM 2221 N N . ALA A 1 285 ? 27.214 -0.243 -10.730 1.00 89.81 285 ALA A N 1
ATOM 2222 C CA . ALA A 1 285 ? 28.550 0.175 -10.316 1.00 89.81 285 ALA A CA 1
ATOM 2223 C C . ALA A 1 285 ? 28.836 -0.150 -8.836 1.00 89.81 285 ALA A C 1
ATOM 2225 O O . ALA A 1 285 ? 29.893 -0.695 -8.519 1.00 89.81 285 ALA A O 1
ATOM 2226 N N . ALA A 1 286 ? 27.891 0.121 -7.929 1.00 89.56 286 ALA A N 1
ATOM 2227 C CA . ALA A 1 286 ? 28.038 -0.153 -6.496 1.00 89.56 286 ALA A CA 1
ATOM 2228 C C . ALA A 1 286 ? 28.185 -1.653 -6.200 1.00 89.56 286 ALA A C 1
ATOM 2230 O O . ALA A 1 286 ? 29.016 -2.049 -5.382 1.00 89.56 286 ALA A O 1
ATOM 2231 N N . LEU A 1 287 ? 27.430 -2.492 -6.914 1.00 86.88 287 LEU A N 1
ATOM 2232 C CA . LEU A 1 287 ? 27.549 -3.945 -6.830 1.00 86.88 287 LEU A CA 1
ATOM 2233 C C . LEU A 1 287 ? 28.832 -4.464 -7.487 1.00 86.88 287 LEU A C 1
ATOM 2235 O O . LEU A 1 287 ? 29.223 -5.591 -7.204 1.00 86.88 287 LEU A O 1
ATOM 2239 N N . ARG A 1 288 ? 29.531 -3.659 -8.301 1.00 86.81 288 ARG A N 1
ATOM 2240 C CA . ARG A 1 288 ? 30.693 -4.069 -9.111 1.00 86.81 288 ARG A CA 1
ATOM 2241 C C . ARG A 1 288 ? 30.379 -5.339 -9.899 1.00 86.81 288 ARG A C 1
ATOM 2243 O O . ARG A 1 288 ? 31.045 -6.355 -9.735 1.00 86.81 288 ARG A O 1
ATOM 2250 N N . VAL A 1 289 ? 29.271 -5.301 -10.630 1.00 83.69 289 VAL A N 1
ATOM 2251 C CA . VAL A 1 289 ? 28.828 -6.418 -11.467 1.00 83.69 289 VAL A CA 1
ATOM 2252 C C . VAL A 1 289 ? 29.924 -6.747 -12.490 1.00 83.69 289 VAL A C 1
ATOM 2254 O O . VAL A 1 289 ? 30.541 -5.831 -13.034 1.00 83.69 289 VAL A O 1
ATOM 2257 N N . GLU A 1 290 ? 30.193 -8.036 -12.711 1.00 84.31 290 GLU A N 1
ATOM 2258 C CA . GLU A 1 290 ? 31.180 -8.492 -13.701 1.00 84.31 290 GLU A CA 1
ATOM 2259 C C . GLU A 1 290 ? 30.781 -8.045 -15.115 1.00 84.31 290 GLU A C 1
ATOM 2261 O O . GLU A 1 290 ? 29.598 -7.893 -15.417 1.00 84.31 290 GLU A O 1
ATOM 2266 N N . HIS A 1 291 ? 31.760 -7.831 -15.997 1.00 81.75 291 HIS A N 1
ATOM 2267 C CA . HIS A 1 291 ? 31.521 -7.229 -17.317 1.00 81.75 291 HIS A CA 1
ATOM 2268 C C . HIS A 1 291 ? 30.527 -8.023 -18.190 1.00 81.75 291 HIS A C 1
ATOM 2270 O O . HIS A 1 291 ? 29.809 -7.440 -18.997 1.00 81.75 291 HIS A O 1
ATOM 2276 N N . ASP A 1 292 ? 30.496 -9.347 -18.060 1.00 85.50 292 ASP A N 1
ATOM 2277 C CA . ASP A 1 292 ? 29.631 -10.262 -18.811 1.00 85.50 292 ASP A CA 1
ATOM 2278 C C . ASP A 1 292 ? 28.343 -10.653 -18.066 1.00 85.50 292 ASP A C 1
ATOM 2280 O O . ASP A 1 292 ? 27.469 -11.310 -18.638 1.00 85.50 292 ASP A O 1
ATOM 2284 N N . GLN A 1 293 ? 28.188 -10.228 -16.810 1.00 85.00 293 GLN A N 1
ATOM 2285 C CA . GLN A 1 293 ? 27.005 -10.533 -16.017 1.00 85.00 293 GLN A CA 1
ATOM 2286 C C . GLN A 1 293 ? 25.820 -9.682 -16.485 1.00 85.00 293 GLN A C 1
ATOM 2288 O O . GLN A 1 293 ? 25.819 -8.451 -16.417 1.00 85.00 293 GLN A O 1
ATOM 2293 N N . GLN A 1 294 ? 24.755 -10.361 -16.905 1.00 85.75 294 GLN A N 1
ATOM 2294 C CA . GLN A 1 294 ? 23.508 -9.708 -17.286 1.00 85.75 294 GLN A CA 1
ATOM 2295 C C . GLN A 1 294 ? 22.828 -9.075 -16.067 1.00 85.75 294 GLN A C 1
ATOM 2297 O O . GLN A 1 294 ? 22.806 -9.647 -14.974 1.00 85.75 294 GLN A O 1
ATOM 2302 N N . THR A 1 295 ? 22.224 -7.904 -16.277 1.00 86.50 295 THR A N 1
ATOM 2303 C CA . THR A 1 295 ? 21.362 -7.239 -15.294 1.00 86.50 295 THR A CA 1
ATOM 2304 C C . THR A 1 295 ? 20.015 -6.917 -15.928 1.00 86.50 295 THR A C 1
ATOM 2306 O O . THR A 1 295 ? 19.926 -6.708 -17.137 1.00 86.50 295 THR A O 1
ATOM 2309 N N . LYS A 1 296 ? 18.960 -6.879 -15.112 1.00 84.06 296 LYS A N 1
ATOM 2310 C CA . LYS A 1 296 ? 17.610 -6.510 -15.541 1.00 84.06 296 LYS A CA 1
ATOM 2311 C C . LYS A 1 296 ? 17.085 -5.395 -14.646 1.00 84.06 296 LYS A C 1
ATOM 2313 O O . LYS A 1 296 ? 17.206 -5.472 -13.424 1.00 84.06 296 LYS A O 1
ATOM 2318 N N . LEU A 1 297 ? 16.499 -4.377 -15.266 1.00 84.69 297 LEU A N 1
ATOM 2319 C CA . LEU A 1 297 ? 15.689 -3.374 -14.591 1.00 84.69 297 LEU A CA 1
ATOM 2320 C C . LEU A 1 297 ? 14.220 -3.740 -14.806 1.00 84.69 297 LEU A C 1
ATOM 2322 O O . LEU A 1 297 ? 13.766 -3.800 -15.943 1.00 84.69 297 LEU A O 1
ATOM 2326 N N . LEU A 1 298 ? 13.504 -3.996 -13.714 1.00 81.69 298 LEU A N 1
ATOM 2327 C CA . LEU A 1 298 ? 12.064 -4.241 -13.716 1.00 81.69 298 LEU A CA 1
ATOM 2328 C C . LEU A 1 298 ? 11.353 -3.022 -13.135 1.00 81.69 298 LEU A C 1
ATOM 2330 O O . LEU A 1 298 ? 11.796 -2.466 -12.129 1.00 81.69 298 LEU A O 1
ATOM 2334 N N . PHE A 1 299 ? 10.246 -2.628 -13.750 1.00 81.69 299 PHE A N 1
ATOM 2335 C CA . PHE A 1 299 ? 9.371 -1.581 -13.240 1.00 81.69 299 PHE A CA 1
ATOM 2336 C C . PHE A 1 299 ? 7.909 -1.947 -13.485 1.00 81.69 299 PHE A C 1
ATOM 2338 O O . PHE A 1 299 ? 7.584 -2.685 -14.414 1.00 81.69 299 PHE A O 1
ATOM 2345 N N . ALA A 1 300 ? 7.036 -1.453 -12.610 1.00 80.44 300 ALA A N 1
ATOM 2346 C CA . ALA A 1 300 ? 5.598 -1.631 -12.741 1.00 80.44 300 ALA A CA 1
ATOM 2347 C C . ALA A 1 300 ? 5.032 -0.649 -13.772 1.00 80.44 300 ALA A C 1
ATOM 2349 O O . ALA A 1 300 ? 5.476 0.499 -13.851 1.00 80.44 300 ALA A O 1
ATOM 2350 N N . VAL A 1 301 ? 4.029 -1.096 -14.521 1.00 78.75 301 VAL A N 1
ATOM 2351 C CA . VAL A 1 301 ? 3.289 -0.296 -15.495 1.00 78.75 301 VAL A CA 1
ATOM 2352 C C . VAL A 1 301 ? 1.794 -0.454 -15.270 1.00 78.75 301 VAL A C 1
ATOM 2354 O O . VAL A 1 301 ? 1.288 -1.534 -14.967 1.00 78.75 301 VAL A O 1
ATOM 2357 N N . ASP A 1 302 ? 1.085 0.662 -15.404 1.00 81.31 302 ASP A N 1
ATOM 2358 C CA . ASP A 1 302 ? -0.365 0.698 -15.307 1.00 81.31 302 ASP A CA 1
ATOM 2359 C C . ASP A 1 302 ? -1.008 0.312 -16.648 1.00 81.31 302 ASP A C 1
ATOM 2361 O O . ASP A 1 302 ? -1.027 1.098 -17.597 1.00 81.31 302 ASP A O 1
ATOM 2365 N N . GLY A 1 303 ? -1.566 -0.898 -16.715 1.00 79.94 303 GLY A N 1
ATOM 2366 C CA . GLY A 1 303 ? -2.250 -1.415 -17.906 1.00 79.94 303 GLY A CA 1
ATOM 2367 C C . GLY A 1 303 ? -3.648 -0.831 -18.144 1.00 79.94 303 GLY A C 1
ATOM 2368 O O . GLY A 1 303 ? -4.248 -1.078 -19.190 1.00 79.94 303 GLY A O 1
ATOM 2369 N N . ARG A 1 304 ? -4.192 -0.032 -17.214 1.00 75.31 304 ARG A N 1
ATOM 2370 C CA . ARG A 1 304 ? -5.608 0.380 -17.259 1.00 75.31 304 ARG A CA 1
ATOM 2371 C C . ARG A 1 304 ? -5.977 1.296 -18.414 1.00 75.31 304 ARG A C 1
ATOM 2373 O O . ARG A 1 304 ? -7.128 1.314 -18.835 1.00 75.31 304 ARG A O 1
ATOM 2380 N N . GLY A 1 305 ? -5.019 2.067 -18.920 1.00 66.25 305 GLY A N 1
ATOM 2381 C CA . GLY A 1 305 ? -5.221 2.943 -20.076 1.00 66.25 305 GLY A CA 1
ATOM 2382 C C . GLY A 1 305 ? -5.133 2.232 -21.431 1.00 66.25 305 GLY A C 1
ATOM 2383 O O . GLY A 1 305 ? -5.469 2.840 -22.447 1.00 66.25 305 GLY A O 1
ATOM 2384 N N . ALA A 1 306 ? -4.663 0.980 -21.462 1.00 55.84 306 ALA A N 1
ATOM 2385 C CA . ALA A 1 306 ? -4.375 0.240 -22.691 1.00 55.84 306 ALA A CA 1
ATOM 2386 C C . ALA A 1 306 ? -5.506 -0.720 -23.109 1.00 55.84 306 ALA A C 1
ATOM 2388 O O . ALA A 1 306 ? -5.609 -1.066 -24.288 1.00 55.84 306 ALA A O 1
ATOM 2389 N N . SER A 1 307 ? -6.396 -1.110 -22.189 1.00 50.34 307 SER A N 1
ATOM 2390 C CA . SER A 1 307 ? -7.580 -1.920 -22.498 1.00 50.34 307 SER A CA 1
ATOM 2391 C C . SER A 1 307 ? -8.681 -1.052 -23.116 1.00 50.34 307 SER A C 1
ATOM 2393 O O . SER A 1 307 ? -9.185 -0.120 -22.492 1.00 50.34 307 SER A O 1
ATOM 2395 N N . ARG A 1 308 ? -9.064 -1.343 -24.365 1.00 38.66 308 ARG A N 1
ATOM 2396 C CA . ARG A 1 308 ? -10.009 -0.518 -25.141 1.00 38.66 308 ARG A CA 1
ATOM 2397 C C . ARG A 1 308 ? -11.458 -0.525 -24.644 1.00 38.66 308 ARG A C 1
ATOM 2399 O O . ARG A 1 308 ? -12.219 0.330 -25.081 1.00 38.66 308 ARG A O 1
ATOM 2406 N N . GLU A 1 309 ? -11.842 -1.411 -23.735 1.00 32.59 309 GLU A N 1
ATOM 2407 C CA . GLU A 1 309 ? -13.178 -1.448 -23.139 1.00 32.59 309 GLU A CA 1
ATOM 2408 C C . GLU A 1 309 ? -13.065 -1.903 -21.674 1.00 32.59 309 GLU A C 1
ATOM 2410 O O . GLU A 1 309 ? -12.226 -2.737 -21.355 1.00 32.59 309 GLU A O 1
ATOM 2415 N N . ALA A 1 310 ? -13.927 -1.351 -20.815 1.00 30.00 310 ALA A N 1
ATOM 2416 C CA . ALA A 1 310 ? -14.035 -1.544 -19.363 1.00 30.00 310 ALA A CA 1
ATOM 2417 C C . ALA A 1 310 ? -13.117 -0.675 -18.475 1.00 30.00 310 ALA A C 1
ATOM 2419 O O . ALA A 1 310 ? -11.897 -0.794 -18.422 1.00 30.00 310 ALA A O 1
ATOM 2420 N N . VAL A 1 311 ? -13.779 0.202 -17.715 1.00 34.22 311 VAL A N 1
ATOM 2421 C CA . VAL A 1 311 ? -13.237 0.927 -16.565 1.00 34.22 311 VAL A CA 1
ATOM 2422 C C . VAL A 1 311 ? -12.876 -0.116 -15.502 1.00 34.22 311 VAL A C 1
ATOM 2424 O O . VAL A 1 311 ? -13.747 -0.649 -14.822 1.00 34.22 311 VAL A O 1
ATOM 2427 N N . LEU A 1 312 ? -11.590 -0.459 -15.447 1.00 32.22 312 LEU A N 1
ATOM 2428 C CA . LEU A 1 312 ? -11.019 -1.529 -14.631 1.00 32.22 312 LEU A CA 1
ATOM 2429 C C . LEU A 1 312 ? -11.194 -1.299 -13.128 1.00 32.22 312 LEU A C 1
ATOM 2431 O O . LEU A 1 312 ? -11.071 -0.172 -12.638 1.00 32.22 312 LEU A O 1
ATOM 2435 N N . VAL A 1 313 ? -11.365 -2.404 -12.389 1.00 31.12 313 VAL A N 1
ATOM 2436 C CA . VAL A 1 313 ? -11.090 -2.428 -10.954 1.00 31.12 313 VAL A CA 1
ATOM 2437 C C . VAL A 1 313 ? -9.639 -2.093 -10.854 1.00 31.12 313 VAL A C 1
ATOM 2439 O O . VAL A 1 313 ? -8.770 -2.721 -11.465 1.00 31.12 313 VAL A O 1
ATOM 2442 N N . ARG A 1 314 ? -9.389 -1.056 -10.092 1.00 43.78 314 ARG A N 1
ATOM 2443 C CA . ARG A 1 314 ? -8.071 -0.547 -9.881 1.00 43.78 314 ARG A CA 1
ATOM 2444 C C . ARG A 1 314 ? -7.368 -1.491 -8.900 1.00 43.78 314 ARG A C 1
ATOM 2446 O O . ARG A 1 314 ? -7.405 -1.317 -7.697 1.00 43.78 314 ARG A O 1
ATOM 2453 N N . GLY A 1 315 ? -6.774 -2.551 -9.448 1.00 29.00 315 GLY A N 1
ATOM 2454 C CA . GLY A 1 315 ? -5.805 -3.414 -8.777 1.00 29.00 315 GLY A CA 1
ATOM 2455 C C . GLY A 1 315 ? -5.060 -4.264 -9.804 1.00 29.00 315 GLY A C 1
ATOM 2456 O O . GLY A 1 315 ? -5.655 -5.147 -10.405 1.00 29.00 315 GLY A O 1
ATOM 2457 N N . GLY A 1 316 ? -3.791 -3.952 -10.056 1.00 29.34 316 GLY A N 1
ATOM 2458 C CA . GLY A 1 316 ? -2.928 -4.760 -10.913 1.00 29.34 316 GLY A CA 1
ATOM 2459 C C . GLY A 1 316 ? -1.618 -4.051 -11.244 1.00 29.34 316 GLY A C 1
ATOM 2460 O O . GLY A 1 316 ? -1.604 -3.093 -12.008 1.00 29.34 316 GLY A O 1
ATOM 2461 N N . THR A 1 317 ? -0.507 -4.534 -10.685 1.00 30.14 317 THR A N 1
ATOM 2462 C CA . THR A 1 317 ? 0.840 -4.217 -11.176 1.00 30.14 317 THR A CA 1
ATOM 2463 C C . THR A 1 317 ? 1.234 -5.274 -12.201 1.00 30.14 317 THR A C 1
ATOM 2465 O O . THR A 1 317 ? 1.660 -6.369 -11.833 1.00 30.14 317 THR A O 1
ATOM 2468 N N . GLY A 1 318 ? 1.094 -4.963 -13.486 1.00 31.23 318 GLY A N 1
ATOM 2469 C CA . GLY A 1 318 ? 1.824 -5.671 -14.535 1.00 31.23 318 GLY A CA 1
ATOM 2470 C C . GLY A 1 318 ? 3.164 -4.978 -14.758 1.00 31.23 318 GLY A C 1
ATOM 2471 O O . GLY A 1 318 ? 3.234 -3.754 -14.730 1.00 31.23 318 GLY A O 1
ATOM 2472 N N . SER A 1 319 ? 4.250 -5.716 -14.965 1.00 31.77 319 SER A N 1
ATOM 2473 C CA . SER A 1 319 ? 5.492 -5.143 -15.495 1.00 31.77 319 SER A CA 1
ATOM 2474 C C . SER A 1 319 ? 5.441 -5.162 -17.022 1.00 31.77 319 SER A C 1
ATOM 2476 O O . SER A 1 319 ? 6.168 -5.917 -17.657 1.00 31.77 319 SER A O 1
ATOM 2478 N N . GLU A 1 320 ? 4.545 -4.377 -17.616 1.00 35.59 320 GLU A N 1
ATOM 2479 C CA . GLU A 1 320 ? 4.462 -4.222 -19.072 1.00 35.59 320 GLU A CA 1
ATOM 2480 C C . GLU A 1 320 ? 4.935 -2.825 -19.473 1.00 35.59 320 GLU A C 1
ATOM 2482 O O . GLU A 1 320 ? 4.148 -1.955 -19.829 1.00 35.59 320 GLU A O 1
ATOM 2487 N N . GLY A 1 321 ? 6.242 -2.574 -19.389 1.00 32.41 321 GLY A N 1
ATOM 2488 C CA . GLY A 1 321 ? 6.824 -1.475 -20.162 1.00 32.41 321 GLY A CA 1
ATOM 2489 C C . GLY A 1 321 ? 6.810 -1.855 -21.632 1.00 32.41 321 GLY A C 1
ATOM 2490 O O . GLY A 1 321 ? 7.119 -3.000 -21.962 1.00 32.41 321 GLY A O 1
ATOM 2491 N N . SER A 1 322 ? 6.494 -0.914 -22.521 1.00 37.59 322 SER A N 1
ATOM 2492 C CA . SER A 1 322 ? 6.703 -1.170 -23.946 1.00 37.59 322 SER A CA 1
ATOM 2493 C C . SER A 1 322 ? 8.189 -1.480 -24.204 1.00 37.59 322 SER A C 1
ATOM 2495 O O . SER A 1 322 ? 9.066 -1.052 -23.441 1.00 37.59 322 SER A O 1
ATOM 2497 N N . GLU A 1 323 ? 8.507 -2.225 -25.267 1.00 43.28 323 GLU A N 1
ATOM 2498 C CA . GLU A 1 323 ? 9.906 -2.387 -25.706 1.00 43.28 323 GLU A CA 1
ATOM 2499 C C . GLU A 1 323 ? 10.576 -1.016 -25.935 1.00 43.28 323 GLU A C 1
ATOM 2501 O O . GLU A 1 323 ? 11.771 -0.860 -25.682 1.00 43.28 323 GLU A O 1
ATOM 2506 N N . ASP A 1 324 ? 9.787 0.000 -26.316 1.00 53.75 324 ASP A N 1
ATOM 2507 C CA . ASP A 1 324 ? 10.226 1.389 -26.483 1.00 53.75 324 ASP A CA 1
ATOM 2508 C C . ASP A 1 324 ? 10.637 2.031 -25.143 1.00 53.75 324 ASP A C 1
ATOM 2510 O O . ASP A 1 324 ? 11.696 2.649 -25.064 1.00 53.75 324 ASP A O 1
ATOM 2514 N N . ASP A 1 325 ? 9.893 1.819 -24.050 1.00 50.34 325 ASP A N 1
ATOM 2515 C CA . ASP A 1 325 ? 10.248 2.360 -22.724 1.00 50.34 325 ASP A CA 1
ATOM 2516 C C . ASP A 1 325 ? 11.552 1.750 -22.182 1.00 50.34 325 ASP A C 1
ATOM 2518 O O . ASP A 1 325 ? 12.430 2.461 -21.682 1.00 50.34 325 ASP A O 1
ATOM 2522 N N . HIS A 1 326 ? 11.718 0.430 -22.322 1.00 55.94 326 HIS A N 1
ATOM 2523 C CA . HIS A 1 326 ? 12.947 -0.263 -21.921 1.00 55.94 326 HIS A CA 1
ATOM 2524 C C . HIS A 1 326 ? 14.141 0.180 -22.774 1.00 55.94 326 HIS A C 1
ATOM 2526 O O . HIS A 1 326 ? 15.217 0.471 -22.237 1.00 55.94 326 HIS A O 1
ATOM 2532 N N . GLY A 1 327 ? 13.938 0.285 -24.092 1.00 62.09 327 GLY A N 1
ATOM 2533 C CA . GLY A 1 327 ? 14.934 0.789 -25.030 1.00 62.09 327 GLY A CA 1
ATOM 2534 C C . GLY A 1 327 ? 15.365 2.211 -24.683 1.00 62.09 327 GLY A C 1
ATOM 2535 O O . GLY A 1 327 ? 16.560 2.490 -24.603 1.00 62.09 327 GLY A O 1
ATOM 2536 N N . ARG A 1 328 ? 14.416 3.101 -24.377 1.00 70.94 328 ARG A N 1
ATOM 2537 C CA . ARG A 1 328 ? 14.697 4.498 -24.025 1.00 70.94 328 ARG A CA 1
ATOM 2538 C C . ARG A 1 328 ? 15.457 4.637 -22.708 1.00 70.94 328 ARG A C 1
ATOM 2540 O O . ARG A 1 328 ? 16.420 5.400 -22.662 1.00 70.94 328 ARG A O 1
ATOM 2547 N N . ILE A 1 329 ? 15.118 3.881 -21.660 1.00 71.56 329 ILE A N 1
ATOM 2548 C CA . ILE A 1 329 ? 15.878 3.903 -20.392 1.00 71.56 329 ILE A CA 1
ATOM 2549 C C . ILE A 1 329 ? 17.311 3.402 -20.598 1.00 71.56 329 ILE A C 1
ATOM 2551 O O . ILE A 1 329 ? 18.258 4.009 -20.087 1.00 71.56 329 ILE A O 1
ATOM 2555 N N . HIS A 1 330 ? 17.487 2.320 -21.358 1.00 72.06 330 HIS A N 1
ATOM 2556 C CA . HIS A 1 330 ? 18.812 1.807 -21.706 1.00 72.06 330 HIS A CA 1
ATOM 2557 C C . HIS A 1 330 ? 19.637 2.864 -22.463 1.00 72.06 330 HIS A C 1
ATOM 2559 O O . HIS A 1 330 ? 20.790 3.134 -22.123 1.00 72.06 330 HIS A O 1
ATOM 2565 N N . GLU A 1 331 ? 19.012 3.541 -23.422 1.00 73.25 331 GLU A N 1
ATOM 2566 C CA . GLU A 1 331 ? 19.611 4.588 -24.250 1.00 73.25 331 GLU A CA 1
ATOM 2567 C C . GLU A 1 331 ? 19.993 5.833 -23.419 1.00 73.25 331 GLU A C 1
ATOM 2569 O O . GLU A 1 331 ? 21.081 6.403 -23.578 1.00 73.25 331 GLU A O 1
ATOM 2574 N N . VAL A 1 332 ? 19.160 6.218 -22.446 1.00 70.69 332 VAL A N 1
ATOM 2575 C CA . VAL A 1 332 ? 19.486 7.250 -21.447 1.00 70.69 332 VAL A CA 1
ATOM 2576 C C . VAL A 1 332 ? 20.677 6.816 -20.586 1.00 70.69 332 VAL A C 1
ATOM 2578 O O . VAL A 1 332 ? 21.619 7.593 -20.410 1.00 70.69 332 VAL A O 1
ATOM 2581 N N . CYS A 1 333 ? 20.689 5.576 -20.089 1.00 75.38 333 CYS A N 1
ATOM 2582 C CA . CYS A 1 333 ? 21.786 5.038 -19.279 1.00 75.38 333 CYS A CA 1
ATOM 2583 C C . CYS A 1 333 ? 23.127 5.119 -20.025 1.00 75.38 333 CYS A C 1
ATOM 2585 O O . CYS A 1 333 ? 24.121 5.623 -19.488 1.00 75.38 333 CYS A O 1
ATOM 2587 N N . HIS A 1 334 ? 23.126 4.730 -21.302 1.00 76.06 334 HIS A N 1
ATOM 2588 C CA . HIS A 1 334 ? 24.309 4.735 -22.155 1.00 76.06 334 HIS A CA 1
ATOM 2589 C C . HIS A 1 334 ? 24.884 6.143 -22.390 1.00 76.06 334 HIS A C 1
ATOM 2591 O O . HIS A 1 334 ? 26.103 6.310 -22.500 1.00 76.06 334 HIS A O 1
ATOM 2597 N N . ARG A 1 335 ? 24.034 7.176 -22.436 1.00 75.94 335 ARG A N 1
ATOM 2598 C CA . ARG A 1 335 ? 24.467 8.582 -22.555 1.00 75.94 335 ARG A CA 1
ATOM 2599 C C . ARG A 1 335 ? 25.003 9.150 -21.263 1.00 75.94 335 ARG A C 1
ATOM 2601 O O . ARG A 1 335 ? 26.002 9.868 -21.283 1.00 75.94 335 ARG A O 1
ATOM 2608 N N . LEU A 1 336 ? 24.390 8.794 -20.138 1.00 71.56 336 LEU A N 1
ATOM 2609 C CA . LEU A 1 336 ? 24.908 9.213 -18.844 1.00 71.56 336 LEU A CA 1
ATOM 2610 C C . LEU A 1 336 ? 26.341 8.696 -18.615 1.00 71.56 336 LEU A C 1
ATOM 2612 O O . LEU A 1 336 ? 27.122 9.423 -18.005 1.00 71.56 336 LEU A O 1
ATOM 2616 N N . LEU A 1 337 ? 26.702 7.527 -19.172 1.00 61.84 337 LEU A N 1
ATOM 2617 C CA . LEU A 1 337 ? 28.076 6.994 -19.195 1.00 61.84 337 LEU A CA 1
ATOM 2618 C C . LEU A 1 337 ? 29.045 7.830 -20.050 1.00 61.84 337 LEU A C 1
ATOM 2620 O O . LEU A 1 337 ? 30.184 8.049 -19.650 1.00 61.84 337 LEU A O 1
ATOM 2624 N N . ARG A 1 338 ? 28.620 8.323 -21.223 1.00 59.31 338 ARG A N 1
ATOM 2625 C CA . ARG A 1 338 ? 29.491 9.096 -22.138 1.00 59.31 338 ARG A CA 1
ATOM 2626 C C . ARG A 1 338 ? 29.887 10.470 -21.586 1.00 59.31 338 ARG A C 1
ATOM 2628 O O . ARG A 1 338 ? 30.922 11.000 -21.983 1.00 59.31 338 ARG A O 1
ATOM 2635 N N . GLY A 1 339 ? 29.079 11.032 -20.686 1.00 51.88 339 GLY A N 1
ATOM 2636 C CA . GLY A 1 339 ? 29.368 12.299 -20.006 1.00 51.88 339 GLY A CA 1
ATOM 2637 C C . GLY A 1 339 ? 30.483 12.224 -18.951 1.00 51.88 339 GLY A C 1
ATOM 2638 O O . GLY A 1 339 ? 31.027 13.266 -18.602 1.00 51.88 339 GLY A O 1
ATOM 2639 N N . ASP A 1 340 ? 30.846 11.025 -18.477 1.00 49.78 340 ASP A N 1
ATOM 2640 C CA . ASP A 1 340 ? 31.951 10.785 -17.533 1.00 49.78 340 ASP A CA 1
ATOM 2641 C C . ASP A 1 340 ? 33.188 10.269 -18.293 1.00 49.78 340 ASP A C 1
ATOM 2643 O O . ASP A 1 340 ? 33.496 9.075 -18.332 1.00 49.78 340 ASP A O 1
ATOM 2647 N N . GLN A 1 341 ? 33.925 11.174 -18.947 1.00 40.28 341 GLN A N 1
ATOM 2648 C CA . GLN A 1 341 ? 35.110 10.806 -19.740 1.00 40.28 341 GLN A CA 1
ATOM 2649 C C . GLN A 1 341 ? 36.312 10.285 -18.920 1.00 40.28 341 GLN A C 1
ATOM 2651 O O . GLN A 1 341 ? 37.349 9.983 -19.508 1.00 40.28 341 GLN A O 1
ATOM 2656 N N . SER A 1 342 ? 36.194 10.101 -17.600 1.00 40.19 342 SER A N 1
ATOM 2657 C CA . SER A 1 342 ? 37.207 9.396 -16.799 1.00 40.19 342 SER A CA 1
ATOM 2658 C C . SER A 1 342 ? 36.980 7.881 -16.675 1.00 40.19 342 SER A C 1
ATOM 2660 O O . SER A 1 342 ? 37.910 7.187 -16.281 1.00 40.19 342 SER A O 1
ATOM 2662 N N . GLU A 1 343 ? 35.805 7.341 -17.037 1.00 40.97 343 GLU A N 1
ATOM 2663 C CA . GLU A 1 343 ? 35.493 5.897 -16.897 1.00 40.97 343 GLU A CA 1
ATOM 2664 C C . GLU A 1 343 ? 35.051 5.201 -18.201 1.00 40.97 343 GLU A C 1
ATOM 2666 O O . GLU A 1 343 ? 34.900 3.982 -18.247 1.00 40.97 343 GLU A O 1
ATOM 2671 N N . ALA A 1 344 ? 34.910 5.933 -19.310 1.00 34.09 344 ALA A N 1
ATOM 2672 C CA . ALA A 1 344 ? 34.364 5.423 -20.577 1.00 34.09 344 ALA A CA 1
ATOM 2673 C C . ALA A 1 344 ? 35.215 4.352 -21.313 1.00 34.09 344 ALA A C 1
ATOM 2675 O O . ALA A 1 344 ? 34.844 3.920 -22.408 1.00 34.09 344 ALA A O 1
ATOM 2676 N N . ALA A 1 345 ? 36.357 3.928 -20.760 1.00 32.50 345 ALA A N 1
ATOM 2677 C CA . ALA A 1 345 ? 37.232 2.923 -21.369 1.00 32.50 345 ALA A CA 1
ATOM 2678 C C . ALA A 1 345 ? 36.839 1.470 -21.030 1.00 32.50 345 ALA A C 1
ATOM 2680 O O . ALA A 1 345 ? 37.205 0.571 -21.783 1.00 32.50 345 ALA A O 1
ATOM 2681 N N . SER A 1 346 ? 36.070 1.224 -19.962 1.00 37.75 346 SER A N 1
ATOM 2682 C CA . SER A 1 346 ? 35.688 -0.135 -19.530 1.00 37.75 346 SER A CA 1
ATOM 2683 C C . SER A 1 346 ? 34.363 -0.651 -20.110 1.00 37.75 346 SER A C 1
ATOM 2685 O O . SER A 1 346 ? 34.111 -1.847 -20.044 1.00 37.75 346 SER A O 1
ATOM 2687 N N . TYR A 1 347 ? 33.537 0.211 -20.716 1.00 36.47 347 TYR A N 1
ATOM 2688 C CA . TYR A 1 347 ? 32.165 -0.125 -21.144 1.00 36.47 347 TYR A CA 1
ATOM 2689 C C . TYR A 1 347 ? 31.976 -0.298 -22.662 1.00 36.47 347 TYR A C 1
ATOM 2691 O O . TYR A 1 347 ? 30.854 -0.476 -23.128 1.00 36.47 347 TYR A O 1
ATOM 2699 N N . ARG A 1 348 ? 33.045 -0.232 -23.471 1.00 32.59 348 ARG A N 1
ATOM 2700 C CA . ARG A 1 348 ? 32.922 -0.231 -24.946 1.00 32.59 348 ARG A CA 1
ATOM 2701 C C . ARG A 1 348 ? 32.572 -1.582 -25.584 1.00 32.59 348 ARG A C 1
ATOM 2703 O O . ARG A 1 348 ? 32.260 -1.577 -26.765 1.00 32.59 348 ARG A O 1
ATOM 2710 N N . ASN A 1 349 ? 32.585 -2.694 -24.846 1.00 31.34 349 ASN A N 1
ATOM 2711 C CA . ASN A 1 349 ? 32.416 -4.035 -25.430 1.00 31.34 349 ASN A CA 1
ATOM 2712 C C . ASN A 1 349 ? 31.153 -4.794 -24.975 1.00 31.34 349 ASN A C 1
ATOM 2714 O O . ASN A 1 349 ? 31.007 -5.962 -25.322 1.00 31.34 349 ASN A O 1
ATOM 2718 N N . ALA A 1 350 ? 30.231 -4.169 -24.233 1.00 32.28 350 ALA A N 1
ATOM 2719 C CA . ALA A 1 350 ? 28.983 -4.817 -23.796 1.00 32.28 350 ALA A CA 1
ATOM 2720 C C . ALA A 1 350 ? 27.771 -4.540 -24.715 1.00 32.28 350 ALA A C 1
ATOM 2722 O O . ALA A 1 350 ? 26.708 -5.121 -24.517 1.00 32.28 350 ALA A O 1
ATOM 2723 N N . SER A 1 351 ? 27.914 -3.678 -25.728 1.00 32.00 351 SER A N 1
ATOM 2724 C CA . SER A 1 351 ? 26.820 -3.250 -26.619 1.00 32.00 351 SER A CA 1
ATOM 2725 C C . SER A 1 351 ? 26.538 -4.183 -27.807 1.00 32.00 351 SER A C 1
ATOM 2727 O O . SER A 1 351 ? 25.589 -3.935 -28.543 1.00 32.00 351 SER A O 1
ATOM 2729 N N . ASP A 1 352 ? 27.317 -5.253 -27.991 1.00 28.78 352 ASP A N 1
ATOM 2730 C CA . ASP A 1 352 ? 27.262 -6.100 -29.196 1.00 28.78 352 ASP A CA 1
ATOM 2731 C C . ASP A 1 352 ? 26.534 -7.445 -29.008 1.00 28.78 352 ASP A C 1
ATOM 2733 O O . ASP A 1 352 ? 26.763 -8.380 -29.770 1.00 28.78 352 ASP A O 1
ATOM 2737 N N . ASN A 1 353 ? 25.606 -7.561 -28.050 1.00 28.19 353 ASN A N 1
ATOM 2738 C CA . ASN A 1 353 ? 24.761 -8.757 -27.936 1.00 28.19 353 ASN A CA 1
ATOM 2739 C C . ASN A 1 353 ? 23.261 -8.445 -28.083 1.00 28.19 353 ASN A C 1
ATOM 2741 O O . ASN A 1 353 ? 22.586 -8.034 -27.147 1.00 28.19 353 ASN A O 1
ATOM 2745 N N . HIS A 1 354 ? 22.787 -8.713 -29.306 1.00 27.17 354 HIS A N 1
ATOM 2746 C CA . HIS A 1 354 ? 21.410 -8.933 -29.773 1.00 27.17 354 HIS A CA 1
ATOM 2747 C C . HIS A 1 354 ? 20.339 -7.895 -29.400 1.00 27.17 354 HIS A C 1
ATOM 2749 O O . HIS A 1 354 ? 19.505 -8.101 -28.523 1.00 27.17 354 HIS A O 1
ATOM 2755 N N . LEU A 1 355 ? 20.269 -6.846 -30.225 1.00 24.88 355 LEU A N 1
ATOM 2756 C CA . LEU A 1 355 ? 19.014 -6.171 -30.558 1.00 24.88 355 LEU A CA 1
ATOM 2757 C C . LEU A 1 355 ? 18.113 -7.145 -31.334 1.00 24.88 355 LEU A C 1
ATOM 2759 O O . LEU A 1 355 ? 18.461 -7.556 -32.442 1.00 24.88 355 LEU A O 1
ATOM 2763 N N . VAL A 1 356 ? 16.949 -7.484 -30.786 1.00 23.42 356 VAL A N 1
ATOM 2764 C CA . VAL A 1 356 ? 15.815 -7.956 -31.589 1.00 23.42 356 VAL A CA 1
ATOM 2765 C C . VAL A 1 356 ? 14.893 -6.753 -31.742 1.00 23.42 356 VAL A C 1
ATOM 2767 O O . VAL A 1 356 ? 14.228 -6.356 -30.796 1.00 23.42 356 VAL A O 1
ATOM 2770 N N . GLN A 1 357 ? 14.933 -6.114 -32.913 1.00 22.22 357 GLN A N 1
ATOM 2771 C CA . GLN A 1 357 ? 13.950 -5.104 -33.299 1.00 22.22 357 GLN A CA 1
ATOM 2772 C C . GLN A 1 357 ? 12.640 -5.818 -33.645 1.00 22.22 357 GLN A C 1
ATOM 2774 O O . GLN A 1 357 ? 12.612 -6.601 -34.596 1.00 22.22 357 GLN A O 1
ATOM 2779 N N . ALA A 1 358 ? 11.563 -5.527 -32.921 1.00 21.98 358 ALA A N 1
ATOM 2780 C CA . ALA A 1 358 ? 10.209 -5.756 -33.400 1.00 21.98 358 ALA A CA 1
ATOM 2781 C C . ALA A 1 358 ? 9.547 -4.393 -33.658 1.00 21.98 358 ALA A C 1
ATOM 2783 O O . ALA A 1 358 ? 9.432 -3.552 -32.770 1.00 21.98 358 ALA A O 1
ATOM 2784 N N . ASP A 1 359 ? 9.164 -4.147 -34.912 1.00 20.45 359 ASP A N 1
ATOM 2785 C CA . ASP A 1 359 ? 8.435 -2.945 -35.314 1.00 20.45 359 ASP A CA 1
ATOM 2786 C C . ASP A 1 359 ? 7.015 -2.973 -34.724 1.00 20.45 359 ASP A C 1
ATOM 2788 O O . ASP A 1 359 ? 6.188 -3.792 -35.130 1.00 20.45 359 ASP A O 1
ATOM 2792 N N . PHE A 1 360 ? 6.701 -2.036 -33.824 1.00 23.03 360 PHE A N 1
ATOM 2793 C CA . PHE A 1 360 ? 5.328 -1.751 -33.393 1.00 23.03 360 PHE A CA 1
ATOM 2794 C C . PHE A 1 360 ? 4.892 -0.333 -33.803 1.00 23.03 360 PHE A C 1
ATOM 2796 O O . PHE A 1 360 ? 5.685 0.614 -33.757 1.00 23.03 360 PHE A O 1
ATOM 2803 N N . PRO A 1 361 ? 3.625 -0.144 -34.225 1.00 21.36 361 PRO A N 1
ATOM 2804 C CA . PRO A 1 361 ? 3.115 1.157 -34.634 1.00 21.36 361 PRO A CA 1
ATOM 2805 C C . PRO A 1 361 ? 3.049 2.128 -33.447 1.00 21.36 361 PRO A C 1
ATOM 2807 O O . PRO A 1 361 ? 2.521 1.814 -32.385 1.00 21.36 361 PRO A O 1
ATOM 2810 N N . ARG A 1 362 ? 3.566 3.344 -33.666 1.00 25.11 362 ARG A N 1
ATOM 2811 C CA . ARG A 1 362 ? 3.643 4.449 -32.698 1.00 25.11 362 ARG A CA 1
ATOM 2812 C C . ARG A 1 362 ? 2.286 4.799 -32.082 1.00 25.11 362 ARG A C 1
ATOM 2814 O O . ARG A 1 362 ? 1.584 5.647 -32.634 1.00 25.11 362 ARG A O 1
ATOM 2821 N N . HIS A 1 363 ? 1.965 4.280 -30.901 1.00 26.55 363 HIS A N 1
ATOM 2822 C CA . HIS A 1 363 ? 0.917 4.836 -30.043 1.00 26.55 363 HIS A CA 1
ATOM 2823 C C . HIS A 1 363 ? 1.439 4.973 -28.610 1.00 26.55 363 HIS A C 1
ATOM 2825 O O . HIS A 1 363 ? 1.850 4.004 -27.987 1.00 26.55 363 HIS A O 1
ATOM 2831 N N . GLY A 1 364 ? 1.492 6.223 -28.139 1.00 26.88 364 GLY A N 1
ATOM 2832 C CA . GLY A 1 364 ? 2.164 6.610 -26.903 1.00 26.88 364 GLY A CA 1
ATOM 2833 C C . GLY A 1 364 ? 1.491 6.047 -25.657 1.00 26.88 364 GLY A C 1
ATOM 2834 O O . GLY A 1 364 ? 0.419 6.509 -25.268 1.00 26.88 364 GLY A O 1
ATOM 2835 N N . LEU A 1 365 ? 2.170 5.104 -25.012 1.00 25.33 365 LEU A N 1
ATOM 2836 C CA . LEU A 1 365 ? 1.966 4.760 -23.612 1.00 25.33 365 LEU A CA 1
ATOM 2837 C C . LEU A 1 365 ? 2.584 5.870 -22.751 1.00 25.33 365 LEU A C 1
ATOM 2839 O O . LEU A 1 365 ? 3.716 6.296 -22.971 1.00 25.33 365 LEU A O 1
ATOM 2843 N N . ARG A 1 366 ? 1.814 6.403 -21.798 1.00 25.86 366 ARG A N 1
ATOM 2844 C CA . ARG A 1 366 ? 2.348 7.297 -20.765 1.00 25.86 366 ARG A CA 1
ATOM 2845 C C . ARG A 1 366 ? 2.751 6.440 -19.577 1.00 25.86 366 ARG A C 1
ATOM 2847 O O . ARG A 1 366 ? 1.882 5.890 -18.909 1.00 25.86 366 ARG A O 1
ATOM 2854 N N . VAL A 1 367 ? 4.046 6.388 -19.287 1.00 30.00 367 VAL A N 1
ATOM 2855 C CA . VAL A 1 367 ? 4.545 5.900 -18.000 1.00 30.00 367 VAL A CA 1
ATOM 2856 C C . VAL A 1 367 ? 4.048 6.859 -16.916 1.00 30.00 367 VAL A C 1
ATOM 2858 O O . VAL A 1 367 ? 4.443 8.026 -16.874 1.00 30.00 367 VAL A O 1
ATOM 2861 N N . GLY A 1 368 ? 3.109 6.401 -16.090 1.00 25.62 368 GLY A N 1
ATOM 2862 C CA . GLY A 1 368 ? 2.605 7.163 -14.953 1.00 25.62 368 GLY A CA 1
ATOM 2863 C C . GLY A 1 368 ? 3.678 7.278 -13.874 1.00 25.62 368 GLY A C 1
ATOM 2864 O O . GLY A 1 368 ? 4.219 6.274 -13.417 1.00 25.62 368 GLY A O 1
ATOM 2865 N N . GLU A 1 369 ? 3.987 8.502 -13.448 1.00 25.67 369 GLU A N 1
ATOM 2866 C CA . GLU A 1 369 ? 4.755 8.742 -12.229 1.00 25.67 369 GLU A CA 1
ATOM 2867 C C . GLU A 1 369 ? 3.905 8.287 -11.033 1.00 25.67 369 GLU A C 1
ATOM 2869 O O . GLU A 1 369 ? 3.051 9.025 -10.546 1.00 25.67 369 GLU A O 1
ATOM 2874 N N . ALA A 1 370 ? 4.127 7.066 -10.540 1.00 24.72 370 ALA A N 1
ATOM 2875 C CA . ALA A 1 370 ? 3.656 6.654 -9.221 1.00 24.72 370 ALA A CA 1
ATOM 2876 C C . ALA A 1 370 ? 4.540 7.324 -8.157 1.00 24.72 370 ALA A C 1
ATOM 2878 O O . ALA A 1 370 ? 5.387 6.705 -7.515 1.00 24.72 370 ALA A O 1
ATOM 2879 N N . GLY A 1 371 ? 4.386 8.640 -8.021 1.00 23.27 371 GLY A N 1
ATOM 2880 C CA . GLY A 1 371 ? 4.861 9.364 -6.858 1.00 23.27 371 GLY A CA 1
ATOM 2881 C C . GLY A 1 371 ? 3.979 8.987 -5.677 1.00 23.27 371 GLY A C 1
ATOM 2882 O O . GLY A 1 371 ? 2.760 9.141 -5.739 1.00 23.27 371 GLY A O 1
ATOM 2883 N N . ALA A 1 372 ? 4.589 8.515 -4.592 1.00 23.30 372 ALA A N 1
ATOM 2884 C CA . ALA A 1 372 ? 3.969 8.603 -3.283 1.00 23.30 372 ALA A CA 1
ATOM 2885 C C . ALA A 1 372 ? 3.601 10.077 -3.066 1.00 23.30 372 ALA A C 1
ATOM 2887 O O . ALA A 1 372 ? 4.476 10.920 -2.853 1.00 23.30 372 ALA A O 1
ATOM 2888 N N . VAL A 1 373 ? 2.317 10.406 -3.208 1.00 23.89 373 VAL A N 1
ATOM 2889 C CA . VAL A 1 373 ? 1.799 11.727 -2.872 1.00 23.89 373 VAL A CA 1
ATOM 2890 C C . VAL A 1 373 ? 1.886 11.818 -1.358 1.00 23.89 373 VAL A C 1
ATOM 2892 O O . VAL A 1 373 ? 1.023 11.335 -0.629 1.00 23.89 373 VAL A O 1
ATOM 2895 N N . GLY A 1 374 ? 2.997 12.382 -0.885 1.00 23.55 374 GLY A N 1
ATOM 2896 C CA . GLY A 1 374 ? 3.113 12.859 0.478 1.00 23.55 374 GLY A CA 1
ATOM 2897 C C . GLY A 1 374 ? 1.921 13.761 0.759 1.00 23.55 374 GLY A C 1
ATOM 2898 O O . GLY A 1 374 ? 1.594 14.625 -0.055 1.00 23.55 374 GLY A O 1
ATOM 2899 N N . ALA A 1 375 ? 1.262 13.503 1.886 1.00 24.92 375 ALA A N 1
ATOM 2900 C CA . ALA A 1 375 ? 0.164 14.296 2.401 1.00 24.92 375 ALA A CA 1
ATOM 2901 C C . ALA A 1 375 ? 0.513 15.789 2.304 1.00 24.92 375 ALA A C 1
ATOM 2903 O O . ALA A 1 375 ? 1.314 16.318 3.078 1.00 24.92 375 ALA A O 1
ATOM 2904 N N . GLY A 1 376 ? -0.071 16.455 1.308 1.00 21.52 376 GLY A N 1
ATOM 2905 C CA . GLY A 1 376 ? -0.126 17.902 1.260 1.00 21.52 376 GLY A CA 1
ATOM 2906 C C . GLY A 1 376 ? -0.966 18.339 2.445 1.00 21.52 376 GLY A C 1
ATOM 2907 O O . GLY A 1 376 ? -2.132 17.962 2.545 1.00 21.52 376 GLY A O 1
ATOM 2908 N N . GLY A 1 377 ? -0.342 19.067 3.368 1.00 23.03 377 GLY A N 1
ATOM 2909 C CA . GLY A 1 377 ? -1.020 19.633 4.522 1.00 23.03 377 GLY A CA 1
ATOM 2910 C C . GLY A 1 377 ? -2.216 20.467 4.083 1.00 23.03 377 GLY A C 1
ATOM 2911 O O . GLY A 1 377 ? -2.121 21.268 3.153 1.00 23.03 377 GLY A O 1
ATOM 2912 N N . ILE A 1 378 ? -3.336 20.275 4.767 1.00 23.08 378 ILE A N 1
ATOM 2913 C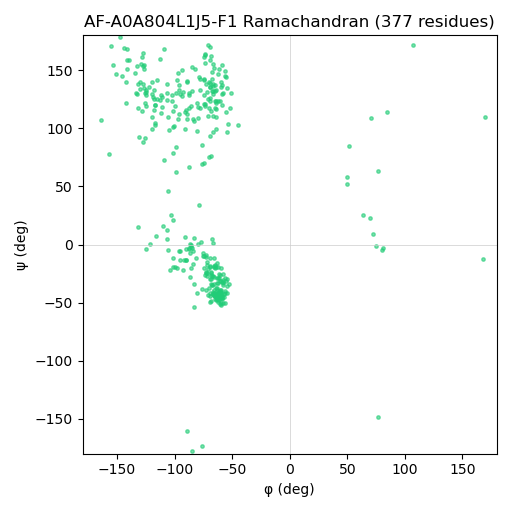 CA . ILE A 1 378 ? -4.484 21.165 4.679 1.00 23.08 378 ILE A CA 1
ATOM 2914 C C . ILE A 1 378 ? -4.831 21.513 6.121 1.00 23.08 378 ILE A C 1
ATOM 2916 O O . ILE A 1 378 ? -5.107 20.623 6.926 1.00 23.08 378 ILE A O 1
ATOM 2920 N N . ALA A 1 379 ? -4.668 22.799 6.423 1.00 24.48 379 ALA A N 1
ATOM 2921 C CA . ALA A 1 379 ? -5.131 23.446 7.641 1.00 24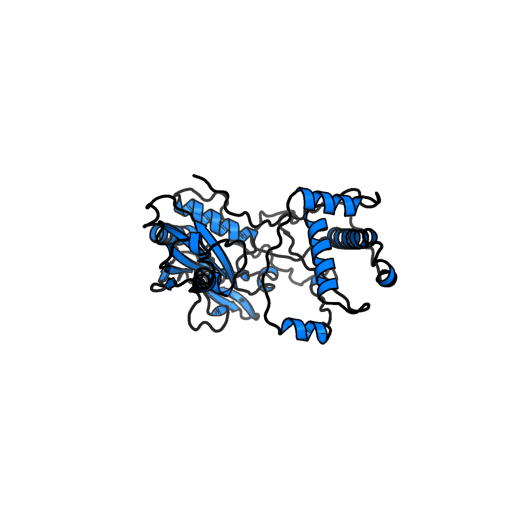.48 379 ALA A CA 1
ATOM 2922 C C . ALA A 1 379 ? -6.662 23.502 7.696 1.00 24.48 379 ALA A C 1
ATOM 2924 O O . ALA A 1 379 ? -7.289 23.491 6.607 1.00 24.48 379 ALA A O 1
#